Protein 5SUI (pdb70)

Structure (mmCIF, N/CA/C/O backbone):
data_5SUI
#
_entry.id   5SUI
#
_cell.length_a   54.327
_cell.length_b   81.052
_cell.length_c   87.371
_cell.angle_alpha   90.000
_cell.angle_beta   90.000
_cell.angle_gamma   90.000
#
_symmetry.space_group_name_H-M   'P 21 21 21'
#
loop_
_entity.id
_entity.type
_entity.pdbx_description
1 polymer 'Ribosome biogenesis protein NSA1'
2 water water
#
loop_
_atom_site.group_PDB
_atom_site.id
_atom_site.type_symbol
_atom_site.label_atom_id
_atom_site.label_alt_id
_atom_site.label_comp_id
_atom_site.label_asym_id
_atom_site.label_entity_id
_atom_site.label_seq_id
_atom_site.pdbx_PDB_ins_code
_atom_site.Cartn_x
_atom_site.Cartn_y
_atom_site.Cartn_z
_atom_site.occupancy
_atom_site.B_iso_or_equiv
_atom_site.auth_seq_id
_atom_site.auth_comp_id
_atom_site.auth_asym_id
_atom_site.auth_atom_id
_atom_site.pdbx_PDB_model_num
ATOM 1 N N . GLY A 1 4 ? -2.581 58.054 68.758 1.00 56.41 4 GLY A N 1
ATOM 2 C CA . GLY A 1 4 ? -1.790 56.926 69.508 1.00 25.97 4 GLY A CA 1
ATOM 3 C C . GLY A 1 4 ? -3.005 56.226 69.844 1.00 33.04 4 GLY A C 1
ATOM 4 O O . GLY A 1 4 ? -4.350 56.749 69.564 1.00 43.18 4 GLY A O 1
ATOM 5 N N . SER A 1 5 ? -2.685 55.126 70.502 1.00 30.63 5 SER A N 1
ATOM 6 C CA . SER A 1 5 ? -1.276 54.642 70.901 1.00 26.21 5 SER A CA 1
ATOM 7 C C . SER A 1 5 ? -0.434 54.192 69.717 1.00 22.75 5 SER A C 1
ATOM 8 O O . SER A 1 5 ? -0.976 53.768 68.673 1.00 25.10 5 SER A O 1
ATOM 11 N N . MET A 1 6 ? 0.874 54.182 69.884 1.00 20.50 6 MET A N 1
ATOM 12 C CA . MET A 1 6 ? 1.834 53.563 68.987 1.00 20.74 6 MET A CA 1
ATOM 13 C C . MET A 1 6 ? 1.783 52.075 69.156 1.00 20.14 6 MET A C 1
ATOM 14 O O . MET A 1 6 ? 1.550 51.556 70.265 1.00 21.21 6 MET A O 1
ATOM 19 N N . ARG A 1 7 ? 2.108 51.397 68.034 1.00 19.77 7 ARG A N 1
ATOM 20 C CA . ARG A 1 7 ? 2.301 49.958 68.020 1.00 18.89 7 ARG A CA 1
ATOM 21 C C . ARG A 1 7 ? 3.700 49.696 67.525 1.00 17.38 7 ARG A C 1
ATOM 22 O O . ARG A 1 7 ? 4.022 49.994 66.362 1.00 17.46 7 ARG A O 1
ATOM 30 N N . LEU A 1 8 ? 4.517 49.117 68.394 1.00 16.16 8 LEU A N 1
ATOM 31 C CA . LEU A 1 8 ? 5.894 48.787 68.077 1.00 15.70 8 LEU A CA 1
ATOM 32 C C . LEU A 1 8 ? 6.083 47.273 68.114 1.00 14.32 8 LEU A C 1
ATOM 33 O O . LEU A 1 8 ? 5.519 46.597 68.944 1.00 15.64 8 LEU A O 1
ATOM 38 N N . LEU A 1 9 ? 7.017 46.824 67.255 1.00 14.46 9 LEU A N 1
ATOM 39 C CA . LEU A 1 9 ? 7.557 45.466 67.384 1.00 13.72 9 LEU A CA 1
ATOM 40 C C . LEU A 1 9 ? 9.058 45.568 67.683 1.00 13.54 9 LEU A C 1
ATOM 41 O O . LEU A 1 9 ? 9.784 46.353 67.043 1.00 14.68 9 LEU A O 1
ATOM 46 N N . VAL A 1 10 ? 9.498 44.799 68.683 1.00 13.42 10 VAL A N 1
ATOM 47 C CA . VAL A 1 10 ? 10.837 44.952 69.234 1.00 12.83 10 VAL A CA 1
ATOM 48 C C . VAL A 1 10 ? 11.517 43.540 69.177 1.00 12.42 10 VAL A C 1
ATOM 49 O O . VAL A 1 10 ? 11.021 42.573 69.758 1.00 13.64 10 VAL A O 1
ATOM 53 N N . SER A 1 11 ? 12.721 43.523 68.571 1.00 11.04 11 SER A N 1
ATOM 54 C CA . SER A 1 11 ? 13.536 42.305 68.599 1.00 11.55 11 SER A CA 1
ATOM 55 C C . SER A 1 11 ? 14.275 42.172 69.920 1.00 11.36 11 SER A C 1
ATOM 56 O O . SER A 1 11 ? 15.148 42.985 70.218 1.00 11.96 11 SER A O 1
ATOM 59 N N . CYS A 1 12 ? 13.857 41.146 70.657 1.00 11.73 12 CYS A N 1
ATOM 60 C CA . CYS A 1 12 ? 14.398 40.832 72.014 1.00 12.65 12 CYS A CA 1
ATOM 61 C C . CYS A 1 12 ? 15.374 39.674 71.862 1.00 11.85 12 CYS A C 1
ATOM 62 O O . CYS A 1 12 ? 14.996 38.487 71.841 1.00 13.91 12 CYS A O 1
ATOM 65 N N . VAL A 1 13 ? 16.663 40.039 71.712 1.00 12.13 13 VAL A N 1
ATOM 66 C CA . VAL A 1 13 ? 17.711 39.081 71.404 1.00 13.82 13 VAL A CA 1
ATOM 67 C C . VAL A 1 13 ? 17.799 37.986 72.391 1.00 13.63 13 VAL A C 1
ATOM 68 O O . VAL A 1 13 ? 18.043 36.802 72.013 1.00 14.42 13 VAL A O 1
ATOM 72 N N . ASP A 1 14 ? 17.607 38.237 73.674 1.00 13.52 14 ASP A N 1
ATOM 73 C CA . ASP A 1 14 ? 17.933 37.247 74.690 1.00 14.59 14 ASP A CA 1
ATOM 74 C C . ASP A 1 14 ? 17.009 36.039 74.686 1.00 15.68 14 ASP A C 1
ATOM 75 O O . ASP A 1 14 ? 17.418 34.964 75.107 1.00 17.73 14 ASP A O 1
ATOM 80 N N . SER A 1 15 ? 15.797 36.198 74.172 1.00 15.14 15 SER A N 1
ATOM 81 C CA . SER A 1 15 ? 14.842 35.106 73.957 1.00 15.62 15 SER A CA 1
ATOM 82 C C . SER A 1 15 ? 14.639 34.792 72.476 1.00 15.05 15 SER A C 1
ATOM 83 O O . SER A 1 15 ? 13.821 33.947 72.123 1.00 16.15 15 SER A O 1
ATOM 86 N N . GLY A 1 16 ? 15.386 35.453 71.616 1.00 14.54 16 GLY A N 1
ATOM 87 C CA . GLY A 1 16 ? 15.194 35.344 70.185 1.00 13.77 16 GLY A CA 1
ATOM 88 C C . GLY A 1 16 ? 13.763 35.561 69.768 1.00 14.17 16 GLY A C 1
ATOM 89 O O . GLY A 1 16 ? 13.245 34.797 68.961 1.00 15.39 16 GLY A O 1
ATOM 90 N N . SER A 1 17 ? 13.095 36.582 70.345 1.00 13.17 17 SER A N 1
ATOM 91 C CA . SER A 1 17 ? 11.679 36.782 70.167 1.00 14.00 17 SER A CA 1
ATOM 92 C C . SER A 1 17 ? 11.419 38.162 69.620 1.00 13.37 17 SER A C 1
ATOM 93 O O . SER A 1 17 ? 12.335 39.014 69.483 1.00 13.58 17 SER A O 1
ATOM 96 N N . ILE A 1 18 ? 10.136 38.424 69.306 1.00 14.68 18 ILE A N 1
ATOM 97 C CA . ILE A 1 18 ? 9.665 39.755 69.058 1.00 15.25 18 ILE A CA 1
ATOM 98 C C . ILE A 1 18 ? 8.594 40.035 70.097 1.00 15.97 18 ILE A C 1
ATOM 99 O O . ILE A 1 18 ? 7.741 39.249 70.378 1.00 19.76 18 ILE A O 1
ATOM 104 N N . LYS A 1 19 ? 8.658 41.263 70.669 1.00 13.91 19 LYS A N 1
ATOM 105 C CA . LYS A 1 19 ? 7.577 41.746 71.528 1.00 14.59 19 LYS A CA 1
ATOM 106 C C . LYS A 1 19 ? 6.759 42.814 70.813 1.00 13.94 19 LYS A C 1
ATOM 107 O O . LYS A 1 19 ? 7.335 43.700 70.172 1.00 15.05 19 LYS A O 1
ATOM 113 N N . GLU A 1 20 ? 5.457 42.744 70.993 1.00 14.69 20 GLU A N 1
ATOM 114 C CA . GLU A 1 20 ? 4.590 43.814 70.618 1.00 15.71 20 GLU A CA 1
ATOM 115 C C . GLU A 1 20 ? 4.416 44.740 71.843 1.00 15.22 20 GLU A C 1
ATOM 116 O O . GLU A 1 20 ? 4.102 44.265 72.933 1.00 17.59 20 GLU A O 1
ATOM 122 N N . VAL A 1 21 ? 4.627 46.048 71.597 1.00 15.46 21 VAL A N 1
ATOM 123 C CA . VAL A 1 21 ? 4.471 47.062 72.629 1.00 16.14 21 VAL A CA 1
ATOM 124 C C . VAL A 1 21 ? 3.508 48.098 72.148 1.00 16.72 21 VAL A C 1
ATOM 125 O O . VAL A 1 21 ? 3.681 48.674 71.065 1.00 18.14 21 VAL A O 1
ATOM 129 N N . LEU A 1 22 ? 2.477 48.370 72.905 1.00 16.55 22 LEU A N 1
ATOM 130 C CA . LEU A 1 22 ? 1.481 49.376 72.618 1.00 18.08 22 LEU A CA 1
ATOM 131 C C . LEU A 1 22 ? 1.464 50.397 73.691 1.00 17.94 22 LEU A C 1
ATOM 132 O O . LEU A 1 22 ? 1.334 50.074 74.863 1.00 17.53 22 LEU A O 1
ATOM 137 N N . CYS A 1 23 ? 1.661 51.676 73.319 1.00 16.79 23 CYS A N 1
ATOM 138 C CA . CYS A 1 23 ? 1.744 52.709 74.331 1.00 18.16 23 CYS A CA 1
ATOM 139 C C . CYS A 1 23 ? 1.579 54.104 73.749 1.00 18.59 23 CYS A C 1
ATOM 140 O O . CYS A 1 23 ? 1.788 54.328 72.580 1.00 20.45 23 CYS A O 1
ATOM 143 N N . ASN A 1 24 ? 1.152 55.045 74.614 1.00 19.11 24 ASN A N 1
ATOM 144 C CA . ASN A 1 24 ? 1.032 56.468 74.235 1.00 19.35 24 ASN A CA 1
ATOM 145 C C . ASN A 1 24 ? 2.346 57.185 74.391 1.00 18.67 24 ASN A C 1
ATOM 146 O O . ASN A 1 24 ? 3.188 56.806 75.207 1.00 18.90 24 ASN A O 1
ATOM 151 N N . ILE A 1 25 ? 2.444 58.323 73.711 1.00 21.16 25 ILE A N 1
ATOM 152 C CA . ILE A 1 25 ? 3.472 59.281 73.979 1.00 20.60 25 ILE A CA 1
ATOM 153 C C . ILE A 1 25 ? 3.372 59.722 75.440 1.00 20.67 25 ILE A C 1
ATOM 154 O O . ILE A 1 25 ? 2.295 59.904 75.932 1.00 21.17 25 ILE A O 1
ATOM 159 N N . GLY A 1 26 ? 4.535 59.859 76.079 1.00 18.44 26 GLY A N 1
ATOM 160 C CA . GLY A 1 26 ? 4.584 60.140 77.498 1.00 21.29 26 GLY A CA 1
ATOM 161 C C . GLY A 1 26 ? 4.826 58.932 78.363 1.00 20.31 26 GLY A C 1
ATOM 162 O O . GLY A 1 26 ? 4.956 59.027 79.599 1.00 23.47 26 GLY A O 1
ATOM 163 N N . THR A 1 27 ? 4.845 57.744 77.769 1.00 17.57 27 THR A N 1
ATOM 164 C CA . THR A 1 27 ? 5.112 56.544 78.532 1.00 17.54 27 THR A CA 1
ATOM 165 C C . THR A 1 27 ? 6.562 56.465 78.918 1.00 17.18 27 THR A C 1
ATOM 166 O O . THR A 1 27 ? 7.475 56.661 78.114 1.00 17.89 27 THR A O 1
ATOM 170 N N . ASP A 1 28 ? 6.797 56.147 80.200 1.00 17.65 28 ASP A N 1
ATOM 171 C CA . ASP A 1 28 ? 8.135 55.929 80.727 1.00 16.57 28 ASP A CA 1
ATOM 172 C C . ASP A 1 28 ? 8.031 54.908 81.882 1.00 17.43 28 ASP A C 1
ATOM 173 O O . ASP A 1 28 ? 7.631 55.268 83.006 1.00 21.01 28 ASP A O 1
ATOM 178 N N . THR A 1 29 ? 8.350 53.650 81.608 1.00 16.11 29 THR A N 1
ATOM 179 C CA . THR A 1 29 ? 8.171 52.623 82.607 1.00 16.71 29 THR A CA 1
ATOM 180 C C . THR A 1 29 ? 9.062 52.800 83.804 1.00 18.90 29 THR A C 1
ATOM 181 O O . THR A 1 29 ? 8.799 52.176 84.846 1.00 19.75 29 THR A O 1
ATOM 185 N N . SER A 1 30 ? 10.143 53.546 83.667 1.00 17.81 30 SER A N 1
ATOM 186 C CA . SER A 1 30 ? 11.094 53.806 84.745 1.00 20.05 30 SER A CA 1
ATOM 187 C C . SER A 1 30 ? 10.621 54.908 85.709 1.00 24.36 30 SER A C 1
ATOM 188 O O . SER A 1 30 ? 11.208 55.031 86.756 1.00 27.31 30 SER A O 1
ATOM 191 N N . VAL A 1 31 ? 9.507 55.587 85.385 1.00 25.04 31 VAL A N 1
ATOM 192 C CA . VAL A 1 31 ? 9.012 56.730 86.148 1.00 29.37 31 VAL A CA 1
ATOM 193 C C . VAL A 1 31 ? 7.620 56.359 86.597 1.00 28.05 31 VAL A C 1
ATOM 194 O O . VAL A 1 31 ? 6.640 56.076 85.810 1.00 28.92 31 VAL A O 1
ATOM 198 N N . GLN A 1 32 ? 7.477 56.350 87.889 1.00 37.17 32 GLN A N 1
ATOM 199 C CA . GLN A 1 32 ? 6.257 55.721 88.468 1.00 58.31 32 GLN A CA 1
ATOM 200 C C . GLN A 1 32 ? 4.971 56.476 88.056 1.00 50.84 32 GLN A C 1
ATOM 201 O O . GLN A 1 32 ? 3.945 55.830 87.785 1.00 50.51 32 GLN A O 1
ATOM 202 N N . SER A 1 33 ? 5.120 57.806 87.961 1.00 47.43 33 SER A N 1
ATOM 203 C CA . SER A 1 33 ? 4.026 58.799 87.846 1.00 52.38 33 SER A CA 1
ATOM 204 C C . SER A 1 33 ? 3.602 58.822 86.355 1.00 42.39 33 SER A C 1
ATOM 205 O O . SER A 1 33 ? 2.535 59.357 86.008 1.00 39.67 33 SER A O 1
ATOM 206 N N . ALA A 1 34 ? 4.450 58.231 85.471 1.00 33.78 34 ALA A N 1
ATOM 207 C CA . ALA A 1 34 ? 4.283 58.410 83.988 1.00 34.93 34 ALA A CA 1
ATOM 208 C C . ALA A 1 34 ? 3.235 57.431 83.408 1.00 31.44 34 ALA A C 1
ATOM 209 O O . ALA A 1 34 ? 2.826 56.536 84.097 1.00 31.98 34 ALA A O 1
ATOM 211 N N . LEU A 1 35 ? 2.768 57.639 82.193 1.00 31.57 35 LEU A N 1
ATOM 212 C CA . LEU A 1 35 ? 1.931 56.653 81.526 1.00 28.67 35 LEU A CA 1
ATOM 213 C C . LEU A 1 35 ? 2.786 55.371 81.410 1.00 26.99 35 LEU A C 1
ATOM 214 O O . LEU A 1 35 ? 4.060 55.403 81.326 1.00 29.70 35 LEU A O 1
ATOM 219 N N . GLN A 1 36 ? 2.040 54.246 81.419 1.00 26.33 36 GLN A N 1
ATOM 220 C CA . GLN A 1 36 ? 2.544 52.953 81.288 1.00 26.03 36 GLN A CA 1
ATOM 221 C C . GLN A 1 36 ? 1.979 52.310 80.085 1.00 24.37 36 GLN A C 1
ATOM 222 O O . GLN A 1 36 ? 0.890 52.660 79.618 1.00 29.65 36 GLN A O 1
ATOM 228 N N . PRO A 1 37 ? 2.700 51.372 79.475 1.00 25.60 37 PRO A N 1
ATOM 229 C CA . PRO A 1 37 ? 2.211 50.651 78.235 1.00 22.96 37 PRO A CA 1
ATOM 230 C C . PRO A 1 37 ? 0.914 49.904 78.531 1.00 23.88 37 PRO A C 1
ATOM 231 O O . PRO A 1 37 ? 0.740 49.310 79.572 1.00 28.96 37 PRO A O 1
ATOM 235 N N . PHE A 1 38 ? -0.009 50.025 77.598 1.00 26.46 38 PHE A N 1
ATOM 236 C CA . PHE A 1 38 ? -1.195 49.312 77.580 1.00 28.79 38 PHE A CA 1
ATOM 237 C C . PHE A 1 38 ? -0.982 47.870 77.387 1.00 25.81 38 PHE A C 1
ATOM 238 O O . PHE A 1 38 ? -1.794 47.165 77.839 1.00 26.38 38 PHE A O 1
ATOM 246 N N . HIS A 1 39 ? 0.089 47.458 76.678 1.00 22.78 39 HIS A N 1
ATOM 247 C CA . HIS A 1 39 ? 0.236 46.011 76.368 1.00 21.10 39 HIS A CA 1
ATOM 248 C C . HIS A 1 39 ? 1.653 45.728 75.949 1.00 17.69 39 HIS A C 1
ATOM 249 O O . HIS A 1 39 ? 2.230 46.516 75.152 1.00 19.60 39 HIS A O 1
ATOM 256 N N . VAL A 1 40 ? 2.207 44.647 76.497 1.00 16.84 40 VAL A N 1
ATOM 257 C CA . VAL A 1 40 ? 3.443 44.065 76.036 1.00 16.94 40 VAL A CA 1
ATOM 258 C C . VAL A 1 40 ? 3.289 42.554 75.989 1.00 16.81 40 VAL A C 1
ATOM 259 O O . VAL A 1 40 ? 2.846 41.975 77.000 1.00 19.76 40 VAL A O 1
ATOM 263 N N . ALA A 1 41 ? 3.614 41.910 74.893 1.00 16.37 41 ALA A N 1
ATOM 264 C CA . ALA A 1 41 ? 3.473 40.433 74.824 1.00 17.15 41 ALA A CA 1
ATOM 265 C C . ALA A 1 41 ? 4.523 39.888 73.877 1.00 18.05 41 ALA A C 1
ATOM 266 O O . ALA A 1 41 ? 4.940 40.549 72.910 1.00 17.71 41 ALA A O 1
ATOM 268 N N . PRO A 1 42 ? 4.841 38.586 74.090 1.00 18.72 42 PRO A N 1
ATOM 269 C CA . PRO A 1 42 ? 5.926 37.951 73.362 1.00 20.83 42 PRO A CA 1
ATOM 270 C C . PRO A 1 42 ? 5.413 37.173 72.150 1.00 18.50 42 PRO A C 1
ATOM 271 O O . PRO A 1 42 ? 4.323 36.548 72.236 1.00 19.93 42 PRO A O 1
ATOM 275 N N . HIS A 1 43 ? 6.254 37.040 71.109 1.00 18.59 43 HIS A N 1
ATOM 276 C CA . HIS A 1 43 ? 5.870 36.271 69.872 1.00 18.20 43 HIS A CA 1
ATOM 277 C C . HIS A 1 43 ? 7.105 35.648 69.247 1.00 17.03 43 HIS A C 1
ATOM 278 O O . HIS A 1 43 ? 8.197 36.222 69.288 1.00 18.41 43 HIS A O 1
ATOM 285 N N . LEU A 1 44 ? 6.900 34.533 68.584 1.00 17.95 44 LEU A N 1
ATOM 286 C CA . LEU A 1 44 ? 7.844 33.879 67.753 1.00 18.37 44 LEU A CA 1
ATOM 287 C C . LEU A 1 44 ? 9.223 33.719 68.460 1.00 17.73 44 LEU A C 1
ATOM 288 O O . LEU A 1 44 ? 10.268 33.917 67.862 1.00 18.26 44 LEU A O 1
ATOM 293 N N . ALA A 1 45 ? 9.195 33.249 69.708 1.00 17.58 45 ALA A N 1
ATOM 294 C CA . ALA A 1 45 ? 10.465 33.094 70.425 1.00 17.06 45 ALA A CA 1
ATOM 295 C C . ALA A 1 45 ? 11.188 31.857 69.959 1.00 18.06 45 ALA A C 1
ATOM 296 O O . ALA A 1 45 ? 10.649 30.742 69.993 1.00 22.35 45 ALA A O 1
ATOM 298 N N . GLU A 1 46 ? 12.389 32.026 69.452 1.00 17.00 46 GLU A N 1
ATOM 299 C CA . GLU A 1 46 ? 13.177 30.924 68.932 1.00 17.12 46 GLU A CA 1
ATOM 300 C C . GLU A 1 46 ? 14.490 30.724 69.674 1.00 17.34 46 GLU A C 1
ATOM 301 O O . GLU A 1 46 ? 15.261 29.884 69.309 1.00 20.72 46 GLU A O 1
ATOM 307 N N . GLY A 1 47 ? 14.702 31.519 70.676 1.00 17.52 47 GLY A N 1
ATOM 308 C CA . GLY A 1 47 ? 15.852 31.411 71.532 1.00 17.12 47 GLY A CA 1
ATOM 309 C C . GLY A 1 47 ? 17.058 32.218 71.039 1.00 17.25 47 GLY A C 1
ATOM 310 O O . GLY A 1 47 ? 17.082 32.686 69.881 1.00 17.12 47 GLY A O 1
ATOM 311 N N . LEU A 1 48 ? 18.007 32.371 71.924 1.00 18.91 48 LEU A N 1
ATOM 312 C CA . LEU A 1 48 ? 19.261 33.049 71.612 1.00 20.57 48 LEU A CA 1
ATOM 313 C C . LEU A 1 48 ? 19.937 32.611 70.332 1.00 22.37 48 LEU A C 1
ATOM 314 O O . LEU A 1 48 ? 20.537 33.379 69.621 1.00 27.41 48 LEU A O 1
ATOM 319 N N . LYS A 1 49 ? 19.848 31.302 70.000 1.00 18.24 49 LYS A N 1
ATOM 320 C CA . LYS A 1 49 ? 20.429 30.766 68.786 1.00 20.98 49 LYS A CA 1
ATOM 321 C C . LYS A 1 49 ? 19.849 31.303 67.534 1.00 20.37 49 LYS A C 1
ATOM 322 O O . LYS A 1 49 ? 20.485 31.279 66.521 1.00 25.90 49 LYS A O 1
ATOM 328 N N . ALA A 1 50 ? 18.671 31.889 67.584 1.00 16.26 50 ALA A N 1
ATOM 329 C CA . ALA A 1 50 ? 17.909 32.221 66.392 1.00 15.69 50 ALA A CA 1
ATOM 330 C C . ALA A 1 50 ? 17.259 33.609 66.526 1.00 14.52 50 ALA A C 1
ATOM 331 O O . ALA A 1 50 ? 16.165 33.838 65.989 1.00 16.12 50 ALA A O 1
ATOM 333 N N . TYR A 1 51 ? 17.940 34.550 67.189 1.00 14.09 51 TYR A N 1
ATOM 334 C CA . TYR A 1 51 ? 17.382 35.874 67.355 1.00 13.83 51 TYR A CA 1
ATOM 335 C C . TYR A 1 51 ? 17.203 36.582 66.019 1.00 13.25 51 TYR A C 1
ATOM 336 O O . TYR A 1 51 ? 17.914 36.296 65.030 1.00 13.99 51 TYR A O 1
ATOM 345 N N . VAL A 1 52 ? 16.252 37.507 65.952 1.00 13.12 52 VAL A N 1
ATOM 346 C CA . VAL A 1 52 ? 16.037 38.282 64.776 1.00 12.82 52 VAL A CA 1
ATOM 347 C C . VAL A 1 52 ? 17.210 39.262 64.561 1.00 12.61 52 VAL A C 1
ATOM 348 O O . VAL A 1 52 ? 17.519 40.022 65.460 1.00 12.71 52 VAL A O 1
ATOM 352 N N . ASP A 1 53 ? 17.800 39.221 63.346 1.00 11.94 53 A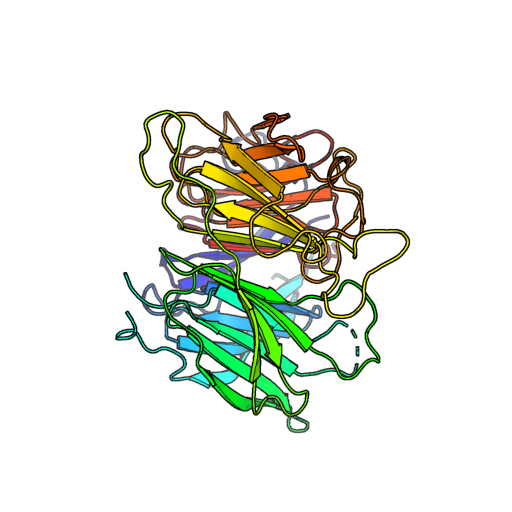SP A N 1
ATOM 353 C CA . ASP A 1 53 ? 18.807 40.199 62.926 1.00 11.46 53 ASP A CA 1
ATOM 354 C C . ASP A 1 53 ? 18.070 41.444 62.364 1.00 11.87 53 ASP A C 1
ATOM 355 O O . ASP A 1 53 ? 18.433 42.552 62.687 1.00 12.68 53 ASP A O 1
ATOM 360 N N . ARG A 1 54 ? 17.123 41.225 61.444 1.00 11.85 54 ARG A N 1
ATOM 361 C CA . ARG A 1 54 ? 16.431 42.327 60.778 1.00 12.54 54 ARG A CA 1
ATOM 362 C C . ARG A 1 54 ? 14.996 42.001 60.539 1.00 12.61 54 ARG A C 1
ATOM 363 O O . ARG A 1 54 ? 14.620 40.824 60.433 1.00 12.98 54 ARG A O 1
ATOM 371 N N . MET A 1 55 ? 14.195 43.018 60.387 1.00 12.71 55 MET A N 1
ATOM 372 C CA . MET A 1 55 ? 12.784 42.936 59.994 1.00 14.45 55 MET A CA 1
ATOM 373 C C . MET A 1 55 ? 12.524 43.853 58.833 1.00 13.89 55 MET A C 1
ATOM 374 O O . MET A 1 55 ? 13.165 44.886 58.719 1.00 14.26 55 MET A O 1
ATOM 379 N N . TRP A 1 56 ? 11.493 43.549 58.026 1.00 13.80 56 TRP A N 1
ATOM 380 C CA . TRP A 1 56 ? 10.995 44.486 57.025 1.00 13.69 56 TRP A CA 1
ATOM 381 C C . TRP A 1 56 ? 9.469 44.330 57.040 1.00 14.82 56 TRP A C 1
ATOM 382 O O . TRP A 1 56 ? 8.949 43.221 56.817 1.00 16.84 56 TRP A O 1
ATOM 393 N N . VAL A 1 57 ? 8.750 45.412 57.261 1.00 16.46 57 VAL A N 1
ATOM 394 C CA . VAL A 1 57 ? 7.292 45.382 57.265 1.00 17.21 57 VAL A CA 1
ATOM 395 C C . VAL A 1 57 ? 6.795 45.552 55.849 1.00 17.57 57 VAL A C 1
ATOM 396 O O . VAL A 1 57 ? 7.055 46.568 55.190 1.00 19.21 57 VAL A O 1
ATOM 400 N N . ILE A 1 58 ? 6.048 44.574 55.359 1.00 19.32 58 ILE A N 1
ATOM 401 C CA . ILE A 1 58 ? 5.486 44.681 53.974 1.00 20.06 58 ILE A CA 1
ATOM 402 C C . ILE A 1 58 ? 4.165 45.418 54.015 1.00 20.05 58 ILE A C 1
ATOM 403 O O . ILE A 1 58 ? 3.904 46.262 53.155 1.00 23.02 58 ILE A O 1
ATOM 408 N N . SER A 1 59 ? 3.327 45.100 55.000 1.00 21.55 59 SER A N 1
ATOM 409 C CA . SER A 1 59 ? 2.068 45.802 55.223 1.00 22.80 59 SER A CA 1
ATOM 410 C C . SER A 1 59 ? 1.640 45.535 56.661 1.00 22.83 59 SER A C 1
ATOM 411 O O . SER A 1 59 ? 2.322 44.872 57.389 1.00 22.36 59 SER A O 1
ATOM 414 N N . GLU A 1 60 ? 0.489 46.052 57.044 1.00 22.89 60 GLU A N 1
ATOM 415 C CA . GLU A 1 60 ? 0.011 45.796 58.383 1.00 24.56 60 GLU A CA 1
ATOM 416 C C . GLU A 1 60 ? -0.308 44.325 58.593 1.00 23.72 60 GLU A C 1
ATOM 417 O O . GLU A 1 60 ? -0.378 43.908 59.744 1.00 27.35 60 GLU A O 1
ATOM 423 N N . ASP A 1 61 ? -0.401 43.527 57.514 1.00 23.98 61 ASP A N 1
ATOM 424 C CA . ASP A 1 61 ? -0.697 42.119 57.564 1.00 26.41 61 ASP A CA 1
ATOM 425 C C . ASP A 1 61 ? 0.466 41.188 57.332 1.00 23.68 61 ASP A C 1
ATOM 426 O O . ASP A 1 61 ? 0.271 39.973 57.363 1.00 23.24 61 ASP A O 1
ATOM 431 N N . GLU A 1 62 ? 1.655 41.727 57.121 1.00 21.62 62 GLU A N 1
ATOM 432 C CA . GLU A 1 62 ? 2.747 40.865 56.661 1.00 20.68 62 GLU A CA 1
ATOM 433 C C . GLU A 1 62 ? 4.108 41.486 56.926 1.00 18.64 62 GLU A C 1
ATOM 434 O O . GLU A 1 62 ? 4.313 42.656 56.677 1.00 19.15 62 GLU A O 1
ATOM 440 N N . ALA A 1 63 ? 5.062 40.698 57.376 1.00 18.42 63 ALA A N 1
ATOM 441 C CA . ALA A 1 63 ? 6.446 41.146 57.531 1.00 17.18 63 ALA A CA 1
ATOM 442 C C . ALA A 1 63 ? 7.380 40.003 57.145 1.00 17.36 63 ALA A C 1
ATOM 443 O O . ALA A 1 63 ? 6.969 38.841 57.066 1.00 19.81 63 ALA A O 1
ATOM 445 N N . ILE A 1 64 ? 8.626 40.347 56.942 1.00 16.09 64 ILE A N 1
ATOM 446 C CA . ILE A 1 64 ? 9.706 39.357 56.692 1.00 16.77 64 ILE A CA 1
ATOM 447 C C . ILE A 1 64 ? 10.694 39.536 57.801 1.00 16.61 64 ILE A C 1
ATOM 448 O O . ILE A 1 64 ? 11.040 40.670 58.176 1.00 15.34 64 ILE A O 1
ATOM 453 N N . LEU A 1 65 ? 11.212 38.437 58.311 1.00 15.91 65 LEU A N 1
ATOM 454 C CA . LEU A 1 65 ? 12.269 38.432 59.314 1.00 15.26 65 LEU A CA 1
ATOM 455 C C . LEU A 1 65 ? 13.486 37.734 58.790 1.00 15.48 65 LEU A C 1
ATOM 456 O O . LEU A 1 65 ? 13.370 36.720 58.055 1.00 18.37 65 LEU A O 1
ATOM 461 N N . ALA A 1 66 ? 14.629 38.232 59.206 1.00 12.79 66 ALA A N 1
ATOM 462 C CA . ALA A 1 66 ? 15.911 37.537 58.905 1.00 13.07 66 ALA A CA 1
ATOM 463 C C . ALA A 1 66 ? 16.569 37.229 60.245 1.00 12.34 66 ALA A C 1
ATOM 464 O O . ALA A 1 66 ? 16.834 38.147 61.005 1.00 13.98 66 ALA A O 1
ATOM 466 N N . ARG A 1 67 ? 16.791 35.936 60.550 1.00 13.17 67 ARG A N 1
ATOM 467 C CA . ARG A 1 67 ? 17.223 35.507 61.840 1.00 13.10 67 ARG A CA 1
ATOM 468 C C . ARG A 1 67 ? 18.695 35.072 61.854 1.00 13.27 67 ARG A C 1
ATOM 469 O O . ARG A 1 67 ? 19.217 34.569 60.827 1.00 13.96 67 ARG A O 1
ATOM 477 N N . ASN A 1 68 ? 19.298 35.139 63.029 1.00 13.41 68 ASN A N 1
ATOM 478 C CA . ASN A 1 68 ? 20.718 34.779 63.194 1.00 14.17 68 ASN A CA 1
ATOM 479 C C . ASN A 1 68 ? 20.986 33.260 63.141 1.00 14.46 68 ASN A C 1
ATOM 480 O O . ASN A 1 68 ? 22.136 32.878 63.258 1.00 16.20 68 ASN A O 1
ATOM 485 N N . SER A 1 69 ? 19.957 32.468 62.920 1.00 14.57 69 SER A N 1
ATOM 486 C CA . SER A 1 69 ? 20.066 31.072 62.583 1.00 15.62 69 SER A CA 1
ATOM 487 C C . SER A 1 69 ? 20.302 30.891 61.067 1.00 15.01 69 SER A C 1
ATOM 488 O O . SER A 1 69 ? 20.423 29.724 60.629 1.00 17.94 69 SER A O 1
ATOM 491 N N . GLY A 1 70 ? 20.398 31.948 60.278 1.00 14.99 70 GLY A N 1
ATOM 492 C CA . GLY A 1 70 ? 20.516 31.819 58.871 1.00 15.47 70 GLY A CA 1
ATOM 493 C C . GLY A 1 70 ? 19.221 31.530 58.131 1.00 15.01 70 GLY A C 1
ATOM 494 O O . GLY A 1 70 ? 19.251 30.872 57.085 1.00 17.44 70 GLY A O 1
ATOM 495 N N . VAL A 1 71 ? 18.121 32.012 58.663 1.00 14.97 71 VAL A N 1
ATOM 496 C CA . VAL A 1 71 ? 16.809 31.747 58.160 1.00 15.25 71 VAL A CA 1
ATOM 497 C C . VAL A 1 71 ? 16.004 33.010 57.909 1.00 15.21 71 VAL A C 1
ATOM 498 O O . VAL A 1 71 ? 16.087 33.948 58.711 1.00 14.69 71 VAL A O 1
ATOM 502 N N . VAL A 1 72 ? 15.350 33.098 56.755 1.00 14.81 72 VAL A N 1
ATOM 503 C CA . VAL A 1 72 ? 14.419 34.163 56.436 1.00 14.43 72 VAL A CA 1
ATOM 504 C C . VAL A 1 72 ? 13.004 33.631 56.514 1.00 15.61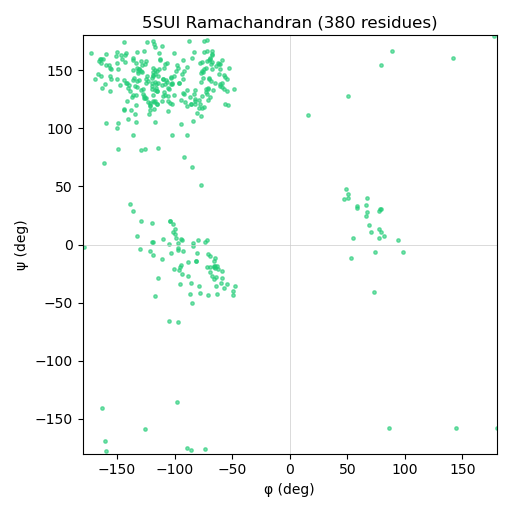 72 VAL A C 1
ATOM 505 O O . VAL A 1 72 ? 12.708 32.544 55.979 1.00 17.67 72 VAL A O 1
ATOM 509 N N . GLU A 1 73 ? 12.149 34.308 57.266 1.00 15.90 73 GLU A N 1
ATOM 510 C CA . GLU A 1 73 ? 10.780 33.882 57.514 1.00 18.31 73 GLU A CA 1
ATOM 511 C C . GLU A 1 73 ? 9.767 34.924 57.005 1.00 18.11 73 GLU A C 1
ATOM 512 O O . GLU A 1 73 ? 9.962 36.101 57.258 1.00 17.09 73 GLU A O 1
ATOM 518 N N . LEU A 1 74 ? 8.746 34.457 56.307 1.00 16.92 74 LEU A N 1
ATOM 519 C CA . LEU A 1 74 ? 7.594 35.278 55.949 1.00 18.27 74 LEU A CA 1
ATOM 520 C C . LEU A 1 74 ? 6.558 35.084 57.032 1.00 20.22 74 LEU A C 1
ATOM 521 O O . LEU A 1 74 ? 6.221 33.969 57.370 1.00 19.94 74 LEU A O 1
ATOM 526 N N . VAL A 1 75 ? 6.031 36.235 57.542 1.00 19.31 75 VAL A N 1
ATOM 527 C CA . VAL A 1 75 ? 5.143 36.222 58.685 1.00 21.00 75 VAL A CA 1
ATOM 528 C C . VAL A 1 75 ? 3.829 36.948 58.411 1.00 20.97 75 VAL A C 1
ATOM 529 O O . VAL A 1 75 ? 3.803 38.127 57.974 1.00 21.80 75 VAL A O 1
ATOM 533 N N . LYS A 1 76 ? 2.743 36.223 58.656 1.00 22.82 76 LYS A N 1
ATOM 534 C CA . LYS A 1 76 ? 1.391 36.778 58.614 1.00 23.46 76 LYS A CA 1
ATOM 535 C C . LYS A 1 76 ? 1.087 37.457 59.966 1.00 22.16 76 LYS A C 1
ATOM 536 O O . LYS A 1 76 ? 1.214 36.785 61.027 1.00 24.51 76 LYS A O 1
ATOM 542 N N . ILE A 1 77 ? 0.609 38.717 59.905 1.00 23.07 77 ILE A N 1
ATOM 543 C CA . ILE A 1 77 ? 0.273 39.417 61.091 1.00 23.77 77 ILE A CA 1
ATOM 544 C C . ILE A 1 77 ? -1.252 39.509 61.140 1.00 24.93 77 ILE A C 1
ATOM 545 O O . ILE A 1 77 ? -1.835 39.884 60.135 1.00 27.15 77 ILE A O 1
ATOM 550 N N . SER A 1 78 ? -1.889 39.135 62.237 1.00 25.16 78 SER A N 1
ATOM 551 C CA . SER A 1 78 ? -3.321 39.247 62.347 1.00 27.37 78 SER A CA 1
ATOM 552 C C . SER A 1 78 ? -3.670 40.031 63.614 1.00 26.06 78 SER A C 1
ATOM 553 O O . SER A 1 78 ? -2.807 40.254 64.494 1.00 25.50 78 S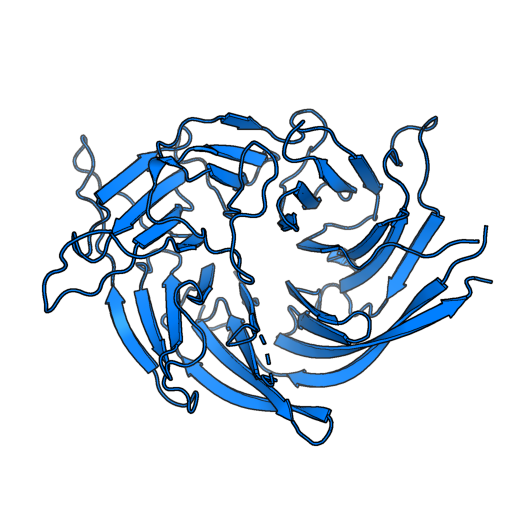ER A O 1
ATOM 556 N N . LYS A 1 79 ? -4.945 40.431 63.660 1.00 27.50 79 LYS A N 1
ATOM 557 C CA . LYS A 1 79 ? -5.439 41.272 64.769 1.00 28.48 79 LYS A CA 1
ATOM 558 C C . LYS A 1 79 ? -6.591 40.644 65.489 1.00 30.82 79 LYS A C 1
ATOM 559 O O . LYS A 1 79 ? -7.442 40.062 64.868 1.00 33.22 79 LYS A O 1
ATOM 565 N N . HIS A 1 80 ? -6.609 40.774 66.824 1.00 32.37 80 HIS A N 1
ATOM 566 C CA . HIS A 1 80 ? -7.612 40.113 67.694 1.00 31.68 80 HIS A CA 1
ATOM 567 C C . HIS A 1 80 ? -7.860 41.060 68.880 1.00 27.32 80 HIS A C 1
ATOM 568 O O . HIS A 1 80 ? -6.934 41.721 69.402 1.00 27.34 80 HIS A O 1
ATOM 575 N N . LEU A 1 81 ? -9.123 41.195 69.219 1.00 33.67 81 LEU A N 1
ATOM 576 C CA . LEU A 1 81 ? -9.482 42.026 70.373 1.00 34.19 81 LEU A CA 1
ATOM 577 C C . LEU A 1 81 ? -8.694 41.527 71.614 1.00 30.42 81 LEU A C 1
ATOM 578 O O . LEU A 1 81 ? -8.688 40.316 71.953 1.00 37.47 81 LEU A O 1
ATOM 583 N N . LYS A 1 82 ? -8.063 42.459 72.348 1.00 30.66 82 LYS A N 1
ATOM 584 C CA . LYS A 1 82 ? -7.519 42.031 73.679 1.00 31.10 82 LYS A CA 1
ATOM 585 C C . LYS A 1 82 ? -8.639 41.757 74.731 1.00 34.32 82 LYS A C 1
ATOM 586 O O . LYS A 1 82 ? -9.462 42.603 74.887 1.00 34.76 82 LYS A O 1
ATOM 592 N N . GLU A 1 83 ? -8.678 40.546 75.347 1.00 39.91 83 GLU A N 1
ATOM 593 C CA . GLU A 1 83 ? -9.709 40.065 76.306 1.00 46.53 83 GLU A CA 1
ATOM 594 C C . GLU A 1 83 ? -9.027 39.884 77.677 1.00 53.41 83 GLU A C 1
ATOM 595 O O . GLU A 1 83 ? -8.049 40.626 77.976 1.00 59.56 83 GLU A O 1
ATOM 597 N N . PRO A 1 106 ? -11.132 50.594 78.093 1.00 53.33 106 PRO A N 1
ATOM 598 C CA . PRO A 1 106 ? -10.361 50.829 76.794 1.00 55.11 106 PRO A CA 1
ATOM 599 C C . PRO A 1 106 ? -10.087 49.545 75.993 1.00 46.72 106 PRO A C 1
ATOM 600 O O . PRO A 1 106 ? -9.286 48.742 76.412 1.00 47.70 106 PRO A O 1
ATOM 604 N N . LYS A 1 107 ? -10.723 49.370 74.819 1.00 37.64 107 LYS A N 1
ATOM 605 C CA . LYS A 1 107 ? -10.610 48.181 74.031 1.00 35.98 107 LYS A CA 1
ATOM 606 C C . LYS A 1 107 ? -9.813 48.419 72.738 1.00 35.58 107 LYS A C 1
ATOM 607 O O . LYS A 1 107 ? -9.877 49.451 72.088 1.00 35.03 107 LYS A O 1
ATOM 613 N N . PHE A 1 108 ? -9.027 47.424 72.377 1.00 29.05 108 PHE A N 1
ATOM 614 C CA . PHE A 1 108 ? -8.038 47.527 71.293 1.00 28.00 108 PHE A CA 1
ATOM 615 C C . PHE A 1 108 ? -7.631 46.187 70.834 1.00 25.28 108 PHE A C 1
ATOM 616 O O . PHE A 1 108 ? -7.816 45.245 71.560 1.00 27.42 108 PHE A O 1
ATOM 624 N N . ASP A 1 109 ? -7.086 46.148 69.595 1.00 27.16 109 ASP A N 1
ATOM 625 C CA . ASP A 1 109 ? -6.603 44.915 69.049 1.00 25.91 109 ASP A CA 1
ATOM 626 C C . ASP A 1 109 ? -5.102 44.718 69.346 1.00 22.41 109 ASP A C 1
ATOM 627 O O . ASP A 1 109 ? -4.301 45.646 69.302 1.00 25.23 109 ASP A O 1
ATOM 632 N N . ILE A 1 110 ? -4.755 43.449 69.614 1.00 22.74 110 ILE A N 1
ATOM 633 C CA . ILE A 1 110 ? -3.364 43.014 69.673 1.00 21.24 110 ILE A CA 1
ATOM 634 C C . ILE A 1 110 ? -3.089 42.066 68.534 1.00 21.41 110 ILE A C 1
ATOM 635 O O . ILE A 1 110 ? -4.010 41.563 67.863 1.00 24.69 110 ILE A O 1
ATOM 640 N N . SER A 1 111 ? -1.813 41.844 68.282 1.00 21.38 111 SER A N 1
ATOM 641 C CA . SER A 1 111 ? -1.376 41.065 67.094 1.00 21.89 111 SER A CA 1
ATOM 642 C C . SER A 1 111 ? -1.081 39.637 67.462 1.00 23.27 111 SER A C 1
ATOM 643 O O . SER A 1 111 ? -0.647 39.347 68.597 1.00 25.03 111 SER A O 1
ATOM 646 N N . GLU A 1 112 ? -1.193 38.753 66.475 1.00 24.11 112 GLU A N 1
ATOM 647 C CA . GLU A 1 112 ? -0.628 37.469 66.513 1.00 25.56 112 GLU A CA 1
ATOM 648 C C . GLU A 1 112 ? 0.171 37.255 65.233 1.00 23.53 112 GLU A C 1
ATOM 649 O O . GLU A 1 112 ? -0.070 37.928 64.251 1.00 25.75 112 GLU A O 1
ATOM 655 N N . PHE A 1 113 ? 1.130 36.334 65.261 1.00 22.88 113 PHE A N 1
ATOM 656 C CA . PHE A 1 113 ? 2.041 36.148 64.178 1.00 21.24 113 PHE A CA 1
ATOM 657 C C . PHE A 1 113 ? 2.095 34.679 63.827 1.00 23.23 113 PHE A C 1
ATOM 658 O O . PHE A 1 113 ? 2.066 33.802 64.664 1.00 27.51 113 PHE A O 1
ATOM 666 N N . GLU A 1 114 ? 2.186 34.387 62.532 1.00 23.97 114 GLU A N 1
ATOM 667 C CA . GLU A 1 114 ? 2.307 33.056 62.013 1.00 25.26 114 GLU A CA 1
ATOM 668 C C . GLU A 1 114 ? 3.348 33.050 60.922 1.00 24.38 114 GLU A C 1
ATOM 669 O O . GLU A 1 114 ? 3.206 33.783 59.932 1.00 24.69 114 GLU A O 1
ATOM 675 N N . ILE A 1 115 ? 4.338 32.159 61.042 1.00 23.15 115 ILE A N 1
ATOM 676 C CA . ILE A 1 115 ? 5.313 32.014 59.981 1.00 22.72 115 ILE A CA 1
ATOM 677 C C . ILE A 1 115 ? 4.616 31.157 58.901 1.00 25.27 115 ILE A C 1
ATOM 678 O O . ILE A 1 115 ? 4.140 30.051 59.182 1.00 29.06 115 ILE A O 1
ATOM 683 N N . THR A 1 116 ? 4.560 31.697 57.684 1.00 23.15 116 THR A N 1
ATOM 684 C CA . THR A 1 116 ? 3.893 30.982 56.588 1.00 24.32 116 THR A CA 1
ATOM 685 C C . THR A 1 116 ? 4.860 30.277 55.644 1.00 25.57 116 THR A C 1
ATOM 686 O O . THR A 1 116 ? 4.469 29.316 54.917 1.00 27.77 116 THR A O 1
ATOM 690 N N . SER A 1 117 ? 6.133 30.714 55.636 1.00 24.56 117 SER A N 1
ATOM 691 C CA . SER A 1 117 ? 7.172 30.061 54.766 1.00 24.29 117 SER A CA 1
ATOM 692 C C . SER A 1 117 ? 8.499 30.528 55.288 1.00 22.63 117 SER A C 1
ATOM 693 O O . SER A 1 117 ? 8.606 31.603 55.857 1.00 23.78 117 SER A O 1
ATOM 696 N N . SER A 1 118 ? 9.549 29.784 54.975 1.00 23.02 118 SER A N 1
ATOM 697 C CA . SER A 1 118 ? 10.855 30.124 55.319 1.00 22.08 118 SER A CA 1
ATOM 698 C C . SER A 1 118 ? 11.879 29.665 54.264 1.00 22.59 118 SER A C 1
ATOM 699 O O . SER A 1 118 ? 11.564 28.763 53.478 1.00 25.64 118 SER A O 1
ATOM 702 N N . VAL A 1 119 ? 13.062 30.223 54.323 1.00 20.26 119 VAL A N 1
ATOM 703 C CA . VAL A 1 119 ? 14.192 29.819 53.545 1.00 19.32 119 VAL A CA 1
ATOM 704 C C . VAL A 1 119 ? 15.330 29.736 54.511 1.00 19.04 119 VAL A C 1
ATOM 705 O O . VAL A 1 119 ? 15.640 30.701 55.222 1.00 18.99 119 VAL A O 1
ATOM 709 N N . SER A 1 120 ? 16.020 28.585 54.481 1.00 20.67 120 SER A N 1
ATOM 710 C CA . SER A 1 120 ? 17.058 28.296 55.479 1.00 20.27 120 SER A CA 1
ATOM 711 C C . SER A 1 120 ? 18.448 28.108 54.877 1.00 21.42 120 SER A C 1
ATOM 712 O O . SER A 1 120 ? 18.615 28.224 53.660 1.00 22.61 120 SER A O 1
ATOM 715 N N . ASP A 1 121 ? 19.449 27.940 55.728 1.00 21.34 121 ASP A N 1
ATOM 716 C CA . ASP A 1 121 ? 20.858 27.598 55.315 1.00 22.81 121 ASP A CA 1
ATOM 717 C C . ASP A 1 121 ? 21.504 28.727 54.562 1.00 21.50 121 ASP A C 1
ATOM 718 O O . ASP A 1 121 ? 22.134 28.535 53.540 1.00 22.87 121 ASP A O 1
ATOM 723 N N . LEU A 1 122 ? 21.239 29.961 55.030 1.00 16.94 122 LEU A N 1
ATOM 724 C CA . LEU A 1 122 ? 21.673 31.190 54.313 1.00 16.43 122 LEU A CA 1
ATOM 725 C C . LEU A 1 122 ? 23.038 31.741 54.753 1.00 16.80 122 LEU A C 1
ATOM 726 O O . LEU A 1 122 ? 23.486 32.739 54.205 1.00 16.42 122 LEU A O 1
ATOM 731 N N . PHE A 1 123 ? 23.648 31.148 55.792 1.00 16.45 123 PHE A N 1
ATOM 732 C CA . PHE A 1 123 ? 24.944 31.609 56.261 1.00 16.50 123 PHE A CA 1
ATOM 733 C C . PHE A 1 123 ? 26.124 30.762 55.785 1.00 19.82 123 PHE A C 1
ATOM 734 O O . PHE A 1 123 ? 25.975 29.701 55.308 1.00 22.71 123 PHE A O 1
ATOM 742 N N . ASP A 1 124 ? 27.312 31.389 55.954 1.00 22.38 124 ASP A N 1
ATOM 743 C CA . ASP A 1 124 ? 28.584 30.714 55.647 1.00 26.45 124 ASP A CA 1
ATOM 744 C C . ASP A 1 124 ? 29.657 31.273 56.587 1.00 29.73 124 ASP A C 1
ATOM 745 O O . ASP A 1 124 ? 30.492 32.096 56.245 1.00 29.95 124 ASP A O 1
ATOM 750 N N . ASP A 1 125 ? 29.657 30.719 57.774 1.00 34.07 125 ASP A N 1
ATOM 751 C CA . ASP A 1 125 ? 30.505 31.335 58.898 1.00 35.23 125 ASP A CA 1
ATOM 752 C C . ASP A 1 125 ? 31.996 31.199 58.642 1.00 39.89 125 ASP A C 1
ATOM 753 O O . ASP A 1 125 ? 32.770 32.058 59.137 1.00 47.08 125 ASP A O 1
ATOM 758 N N . ALA A 1 126 ? 32.405 30.176 57.879 1.00 45.15 126 ALA A N 1
ATOM 759 C CA . ALA A 1 126 ? 33.775 30.144 57.373 1.00 45.69 126 ALA A CA 1
ATOM 760 C C . ALA A 1 126 ? 33.950 31.095 56.190 1.00 52.33 126 ALA A C 1
ATOM 761 O O . ALA A 1 126 ? 34.412 30.669 55.159 1.00 58.96 126 ALA A O 1
ATOM 763 N N . LYS A 1 127 ? 33.576 32.371 56.226 1.00 64.89 127 LYS A N 1
ATOM 764 C CA . LYS A 1 127 ? 34.109 33.309 55.175 1.00 56.18 127 LYS A CA 1
ATOM 765 C C . LYS A 1 127 ? 34.965 34.539 55.565 1.00 61.46 127 LYS A C 1
ATOM 766 O O . LYS A 1 127 ? 35.483 35.103 54.633 1.00 73.24 127 LYS A O 1
ATOM 772 N N . LEU A 1 128 ? 35.184 35.000 56.816 1.00 50.57 128 LEU A N 1
ATOM 773 C CA . LEU A 1 128 ? 34.922 34.357 58.057 1.00 48.79 128 LEU A CA 1
ATOM 774 C C . LEU A 1 128 ? 33.541 34.797 58.733 1.00 56.96 128 LEU A C 1
ATOM 775 O O . LEU A 1 128 ? 33.228 35.949 59.153 1.00 51.55 128 LEU A O 1
ATOM 777 N N . LEU A 1 141 ? 34.049 36.105 65.728 1.00 40.58 141 LEU A N 1
ATOM 778 C CA . LEU A 1 141 ? 32.995 36.809 64.888 1.00 38.75 141 LEU A CA 1
ATOM 779 C C . LEU A 1 141 ? 32.167 35.779 64.011 1.00 47.18 141 LEU A C 1
ATOM 780 O O . LEU A 1 141 ? 32.741 34.807 63.352 1.00 35.64 141 LEU A O 1
ATOM 782 N N . VAL A 1 142 ? 30.842 35.867 64.124 1.00 32.39 142 VAL A N 1
ATOM 783 C CA . VAL A 1 142 ? 30.052 34.978 63.432 1.00 24.91 142 VAL A CA 1
ATOM 784 C C . VAL A 1 142 ? 29.172 35.748 62.417 1.00 20.31 142 VAL A C 1
ATOM 785 O O . VAL A 1 142 ? 29.032 36.961 62.393 1.00 21.42 142 VAL A O 1
ATOM 789 N N . ASP A 1 143 ? 28.549 34.958 61.589 1.00 17.94 143 ASP A N 1
ATOM 790 C CA . ASP A 1 143 ? 27.767 35.538 60.473 1.00 15.99 143 ASP A CA 1
ATOM 791 C C . ASP A 1 143 ? 26.489 36.196 61.015 1.00 14.14 143 ASP A C 1
ATOM 792 O O . ASP A 1 143 ? 26.075 36.016 62.164 1.00 15.32 143 ASP A O 1
ATOM 797 N N . GLY A 1 144 ? 25.884 36.973 60.150 1.00 13.68 144 GLY A N 1
ATOM 798 C CA . GLY A 1 144 ? 24.605 37.634 60.419 1.00 12.82 144 GLY A CA 1
ATOM 799 C C . GLY A 1 144 ? 24.080 38.311 59.196 1.00 11.76 144 GLY A C 1
ATOM 800 O O . GLY A 1 144 ? 24.820 38.506 58.255 1.00 12.66 144 GLY A O 1
ATOM 801 N N . PHE A 1 145 ? 22.782 38.678 59.236 1.00 11.78 145 PHE A N 1
ATOM 802 C CA . PHE A 1 145 ? 22.239 39.446 58.148 1.00 11.78 145 PHE A CA 1
ATOM 803 C C . PHE A 1 145 ? 22.469 40.943 58.353 1.00 11.45 145 PHE A C 1
ATOM 804 O O . PHE A 1 145 ? 22.138 41.440 59.413 1.00 13.06 145 PHE A O 1
ATOM 812 N N . VAL A 1 146 ? 23.047 41.599 57.356 1.00 10.50 146 VAL A N 1
ATOM 813 C CA . VAL A 1 146 ? 23.242 43.034 57.392 1.00 10.60 146 VAL A CA 1
ATOM 814 C C . VAL A 1 146 ? 22.145 43.855 56.672 1.00 10.55 146 VAL A C 1
ATOM 815 O O . VAL A 1 146 ? 22.037 45.037 56.974 1.00 10.93 146 VAL A O 1
ATOM 819 N N . THR A 1 147 ? 21.423 43.196 55.727 1.00 10.67 147 THR A N 1
ATOM 820 C CA . THR A 1 147 ? 20.443 43.860 54.906 1.00 10.88 147 THR A CA 1
ATOM 821 C C . THR A 1 147 ? 19.264 42.936 54.716 1.00 11.03 147 THR A C 1
ATOM 822 O O . THR A 1 147 ? 19.456 41.750 54.450 1.00 12.37 147 THR A O 1
ATOM 826 N N . LEU A 1 148 ? 18.070 43.488 54.780 1.00 11.16 148 LEU A N 1
ATOM 827 C CA . LEU A 1 148 ? 16.825 42.798 54.434 1.00 11.48 148 LEU A CA 1
ATOM 828 C C . LEU A 1 148 ? 15.856 43.853 53.891 1.00 12.31 148 LEU A C 1
ATOM 829 O O . LEU A 1 148 ? 15.347 44.648 54.685 1.00 13.16 148 LEU A O 1
ATOM 834 N N . CYS A 1 149 ? 15.656 43.895 52.562 1.00 11.87 149 CYS A N 1
ATOM 835 C CA . CYS A 1 149 ? 14.861 44.973 52.017 1.00 12.81 149 CYS A CA 1
ATOM 836 C C . CYS A 1 149 ? 14.340 44.563 50.627 1.00 12.45 149 CYS A C 1
ATOM 837 O O . CYS A 1 149 ? 14.911 43.691 49.999 1.00 14.49 149 CYS A O 1
ATOM 840 N N . PRO A 1 150 ? 13.331 45.285 50.141 1.00 14.16 150 PRO A N 1
ATOM 841 C CA . PRO A 1 150 ? 12.852 45.043 48.764 1.00 15.39 150 PRO A CA 1
ATOM 842 C C . PRO A 1 150 ? 13.904 45.445 47.766 1.00 16.96 150 PRO A C 1
ATOM 843 O O . PRO A 1 150 ? 14.651 46.462 48.002 1.00 17.52 150 PRO A O 1
ATOM 847 N N . ILE A 1 151 ? 13.904 44.788 46.613 1.00 18.99 151 ILE A N 1
ATOM 848 C CA . ILE A 1 151 ? 14.741 45.196 45.468 1.00 21.52 151 ILE A CA 1
ATOM 849 C C . ILE A 1 151 ? 13.748 45.339 44.327 1.00 31.60 151 ILE A C 1
ATOM 850 O O . ILE A 1 151 ? 13.407 44.268 43.764 1.00 25.34 151 ILE A O 1
ATOM 855 N N . LYS A 1 152 ? 13.020 46.528 44.231 1.00 48.02 152 LYS A N 1
ATOM 856 C CA . LYS A 1 152 ? 12.845 48.085 44.702 1.00 37.57 152 LYS A CA 1
ATOM 857 C C . LYS A 1 152 ? 11.373 48.618 45.337 1.00 45.98 152 LYS A C 1
ATOM 858 O O . LYS A 1 152 ? 10.573 47.789 45.688 1.00 39.08 152 LYS A O 1
ATOM 864 N N . LYS A 1 153 ? 10.983 49.957 45.363 1.00 31.16 153 LYS A N 1
ATOM 865 C CA . LYS A 1 153 ? 9.670 50.505 45.884 1.00 32.55 153 LYS A CA 1
ATOM 866 C C . LYS A 1 153 ? 8.563 50.547 44.752 1.00 35.22 153 LYS A C 1
ATOM 867 O O . LYS A 1 153 ? 8.732 51.385 43.730 1.00 35.41 153 LYS A O 1
ATOM 873 N N . SER A 1 156 ? 3.837 46.384 43.021 1.00 45.43 156 SER A N 1
ATOM 874 C CA . SER A 1 156 ? 4.010 45.296 41.939 1.00 50.92 156 SER A CA 1
ATOM 875 C C . SER A 1 156 ? 5.238 44.331 42.126 1.00 44.71 156 SER A C 1
ATOM 876 O O . SER A 1 156 ? 5.361 43.257 41.465 1.00 52.81 156 SER A O 1
ATOM 878 N N . ASN A 1 157 ? 6.087 44.670 42.995 1.00 38.78 157 ASN A N 1
ATOM 879 C CA . ASN A 1 157 ? 7.328 43.912 43.169 1.00 36.00 157 ASN A CA 1
ATOM 880 C C . ASN A 1 157 ? 7.094 42.997 44.424 1.00 45.02 157 ASN A C 1
ATOM 881 O O . ASN A 1 157 ? 6.529 43.514 45.447 1.00 36.34 157 ASN A O 1
ATOM 886 N N . ASN A 1 158 ? 7.660 41.748 44.417 1.00 28.03 158 ASN A N 1
ATOM 887 C CA . ASN A 1 158 ? 7.652 40.792 45.488 1.00 25.33 158 ASN A CA 1
ATOM 888 C C . ASN A 1 158 ? 9.045 40.221 45.850 1.00 25.79 158 ASN A C 1
ATOM 889 O O . ASN A 1 158 ? 9.097 39.202 46.472 1.00 23.39 158 ASN A O 1
ATOM 894 N N . THR A 1 159 ? 10.113 40.906 45.489 1.00 21.97 159 THR A N 1
ATOM 895 C CA . THR A 1 159 ? 11.408 40.372 45.540 1.00 20.86 159 THR A CA 1
ATOM 896 C C . THR A 1 159 ? 12.265 41.169 46.553 1.00 18.08 159 THR A C 1
ATOM 897 O O . THR A 1 159 ? 12.172 42.422 46.627 1.00 19.25 159 THR A O 1
ATOM 901 N N . PHE A 1 160 ? 13.078 40.455 47.353 1.00 17.76 160 PHE A N 1
ATOM 902 C CA . PHE A 1 160 ? 13.818 41.026 48.500 1.00 17.31 160 PHE A CA 1
ATOM 903 C C . PHE A 1 160 ? 15.253 40.573 48.448 1.00 15.72 160 PHE A C 1
ATOM 904 O O . PHE A 1 160 ? 15.562 39.511 47.882 1.00 17.20 160 PHE A O 1
ATOM 912 N N . VAL A 1 161 ? 16.152 41.384 48.990 1.00 13.35 161 VAL A N 1
ATOM 913 C CA . VAL A 1 161 ? 17.533 40.970 49.196 1.00 13.98 161 VAL A CA 1
ATOM 914 C C . VAL A 1 161 ? 17.736 40.652 50.674 1.00 14.51 161 VAL A C 1
ATOM 915 O O . VAL A 1 161 ? 17.144 41.368 51.553 1.00 13.73 161 VAL A O 1
ATOM 919 N N . ALA A 1 162 ? 18.529 39.656 50.966 1.00 12.41 162 ALA A N 1
ATOM 920 C CA . ALA A 1 162 ? 18.972 39.331 52.303 1.00 12.79 162 ALA A CA 1
ATOM 921 C C . ALA A 1 162 ? 20.467 39.086 52.180 1.00 12.91 162 ALA A C 1
ATOM 922 O O . ALA A 1 162 ? 20.896 38.140 51.518 1.00 14.53 162 ALA A O 1
ATOM 924 N N . ALA A 1 163 ? 21.275 39.983 52.774 1.00 12.37 163 ALA A N 1
ATOM 925 C CA . ALA A 1 163 ? 22.737 39.960 52.607 1.00 11.56 163 ALA A CA 1
ATOM 926 C C . ALA A 1 163 ? 23.412 39.647 53.921 1.00 11.71 163 ALA A C 1
ATOM 927 O O . ALA A 1 163 ? 22.948 40.093 54.975 1.00 11.88 163 ALA A O 1
ATOM 929 N N . THR A 1 164 ? 24.521 38.909 53.853 1.00 11.62 164 THR A N 1
ATOM 930 C CA . THR A 1 164 ? 25.205 38.431 55.039 1.00 12.26 164 THR A CA 1
ATOM 931 C C . THR A 1 164 ? 26.577 39.061 55.232 1.00 11.64 164 THR A C 1
ATOM 932 O O . THR A 1 164 ? 27.237 39.515 54.281 1.00 12.17 164 THR A O 1
ATOM 936 N N . LYS A 1 165 ? 27.054 39.012 56.465 1.00 11.75 165 LYS A N 1
ATOM 937 C CA . LYS A 1 165 ? 28.451 39.424 56.811 1.00 11.57 165 LYS A CA 1
ATOM 938 C C . LYS A 1 165 ? 29.454 38.595 56.051 1.00 12.39 165 LYS A C 1
ATOM 939 O O . LYS A 1 165 ? 30.532 39.078 55.682 1.00 12.74 165 LYS A O 1
ATOM 945 N N . SER A 1 166 ? 29.122 37.316 55.793 1.00 12.83 166 SER A N 1
ATOM 946 C CA . SER A 1 166 ? 29.989 36.435 55.001 1.00 12.90 166 SER A CA 1
ATOM 947 C C . SER A 1 166 ? 30.036 36.726 53.552 1.00 13.48 166 SER A C 1
ATOM 948 O O . SER A 1 166 ? 30.760 36.054 52.815 1.00 15.81 166 SER A O 1
ATOM 951 N N . GLY A 1 167 ? 29.371 37.783 53.073 1.00 13.40 167 GLY A N 1
ATOM 952 C CA . GLY A 1 167 ? 29.424 38.066 51.631 1.00 13.64 167 GLY A CA 1
ATOM 953 C C . GLY A 1 167 ? 28.562 37.269 50.755 1.00 13.90 167 GLY A C 1
ATOM 954 O O . GLY A 1 167 ? 28.929 37.031 49.598 1.00 19.04 167 GLY A O 1
ATOM 955 N N . LEU A 1 168 ? 27.400 36.819 51.232 1.00 14.78 168 LEU A N 1
ATOM 956 C CA . LEU A 1 168 ? 26.378 36.249 50.392 1.00 14.56 168 LEU A CA 1
ATOM 957 C C . LEU A 1 168 ? 25.271 37.270 50.181 1.00 14.03 168 LEU A C 1
ATOM 958 O O . LEU A 1 168 ? 24.866 37.962 51.129 1.00 15.12 168 LEU A O 1
ATOM 963 N N . LEU A 1 169 ? 24.818 37.330 48.950 1.00 13.34 169 LEU A N 1
ATOM 964 C CA . LEU A 1 169 ? 23.678 38.183 48.576 1.00 13.60 169 LEU A CA 1
ATOM 965 C C . LEU A 1 169 ? 22.609 37.238 48.089 1.00 14.43 169 LEU A C 1
ATOM 966 O O . LEU A 1 169 ? 22.684 36.697 46.974 1.00 16.47 169 LEU A O 1
ATOM 971 N N . HIS A 1 170 ? 21.593 37.032 48.916 1.00 13.51 170 HIS A N 1
ATOM 972 C CA . HIS A 1 170 ? 20.450 36.168 48.549 1.00 13.85 170 HIS A CA 1
ATOM 973 C C . HIS A 1 170 ? 19.333 37.027 48.010 1.00 14.67 170 HIS A C 1
ATOM 974 O O . HIS A 1 170 ? 18.993 38.100 48.590 1.00 15.51 170 HIS A O 1
ATOM 981 N N . ILE A 1 171 ? 18.678 36.539 46.950 1.00 13.71 171 ILE A N 1
ATOM 982 C CA . ILE A 1 171 ? 17.549 37.183 46.394 1.00 14.42 171 ILE A CA 1
ATOM 983 C C . ILE A 1 171 ? 16.398 36.212 46.555 1.00 17.04 171 ILE A C 1
ATOM 984 O O . ILE A 1 171 ? 16.470 35.089 46.053 1.00 17.38 171 ILE A O 1
ATOM 989 N N . ILE A 1 172 ? 15.343 36.664 47.241 1.00 16.41 172 ILE A N 1
ATOM 990 C CA . ILE A 1 172 ? 14.224 35.865 47.650 1.00 17.41 172 ILE A CA 1
ATOM 991 C C . ILE A 1 172 ? 12.939 36.519 47.253 1.00 18.90 172 ILE A C 1
ATOM 992 O O . ILE A 1 172 ? 12.777 37.720 47.409 1.00 21.48 172 ILE A O 1
ATOM 997 N N . LYS A 1 173 ? 12.031 35.770 46.670 1.00 19.99 173 LYS A N 1
ATOM 998 C CA . LYS A 1 173 ? 10.731 36.308 46.298 1.00 20.67 173 LYS A CA 1
ATOM 999 C C . LYS A 1 173 ? 9.577 35.612 46.997 1.00 21.34 173 LYS A C 1
ATOM 1000 O O . LYS A 1 173 ? 9.643 34.408 47.222 1.00 20.52 173 LYS A O 1
ATOM 1006 N N . LYS A 1 174 ? 8.473 36.371 47.260 1.00 20.17 174 LYS A N 1
ATOM 1007 C CA . LYS A 1 174 ? 7.236 35.778 47.540 1.00 22.79 174 LYS A CA 1
ATOM 1008 C C . LYS A 1 174 ? 6.539 35.436 46.231 1.00 24.58 174 LYS A C 1
ATOM 1009 O O . LYS A 1 174 ? 6.154 36.389 45.476 1.00 26.18 174 LYS A O 1
ATOM 1015 N N . GLY A 1 175 ? 6.494 34.145 45.883 1.00 27.91 175 GLY A N 1
ATOM 1016 C CA . GLY A 1 175 ? 5.951 33.687 44.608 1.00 33.51 175 GLY A CA 1
ATOM 1017 C C . GLY A 1 175 ? 4.435 33.807 44.525 1.00 38.85 175 GLY A C 1
ATOM 1018 O O . GLY A 1 175 ? 3.738 34.127 45.509 1.00 31.90 175 GLY A O 1
ATOM 1019 N N . GLU A 1 176 ? 3.924 33.472 43.317 1.00 33.11 176 GLU A N 1
ATOM 1020 C CA . GLU A 1 176 ? 2.470 33.454 43.067 1.00 39.60 176 GLU A CA 1
ATOM 1021 C C . GLU A 1 176 ? 1.660 32.499 43.985 1.00 38.77 176 GLU A C 1
ATOM 1022 O O . GLU A 1 176 ? 0.477 32.776 44.359 1.00 46.07 176 GLU A O 1
ATOM 1028 N N . ASP A 1 177 ? 2.338 31.434 44.416 1.00 40.59 177 ASP A N 1
ATOM 1029 C CA . ASP A 1 177 ? 1.821 30.478 45.371 1.00 40.25 177 ASP A CA 1
ATOM 1030 C C . ASP A 1 177 ? 1.896 30.914 46.851 1.00 36.89 177 ASP A C 1
ATOM 1031 O O . ASP A 1 177 ? 1.496 30.210 47.752 1.00 39.79 177 ASP A O 1
ATOM 1036 N N . LYS A 1 178 ? 2.346 32.157 47.069 1.00 35.40 178 LYS A N 1
ATOM 1037 C CA . LYS A 1 178 ? 2.441 32.770 48.383 1.00 32.16 178 LYS A CA 1
ATOM 1038 C C . LYS A 1 178 ? 3.612 32.336 49.243 1.00 35.34 178 LYS A C 1
ATOM 1039 O O . LYS A 1 178 ? 3.690 32.764 50.396 1.00 35.37 178 LYS A O 1
ATOM 1045 N N . LYS A 1 179 ? 4.514 31.531 48.691 1.00 33.01 179 LYS A N 1
ATOM 1046 C CA . LYS A 1 179 ? 5.597 30.916 49.520 1.00 34.51 179 LYS A CA 1
ATOM 1047 C C . LYS A 1 179 ? 6.885 31.612 49.104 1.00 29.81 179 LYS A C 1
ATOM 1048 O O . LYS A 1 179 ? 7.031 32.026 47.949 1.00 29.75 179 LYS A O 1
ATOM 1054 N N . LEU A 1 180 ? 7.856 31.695 50.022 1.00 24.43 180 LEU A N 1
ATOM 1055 C CA . LEU A 1 180 ? 9.111 32.257 49.599 1.00 22.25 180 LEU A CA 1
ATOM 1056 C C . LEU A 1 180 ? 9.938 31.257 48.733 1.00 22.53 180 LEU A C 1
ATOM 1057 O O . LEU A 1 180 ? 9.926 30.066 49.013 1.00 24.81 180 LEU A O 1
ATOM 1062 N N . ILE A 1 181 ? 10.632 31.737 47.726 1.00 22.40 181 ILE A N 1
ATOM 1063 C CA . ILE A 1 181 ? 11.535 30.965 46.917 1.00 23.79 181 ILE A CA 1
ATOM 1064 C C . ILE A 1 181 ? 12.792 31.742 46.784 1.00 19.85 181 ILE A C 1
ATOM 1065 O O . ILE A 1 181 ? 12.762 32.956 46.496 1.00 21.72 181 ILE A O 1
ATOM 1070 N N . LYS A 1 182 ? 13.934 31.089 46.936 1.00 18.46 182 LYS A N 1
ATOM 1071 C CA . LYS A 1 182 ? 15.179 31.725 46.713 1.00 17.56 182 LYS A CA 1
ATOM 1072 C C . LYS A 1 182 ? 15.512 31.722 45.195 1.00 18.06 182 LYS A C 1
ATOM 1073 O O . LYS A 1 182 ? 15.561 30.639 44.613 1.00 22.81 182 LYS A O 1
ATOM 1079 N N . LEU A 1 183 ? 15.735 32.894 44.620 1.00 15.27 183 LEU A N 1
ATOM 1080 C CA . LEU A 1 183 ? 16.036 33.037 43.214 1.00 16.36 183 LEU A CA 1
ATOM 1081 C C . LEU A 1 183 ? 17.522 32.879 42.879 1.00 16.61 183 LEU A C 1
ATOM 1082 O O . LEU A 1 183 ? 17.892 32.494 41.808 1.00 17.20 183 LEU A O 1
ATOM 1087 N N . ALA A 1 184 ? 18.405 33.321 43.818 1.00 16.70 184 ALA A N 1
ATOM 1088 C CA . ALA A 1 184 ? 19.850 33.291 43.628 1.00 15.83 184 ALA A CA 1
ATOM 1089 C C . ALA A 1 184 ? 20.513 33.504 44.943 1.00 15.40 184 ALA A C 1
ATOM 1090 O O . ALA A 1 184 ? 19.969 34.147 45.881 1.00 15.28 184 ALA A O 1
ATOM 1092 N N . SER A 1 185 ? 21.805 33.047 45.004 1.00 16.49 185 SER A N 1
ATOM 1093 C CA . SER A 1 185 ? 22.772 33.340 46.043 1.00 17.07 185 SER A CA 1
ATOM 1094 C C . SER A 1 185 ? 24.060 33.717 45.391 1.00 17.37 185 SER A C 1
ATOM 1095 O O . SER A 1 185 ? 24.730 32.863 44.811 1.00 21.03 185 SER A O 1
ATOM 1098 N N . LEU A 1 186 ? 24.377 34.992 45.402 1.00 16.90 186 LEU A N 1
ATOM 1099 C CA . LEU A 1 186 ? 25.539 35.555 44.737 1.00 17.39 186 LEU A CA 1
ATOM 1100 C C . LEU A 1 186 ? 26.627 35.857 45.744 1.00 16.81 186 LEU A C 1
ATOM 1101 O O . LEU A 1 186 ? 26.415 36.234 46.878 1.00 19.29 186 LEU A O 1
ATOM 1106 N N . GLY A 1 187 ? 27.882 35.645 45.306 1.00 17.75 187 GLY A N 1
ATOM 1107 C CA . GLY A 1 187 ? 28.966 35.888 46.196 1.00 16.70 187 GLY A CA 1
ATOM 1108 C C . GLY A 1 187 ? 29.603 37.245 46.057 1.00 16.12 187 GLY A C 1
ATOM 1109 O O . GLY A 1 187 ? 29.808 37.733 44.923 1.00 19.76 187 GLY A O 1
ATOM 1110 N N . LEU A 1 188 ? 29.925 37.860 47.170 1.00 15.02 188 LEU A N 1
ATOM 1111 C CA . LEU A 1 188 ? 30.683 39.089 47.316 1.00 15.02 188 LEU A CA 1
ATOM 1112 C C . LEU A 1 188 ? 31.941 38.882 48.077 1.00 15.20 188 LEU A C 1
ATOM 1113 O O . LEU A 1 188 ? 32.157 37.815 48.652 1.00 17.93 188 LEU A O 1
ATOM 1118 N N . LYS A 1 189 ? 32.789 39.879 48.160 1.00 14.15 189 LYS A N 1
ATOM 1119 C CA . LYS A 1 189 ? 34.009 39.797 48.915 1.00 14.12 189 LYS A CA 1
ATOM 1120 C C . LYS A 1 189 ? 33.737 39.990 50.380 1.00 13.79 189 LYS A C 1
ATOM 1121 O O . LYS A 1 189 ? 33.295 41.075 50.802 1.00 14.38 189 LYS A O 1
ATOM 1127 N N . ALA A 1 190 ? 34.013 39.005 51.210 1.00 14.78 190 ALA A N 1
ATOM 1128 C CA . ALA A 1 190 ? 33.919 39.122 52.661 1.00 14.21 190 ALA A CA 1
ATOM 1129 C C . ALA A 1 190 ? 35.068 39.877 53.234 1.00 14.92 190 ALA A C 1
ATOM 1130 O O . ALA A 1 190 ? 36.147 39.881 52.641 1.00 16.26 190 ALA A O 1
ATOM 1132 N N . PRO A 1 191 ? 34.926 40.488 54.447 1.00 13.96 191 PRO A N 1
ATOM 1133 C CA . PRO A 1 191 ? 33.705 40.584 55.275 1.00 12.39 191 PRO A CA 1
ATOM 1134 C C . PRO A 1 191 ? 32.886 41.802 54.930 1.00 11.89 191 PRO A C 1
ATOM 1135 O O . PRO A 1 191 ? 33.433 42.854 54.509 1.00 13.50 191 PRO A O 1
ATOM 1139 N N . VAL A 1 192 ? 31.596 41.676 55.171 1.00 11.97 192 VAL A N 1
ATOM 1140 C CA . VAL A 1 192 ? 30.646 42.731 54.810 1.00 12.49 192 VAL A CA 1
ATOM 1141 C C . VAL A 1 192 ? 29.998 43.263 56.066 1.00 11.97 192 VAL A C 1
ATOM 1142 O O . VAL A 1 192 ? 29.402 42.520 56.863 1.00 14.02 192 VAL A O 1
ATOM 1146 N N . GLU A 1 193 ? 30.103 44.593 56.286 1.00 10.94 193 GLU A N 1
ATOM 1147 C CA . GLU A 1 193 ? 29.401 45.260 57.370 1.00 11.06 193 GLU A CA 1
ATOM 1148 C C . GLU A 1 193 ? 28.055 45.839 56.952 1.00 10.92 193 GLU A C 1
ATOM 1149 O O . GLU A 1 193 ? 27.170 46.020 57.795 1.00 11.29 193 GLU A O 1
ATOM 1155 N N . PHE A 1 194 ? 27.914 46.144 55.678 1.00 10.72 194 PHE A N 1
ATOM 1156 C CA . PHE A 1 194 ? 26.713 46.790 55.157 1.00 10.75 194 PHE A CA 1
ATOM 1157 C C . PHE A 1 194 ? 26.593 46.496 53.674 1.00 10.73 194 PHE A C 1
ATOM 1158 O O . PHE A 1 194 ? 27.604 46.257 52.988 1.00 11.53 194 PHE A O 1
ATOM 1166 N N . LEU A 1 195 ? 25.343 46.537 53.196 1.00 10.54 195 LEU A N 1
ATOM 1167 C CA . LEU A 1 195 ? 25.021 46.428 51.777 1.00 10.65 195 LEU A CA 1
ATOM 1168 C C . LEU A 1 195 ? 23.829 47.372 51.583 1.00 11.11 195 LEU A C 1
ATOM 1169 O O . LEU A 1 195 ? 22.762 47.131 52.163 1.00 11.95 195 LEU A O 1
ATOM 1174 N N . GLN A 1 196 ? 24.011 48.435 50.797 1.00 10.39 196 GLN A N 1
ATOM 1175 C CA . GLN A 1 196 ? 23.002 49.459 50.677 1.00 10.35 196 GLN A CA 1
ATOM 1176 C C . GLN A 1 196 ? 22.601 49.566 49.198 1.00 10.91 196 GLN A C 1
ATOM 1177 O O . GLN A 1 196 ? 23.434 49.856 48.325 1.00 11.49 196 GLN A O 1
ATOM 1183 N N . LEU A 1 197 ? 21.317 49.373 48.916 1.00 11.34 197 LEU A N 1
ATOM 1184 C CA . LEU A 1 197 ? 20.786 49.563 47.564 1.00 11.84 197 LEU A CA 1
ATOM 1185 C C . LEU A 1 197 ? 20.607 51.029 47.241 1.00 13.63 197 LEU A C 1
ATOM 1186 O O . LEU A 1 197 ? 20.272 51.822 48.125 1.00 14.59 197 LEU A O 1
ATOM 1191 N N . TYR A 1 198 ? 20.807 51.340 45.948 1.00 13.22 198 TYR A N 1
ATOM 1192 C CA . TYR A 1 198 ? 20.551 52.694 45.467 1.00 13.64 198 TYR A CA 1
ATOM 1193 C C . TYR A 1 198 ? 19.154 52.811 44.900 1.00 15.26 198 TYR A C 1
ATOM 1194 O O . TYR A 1 198 ? 18.814 52.081 43.977 1.00 18.62 198 TYR A O 1
ATOM 1203 N N . ASP A 1 199 ? 18.361 53.741 45.391 1.00 15.52 199 ASP A N 1
ATOM 1204 C CA . ASP A 1 199 ? 17.002 53.916 44.931 1.00 16.92 199 ASP A CA 1
ATOM 1205 C C . ASP A 1 199 ? 16.611 55.390 44.703 1.00 17.57 199 ASP A C 1
ATOM 1206 O O . ASP A 1 199 ? 15.437 55.751 44.836 1.00 21.24 199 ASP A O 1
ATOM 1211 N N . LEU A 1 200 ? 17.601 56.179 44.367 1.00 19.54 200 LEU A N 1
ATOM 1212 C CA . LEU A 1 200 ? 17.369 57.692 44.298 1.00 19.40 200 LEU A CA 1
ATOM 1213 C C . LEU A 1 200 ? 17.077 58.188 42.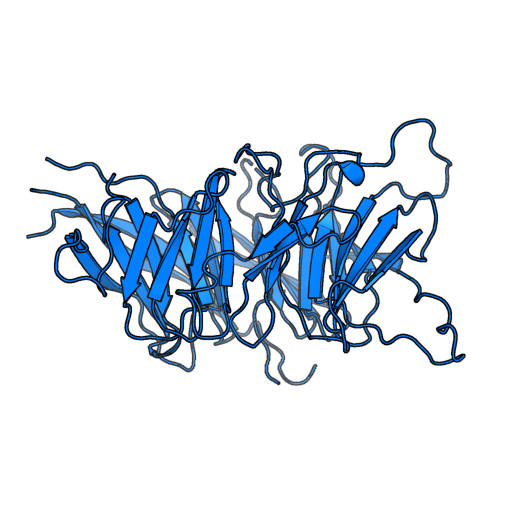884 1.00 24.67 200 LEU A C 1
ATOM 1214 O O . LEU A 1 200 ? 16.813 59.408 42.695 1.00 28.52 200 LEU A O 1
ATOM 1219 N N . GLU A 1 201 ? 17.134 57.354 41.877 1.00 26.79 201 GLU A N 1
ATOM 1220 C CA . GLU A 1 201 ? 16.681 57.989 40.609 1.00 30.14 201 GLU A CA 1
ATOM 1221 C C . GLU A 1 201 ? 15.156 57.690 40.224 1.00 35.52 201 GLU A C 1
ATOM 1222 O O . GLU A 1 201 ? 14.141 58.621 40.254 1.00 42.40 201 GLU A O 1
ATOM 1228 N N . ASP A 1 202 ? 14.894 56.403 39.921 1.00 30.52 202 ASP A N 1
ATOM 1229 C CA . ASP A 1 202 ? 13.528 56.171 39.398 1.00 29.10 202 ASP A CA 1
ATOM 1230 C C . ASP A 1 202 ? 13.335 54.705 39.612 1.00 35.08 202 ASP A C 1
ATOM 1231 O O . ASP A 1 202 ? 14.198 54.109 40.150 1.00 37.91 202 ASP A O 1
ATOM 1236 N N . THR A 1 203 ? 12.289 54.137 39.046 1.00 35.09 203 THR A N 1
ATOM 1237 C CA . THR A 1 203 ? 11.986 52.711 39.319 1.00 33.52 203 THR A CA 1
ATOM 1238 C C . THR A 1 203 ? 11.748 51.882 38.053 1.00 40.58 203 THR A C 1
ATOM 1239 O O . THR A 1 203 ? 11.600 50.668 38.188 1.00 56.85 203 THR A O 1
ATOM 1243 N N . ASP A 1 204 ? 11.758 52.522 36.860 1.00 36.82 204 ASP A N 1
ATOM 1244 C CA . ASP A 1 204 ? 11.431 51.844 35.642 1.00 42.72 204 ASP A CA 1
ATOM 1245 C C . ASP A 1 204 ? 12.686 51.482 34.837 1.00 47.10 204 ASP A C 1
ATOM 1246 O O . ASP A 1 204 ? 12.520 51.155 33.715 1.00 54.31 204 ASP A O 1
ATOM 1247 N N . THR A 1 205 ? 13.926 51.578 35.324 1.00 38.56 205 THR A N 1
ATOM 1248 C CA . THR A 1 205 ? 15.123 51.528 34.411 1.00 42.31 205 THR A CA 1
ATOM 1249 C C . THR A 1 205 ? 15.957 50.204 34.286 1.00 50.94 205 THR A C 1
ATOM 1250 O O . THR A 1 205 ? 17.079 50.304 33.798 1.00 75.16 205 THR A O 1
ATOM 1254 N N . ASP A 1 206 ? 15.469 49.045 34.679 1.00 45.27 206 ASP A N 1
ATOM 1255 C CA . ASP A 1 206 ? 16.295 47.766 34.486 1.00 38.12 206 ASP A CA 1
ATOM 1256 C C . ASP A 1 206 ? 17.783 47.773 35.107 1.00 49.74 206 ASP A C 1
ATOM 1257 O O . ASP A 1 206 ? 18.691 46.847 34.928 1.00 55.56 206 ASP A O 1
ATOM 1262 N N . LYS A 1 207 ? 18.097 48.838 35.815 1.00 29.94 207 LYS A N 1
ATOM 1263 C CA . LYS A 1 207 ? 19.460 48.848 36.406 1.00 34.93 207 LYS A CA 1
ATOM 1264 C C . LYS A 1 207 ? 19.269 48.572 37.966 1.00 29.13 207 LYS A C 1
ATOM 1265 O O . LYS A 1 207 ? 18.625 49.475 38.549 1.00 33.64 207 LYS A O 1
ATOM 1271 N N . TYR A 1 208 ? 20.037 47.697 38.670 1.00 25.68 208 TYR A N 1
ATOM 1272 C CA . TYR A 1 208 ? 20.104 47.686 40.166 1.00 16.92 208 TYR A CA 1
ATOM 1273 C C . TYR A 1 208 ? 21.525 47.857 40.629 1.00 15.92 208 TYR A C 1
ATOM 1274 O O . TYR A 1 208 ? 22.394 47.110 40.218 1.00 18.34 208 TYR A O 1
ATOM 1283 N N . ILE A 1 209 ? 21.742 48.890 41.431 1.00 13.70 209 ILE A N 1
ATOM 1284 C CA . ILE A 1 209 ? 23.054 49.255 41.957 1.00 13.23 209 ILE A CA 1
ATOM 1285 C C . ILE A 1 209 ? 23.084 49.157 43.440 1.00 13.30 209 ILE A C 1
ATOM 1286 O O . ILE A 1 209 ? 22.118 49.573 44.085 1.00 13.57 209 ILE A O 1
ATOM 1291 N N . PHE A 1 210 ? 24.163 48.665 44.024 1.00 12.11 210 PHE A N 1
ATOM 1292 C CA . PHE A 1 210 ? 24.328 48.707 45.477 1.00 11.16 210 PHE A CA 1
ATOM 1293 C C . PHE A 1 210 ? 25.760 48.960 45.805 1.00 11.34 210 PHE A C 1
ATOM 1294 O O . PHE A 1 210 ? 26.687 48.774 44.984 1.00 12.51 210 PHE A O 1
ATOM 1302 N N . ALA A 1 211 ? 25.965 49.372 47.067 1.00 11.21 211 ALA A N 1
ATOM 1303 C CA . ALA A 1 211 ? 27.313 49.544 47.629 1.00 10.93 211 ALA A CA 1
ATOM 1304 C C . ALA A 1 211 ? 27.502 48.561 48.790 1.00 10.80 211 ALA A C 1
ATOM 1305 O O . ALA A 1 211 ? 26.532 48.280 49.497 1.00 11.43 211 ALA A O 1
ATOM 1307 N N . TYR A 1 212 ? 28.710 48.077 48.977 1.00 10.43 212 TYR A N 1
ATOM 1308 C CA . TYR A 1 212 ? 29.007 47.257 50.156 1.00 10.64 212 TYR A CA 1
ATOM 1309 C C . TYR A 1 212 ? 30.442 47.434 50.556 1.00 10.60 212 TYR A C 1
ATOM 1310 O O . TYR A 1 212 ? 31.275 47.941 49.798 1.00 11.64 212 TYR A O 1
ATOM 1319 N N . GLY A 1 213 ? 30.795 46.986 51.769 1.00 10.99 213 GLY A N 1
ATOM 1320 C CA . GLY A 1 213 ? 32.167 47.067 52.245 1.00 11.15 213 GLY A CA 1
ATOM 1321 C C . GLY A 1 213 ? 32.245 46.549 53.670 1.00 10.30 213 GLY A C 1
ATOM 1322 O O . GLY A 1 213 ? 31.241 46.118 54.224 1.00 11.12 213 GLY A O 1
ATOM 1323 N N . GLY A 1 214 ? 33.456 46.550 54.227 1.00 11.32 214 GLY A N 1
ATOM 1324 C CA . GLY A 1 214 ? 33.621 46.078 55.617 1.00 11.80 214 GLY A CA 1
ATOM 1325 C C . GLY A 1 214 ? 35.102 46.172 56.019 1.00 11.86 214 GLY A C 1
ATOM 1326 O O . GLY A 1 214 ? 35.824 46.998 55.502 1.00 12.11 214 GLY A O 1
ATOM 1327 N N . GLU A 1 215 ? 35.487 45.380 57.045 1.00 12.16 215 GLU A N 1
ATOM 1328 C CA . GLU A 1 215 ? 36.829 45.499 57.593 1.00 12.84 215 GLU A CA 1
ATOM 1329 C C . GLU A 1 215 ? 37.900 45.304 56.506 1.00 13.10 215 GLU A C 1
ATOM 1330 O O . GLU A 1 215 ? 37.945 44.226 55.893 1.00 13.94 215 GLU A O 1
ATOM 1336 N N . GLU A 1 216 ? 38.724 46.334 56.326 1.00 14.02 216 GLU A N 1
ATOM 1337 C CA . GLU A 1 216 ? 39.788 46.346 55.295 1.00 14.63 216 GLU A CA 1
ATOM 1338 C C . GLU A 1 216 ? 39.207 45.867 53.943 1.00 15.06 216 GLU A C 1
ATOM 1339 O O . GLU A 1 216 ? 39.900 45.149 53.209 1.00 16.04 216 GLU A O 1
ATOM 1345 N N . ASN A 1 217 ? 37.979 46.280 53.644 1.00 13.40 217 ASN A N 1
ATOM 1346 C CA . ASN A 1 217 ? 37.284 45.837 52.471 1.00 12.96 217 ASN A CA 1
ATOM 1347 C C . ASN A 1 217 ? 36.635 47.108 51.885 1.00 12.58 217 ASN A C 1
ATOM 1348 O O . ASN A 1 217 ? 35.566 47.530 52.309 1.00 12.28 217 ASN A O 1
ATOM 1353 N N . LEU A 1 218 ? 37.363 47.730 50.940 1.00 12.58 218 LEU A N 1
ATOM 1354 C CA . LEU A 1 218 ? 37.048 49.055 50.405 1.00 12.92 218 LEU A CA 1
ATOM 1355 C C . LEU A 1 218 ? 35.645 49.058 49.838 1.00 11.80 218 LEU A C 1
ATOM 1356 O O . LEU A 1 218 ? 35.161 48.089 49.271 1.00 13.08 218 LEU A O 1
ATOM 1361 N N . ILE A 1 219 ? 34.953 50.198 49.968 1.00 11.20 219 ILE A N 1
ATOM 1362 C CA . ILE A 1 219 ? 33.614 50.279 49.463 1.00 11.14 219 ILE A CA 1
ATOM 1363 C C . ILE A 1 219 ? 33.630 49.973 47.936 1.00 11.59 219 ILE A C 1
ATOM 1364 O O . ILE A 1 219 ? 34.430 50.523 47.186 1.00 11.77 219 ILE A O 1
ATOM 1369 N N . LYS A 1 220 ? 32.684 49.169 47.560 1.00 11.48 220 LYS A N 1
ATOM 1370 C CA . LYS A 1 220 ? 32.479 48.776 46.153 1.00 12.12 220 LYS A CA 1
ATOM 1371 C C . LYS A 1 220 ? 31.072 49.080 45.704 1.00 11.59 220 LYS A C 1
ATOM 1372 O O . LYS A 1 220 ? 30.127 48.892 46.481 1.00 12.87 220 LYS A O 1
ATOM 1378 N N . LEU A 1 221 ? 30.950 49.510 44.460 1.00 11.29 221 LEU A N 1
ATOM 1379 C CA . LEU A 1 221 ? 29.638 49.582 43.794 1.00 11.85 221 LEU A CA 1
ATOM 1380 C C . LEU A 1 221 ? 29.494 48.419 42.868 1.00 11.16 221 LEU A C 1
ATOM 1381 O O . LEU A 1 221 ? 30.445 48.088 42.137 1.00 12.42 221 LEU A O 1
ATOM 1386 N N . VAL A 1 222 ? 28.314 47.831 42.856 1.00 12.15 222 VAL A N 1
ATOM 1387 C CA . VAL A 1 222 ? 28.010 46.609 42.033 1.00 12.63 222 VAL A CA 1
ATOM 1388 C C . VAL A 1 222 ? 26.720 46.842 41.322 1.00 12.84 222 VAL A C 1
ATOM 1389 O O . VAL A 1 222 ? 25.763 47.402 41.859 1.00 13.45 222 VAL A O 1
ATOM 1393 N N . GLU A 1 223 ? 26.664 46.387 40.053 1.00 14.18 223 GLU A N 1
ATOM 1394 C CA . GLU A 1 223 ? 25.410 46.317 39.281 1.00 14.91 223 GLU A CA 1
ATOM 1395 C C . GLU A 1 223 ? 25.006 44.873 39.214 1.00 14.77 223 GLU A C 1
ATOM 1396 O O . GLU A 1 223 ? 25.750 44.000 38.795 1.00 15.73 223 GLU A O 1
ATOM 1402 N N . ILE A 1 224 ? 23.771 44.618 39.687 1.00 15.16 224 ILE A N 1
ATOM 1403 C CA . ILE A 1 224 ? 23.213 43.290 39.600 1.00 15.60 224 ILE A CA 1
ATOM 1404 C C . ILE A 1 224 ? 22.289 43.265 38.471 1.00 15.93 224 ILE A C 1
ATOM 1405 O O . ILE A 1 224 ? 21.337 44.140 38.367 1.00 16.91 224 ILE A O 1
ATOM 1410 N N . ASP A 1 225 ? 22.417 42.286 37.550 1.00 16.14 225 ASP A N 1
ATOM 1411 C CA . ASP A 1 225 ? 21.496 42.111 36.453 1.00 15.87 225 ASP A CA 1
ATOM 1412 C C . ASP A 1 225 ? 20.066 41.811 37.025 1.00 16.49 225 ASP A C 1
ATOM 1413 O O . ASP A 1 225 ? 19.912 41.202 38.074 1.00 16.64 225 ASP A O 1
ATOM 1418 N N . SER A 1 226 ? 19.016 42.279 36.325 1.00 16.95 226 SER A N 1
ATOM 1419 C CA . SER A 1 226 ? 17.663 42.154 36.824 1.00 16.03 226 SER A CA 1
ATOM 1420 C C . SER A 1 226 ? 17.125 40.630 36.841 1.00 18.02 226 SER A C 1
ATOM 1421 O O . SER A 1 226 ? 16.078 40.367 37.361 1.00 18.32 226 SER A O 1
ATOM 1424 N N . SER A 1 227 ? 17.866 39.750 36.237 1.00 15.15 227 SER A N 1
ATOM 1425 C CA . SER A 1 227 ? 17.636 38.283 36.490 1.00 15.26 227 SER A CA 1
ATOM 1426 C C . SER A 1 227 ? 18.037 37.873 37.888 1.00 14.69 227 SER A C 1
ATOM 1427 O O . SER A 1 227 ? 17.649 36.796 38.361 1.00 16.79 227 SER A O 1
ATOM 1430 N N . PHE A 1 228 ? 18.867 38.699 38.527 1.00 14.19 228 PHE A N 1
ATOM 1431 C CA . PHE A 1 228 ? 19.444 38.401 39.819 1.00 15.00 228 PHE A CA 1
ATOM 1432 C C . PHE A 1 228 ? 20.449 37.266 39.773 1.00 14.22 228 PHE A C 1
ATOM 1433 O O . PHE A 1 228 ? 20.805 36.751 40.854 1.00 17.58 228 PHE A O 1
ATOM 1441 N N . GLN A 1 229 ? 20.943 36.919 38.573 1.00 14.86 229 GLN A N 1
ATOM 1442 C CA . GLN A 1 229 ? 21.841 35.756 38.433 1.00 16.29 229 GLN A CA 1
ATOM 1443 C C . GLN A 1 229 ? 23.278 36.048 38.275 1.00 16.55 229 GLN A C 1
ATOM 1444 O O . GLN A 1 229 ? 24.087 35.136 38.274 1.00 18.71 229 GLN A O 1
ATOM 1450 N N . SER A 1 230 ? 23.621 37.312 38.118 1.00 15.34 230 SER A N 1
ATOM 1451 C CA . SER A 1 230 ? 24.951 37.742 37.771 1.00 15.13 230 SER A CA 1
ATOM 1452 C C . SER A 1 230 ? 25.130 39.193 38.259 1.00 15.06 230 SER A C 1
ATOM 1453 O O . SER A 1 230 ? 24.224 39.988 38.243 1.00 17.33 230 SER A O 1
ATOM 1456 N N . LEU A 1 231 ? 26.366 39.457 38.684 1.00 15.31 231 LEU A N 1
ATOM 1457 C CA . LEU A 1 231 ? 26.709 40.804 39.099 1.00 16.15 231 LEU A CA 1
ATOM 1458 C C . LEU A 1 231 ? 28.046 41.231 38.552 1.00 15.26 231 LEU A C 1
ATOM 1459 O O . LEU A 1 231 ? 28.794 40.407 38.009 1.00 19.25 231 LEU A O 1
ATOM 1464 N N . LYS A 1 232 ? 28.228 42.536 38.544 1.00 15.08 232 LYS A N 1
ATOM 1465 C CA . LYS A 1 232 ? 29.507 43.079 38.151 1.00 19.07 232 LYS A CA 1
ATOM 1466 C C . LYS A 1 232 ? 29.889 44.228 38.997 1.00 16.19 232 LYS A C 1
ATOM 1467 O O . LYS A 1 232 ? 29.115 45.156 39.213 1.00 16.98 232 LYS A O 1
ATOM 1473 N N . GLN A 1 233 ? 31.131 44.231 39.438 1.00 15.59 233 GLN A N 1
ATOM 1474 C CA . GLN A 1 233 ? 31.670 45.331 40.174 1.00 14.40 233 GLN A CA 1
ATOM 1475 C C . GLN A 1 233 ? 31.974 46.455 39.215 1.00 15.51 233 GLN A C 1
ATOM 1476 O O . GLN A 1 233 ? 32.668 46.264 38.223 1.00 17.74 233 GLN A O 1
ATOM 1482 N N . ILE A 1 234 ? 31.474 47.646 39.518 1.00 13.55 234 ILE A N 1
ATOM 1483 C CA . ILE A 1 234 ? 31.651 48.816 38.644 1.00 14.91 234 ILE A CA 1
ATOM 1484 C C . ILE A 1 234 ? 32.539 49.870 39.198 1.00 14.05 234 ILE A C 1
ATOM 1485 O O . ILE A 1 234 ? 32.903 50.789 38.448 1.00 15.34 234 ILE A O 1
ATOM 1490 N N . TRP A 1 235 ? 32.895 49.830 40.475 1.00 12.66 235 TRP A N 1
ATOM 1491 C CA . TRP A 1 235 ? 33.690 50.893 41.098 1.00 12.44 235 TRP A CA 1
ATOM 1492 C C . TRP A 1 235 ? 34.234 50.328 42.426 1.00 11.92 235 TRP A C 1
ATOM 1493 O O . TRP A 1 235 ? 33.503 49.609 43.091 1.00 12.41 235 TRP A O 1
ATOM 1504 N N . GLU A 1 236 ? 35.450 50.733 42.788 1.00 12.28 236 GLU A N 1
ATOM 1505 C CA . GLU A 1 236 ? 35.971 50.411 44.101 1.00 12.08 236 GLU A CA 1
ATOM 1506 C C . GLU A 1 236 ? 36.682 51.644 44.625 1.00 12.13 236 GLU A C 1
ATOM 1507 O O . GLU A 1 236 ? 37.519 52.242 43.945 1.00 13.61 236 GLU A O 1
ATOM 1513 N N . ALA A 1 237 ? 36.393 52.012 45.884 1.00 11.33 237 ALA A N 1
ATOM 1514 C CA . ALA A 1 237 ? 37.046 53.122 46.502 1.00 11.56 237 ALA A CA 1
ATOM 1515 C C . ALA A 1 237 ? 38.549 52.869 46.616 1.00 12.22 237 ALA A C 1
ATOM 1516 O O . ALA A 1 237 ? 39.003 51.726 46.715 1.00 13.42 237 ALA A O 1
ATOM 1518 N N . LYS A 1 238 ? 39.302 53.970 46.698 1.00 11.96 238 LYS A N 1
ATOM 1519 C CA . LYS A 1 238 ? 40.675 53.923 47.148 1.00 13.04 238 LYS A CA 1
ATOM 1520 C C . LYS A 1 238 ? 40.793 54.542 48.527 1.00 12.72 238 LYS A C 1
ATOM 1521 O O . LYS A 1 238 ? 39.996 55.386 48.892 1.00 13.94 238 LYS A O 1
ATOM 1527 N N . ASN A 1 239 ? 41.816 54.147 49.262 1.00 13.54 239 ASN A N 1
ATOM 1528 C CA . ASN A 1 239 ? 42.113 54.777 50.562 1.00 14.60 239 ASN A CA 1
ATOM 1529 C C . ASN A 1 239 ? 42.666 56.179 50.348 1.00 14.84 239 ASN A C 1
ATOM 1530 O O . ASN A 1 239 ? 43.232 56.495 49.313 1.00 15.18 239 ASN A O 1
ATOM 1535 N N . VAL A 1 240 ? 42.526 56.977 51.418 1.00 14.43 240 VAL A N 1
ATOM 1536 C CA . VAL A 1 240 ? 43.196 58.282 51.535 1.00 14.75 240 VAL A CA 1
ATOM 1537 C C . VAL A 1 240 ? 44.677 58.071 51.650 1.00 14.46 240 VAL A C 1
ATOM 1538 O O . VAL A 1 240 ? 45.179 57.021 52.012 1.00 15.34 240 VAL A O 1
ATOM 1542 N N . LYS A 1 241 ? 45.438 59.148 51.419 1.00 16.32 241 LYS A N 1
ATOM 1543 C CA . LYS A 1 241 ? 46.858 59.194 51.639 1.00 16.51 241 LYS A CA 1
ATOM 1544 C C . LYS A 1 241 ? 47.194 58.941 53.096 1.00 16.12 241 LYS A C 1
ATOM 1545 O O . LYS A 1 241 ? 46.372 59.171 53.981 1.00 16.19 241 LYS A O 1
ATOM 1551 N N . ASN A 1 242 ? 48.417 58.457 53.332 1.00 16.53 242 ASN A N 1
ATOM 1552 C CA . ASN A 1 242 ? 48.931 58.370 54.704 1.00 17.47 242 ASN A CA 1
ATOM 1553 C C . ASN A 1 242 ? 48.801 59.712 55.395 1.00 18.18 242 ASN A C 1
ATOM 1554 O O . ASN A 1 242 ? 48.772 60.779 54.753 1.00 19.87 242 ASN A O 1
ATOM 1559 N N . ASP A 1 243 ? 48.676 59.658 56.688 1.00 17.76 243 ASP A N 1
ATOM 1560 C CA . ASP A 1 243 ? 48.423 60.832 57.533 1.00 21.10 243 ASP A CA 1
ATOM 1561 C C . ASP A 1 243 ? 49.646 61.716 57.673 1.00 22.99 243 ASP A C 1
ATOM 1562 O O . ASP A 1 243 ? 50.698 61.494 57.102 1.00 20.49 243 ASP A O 1
ATOM 1567 N N . ARG A 1 244 ? 49.536 62.776 58.494 1.00 26.56 244 ARG A N 1
ATOM 1568 C CA . ARG A 1 244 ? 50.588 63.818 58.635 1.00 31.49 244 ARG A CA 1
ATOM 1569 C C . ARG A 1 244 ? 51.862 63.205 59.273 1.00 35.55 244 ARG A C 1
ATOM 1570 O O . ARG A 1 244 ? 52.943 63.769 59.139 1.00 33.76 244 ARG A O 1
ATOM 1578 N N . LEU A 1 245 ? 51.706 62.047 59.935 1.00 32.60 245 LEU A N 1
ATOM 1579 C CA . LEU A 1 245 ? 52.848 61.328 60.500 1.00 31.74 245 LEU A CA 1
ATOM 1580 C C . LEU A 1 245 ? 53.272 60.181 59.582 1.00 29.50 245 LEU A C 1
ATOM 1581 O O . LEU A 1 245 ? 54.131 59.368 59.959 1.00 31.48 245 LEU A O 1
ATOM 1586 N N . ASP A 1 246 ? 52.795 60.136 58.348 1.00 26.51 246 ASP A N 1
ATOM 1587 C CA . ASP A 1 246 ? 53.213 59.199 57.305 1.00 24.79 246 ASP A CA 1
ATOM 1588 C C . ASP A 1 246 ? 52.764 57.770 57.760 1.00 23.77 246 ASP A C 1
ATOM 1589 O O . ASP A 1 246 ? 53.399 56.800 57.304 1.00 29.57 246 ASP A O 1
ATOM 1594 N N . MET A 1 247 ? 51.665 57.686 58.426 1.00 22.75 247 MET A N 1
ATOM 1595 C CA . MET A 1 247 ? 51.089 56.401 58.863 1.00 22.43 247 MET A CA 1
ATOM 1596 C C . MET A 1 247 ? 49.866 56.103 58.037 1.00 19.30 247 MET A C 1
ATOM 1597 O O . MET A 1 247 ? 48.985 56.991 57.810 1.00 18.67 247 MET A O 1
ATOM 1602 N N . ARG A 1 248 ? 49.660 54.859 57.590 1.00 18.94 248 ARG A N 1
ATOM 1603 C CA . ARG A 1 248 ? 48.455 54.491 56.859 1.00 18.34 248 ARG A CA 1
ATOM 1604 C C . ARG A 1 248 ? 47.198 54.703 57.671 1.00 17.58 248 ARG A C 1
ATOM 1605 O O . ARG A 1 248 ? 47.191 54.431 58.892 1.00 20.64 248 ARG A O 1
ATOM 1613 N N . VAL A 1 249 ? 46.163 55.227 57.040 1.00 16.27 249 VAL A N 1
ATOM 1614 C CA . VAL A 1 249 ? 44.884 55.393 57.676 1.00 16.46 249 VAL A CA 1
ATOM 1615 C C . VAL A 1 249 ? 44.064 54.079 57.447 1.00 16.20 249 VAL A C 1
ATOM 1616 O O . VAL A 1 249 ? 43.803 53.710 56.313 1.00 16.05 249 VAL A O 1
ATOM 1620 N N . PRO A 1 250 ? 43.671 53.374 58.526 1.00 15.47 250 PRO A N 1
ATOM 1621 C CA . PRO A 1 250 ? 42.987 52.111 58.320 1.00 16.08 250 PRO A CA 1
ATOM 1622 C C . PRO A 1 250 ? 41.609 52.254 57.700 1.00 14.96 250 PRO A C 1
ATOM 1623 O O . PRO A 1 250 ? 40.997 53.326 57.768 1.00 14.84 250 PRO A O 1
ATOM 1627 N N . VAL A 1 251 ? 41.140 51.157 57.057 1.00 14.54 251 VAL A N 1
ATOM 1628 C CA . VAL A 1 251 ? 39.916 51.140 56.254 1.00 14.40 251 VAL A CA 1
ATOM 1629 C C . VAL A 1 251 ? 38.890 50.194 56.928 1.00 13.49 251 VAL A C 1
ATOM 1630 O O . VAL A 1 251 ? 39.150 48.999 57.028 1.00 14.47 251 VAL A O 1
ATOM 1634 N N . TRP A 1 252 ? 37.715 50.712 57.302 1.00 13.18 252 TRP A N 1
ATOM 1635 C CA . TRP A 1 252 ? 36.692 49.857 57.892 1.00 12.12 252 TRP A CA 1
ATOM 1636 C C . TRP A 1 252 ? 35.339 50.570 57.791 1.00 11.55 252 TRP A C 1
ATOM 1637 O O . TRP A 1 252 ? 34.738 50.981 58.775 1.00 12.04 252 TRP A O 1
ATOM 1648 N N . PRO A 1 253 ? 34.795 50.692 56.580 1.00 11.55 253 PRO A N 1
ATOM 1649 C CA . PRO A 1 253 ? 33.444 51.281 56.455 1.00 11.44 253 PRO A CA 1
ATOM 1650 C C . PRO A 1 253 ? 32.433 50.386 57.128 1.00 10.62 253 PRO A C 1
ATOM 1651 O O . PRO A 1 253 ? 32.439 49.164 56.987 1.00 12.09 253 PRO A O 1
ATOM 1655 N N . MET A 1 254 ? 31.490 51.043 57.830 1.00 10.76 254 MET A N 1
ATOM 1656 C CA . MET A 1 254 ? 30.456 50.375 58.603 1.00 10.50 254 MET A CA 1
ATOM 1657 C C . MET A 1 254 ? 29.037 50.574 58.121 1.00 10.44 254 MET A C 1
ATOM 1658 O O . MET A 1 254 ? 28.172 49.734 58.369 1.00 11.20 254 MET A O 1
ATOM 1663 N N . ALA A 1 255 ? 28.788 51.713 57.483 1.00 10.42 255 ALA A N 1
ATOM 1664 C CA . ALA A 1 255 ? 27.457 52.073 57.026 1.00 10.53 255 ALA A CA 1
ATOM 1665 C C . ALA A 1 255 ? 27.575 53.107 55.940 1.00 10.91 255 ALA A C 1
ATOM 1666 O O . ALA A 1 255 ? 28.571 53.839 55.921 1.00 11.61 255 ALA A O 1
ATOM 1668 N N . LEU A 1 256 ? 26.598 53.187 55.067 1.00 10.50 256 LEU A N 1
ATOM 1669 C CA . LEU A 1 256 ? 26.652 54.062 53.907 1.00 10.39 256 LEU A CA 1
ATOM 1670 C C . LEU A 1 256 ? 25.261 54.496 53.531 1.00 10.62 256 LEU A C 1
ATOM 1671 O O . LEU A 1 256 ? 24.337 53.668 53.540 1.00 10.90 256 LEU A O 1
ATOM 1676 N N . ARG A 1 257 ? 25.154 55.752 53.108 1.00 10.73 257 ARG A N 1
ATOM 1677 C CA . ARG A 1 257 ? 23.904 56.254 52.524 1.00 11.10 257 ARG A CA 1
ATOM 1678 C C . ARG A 1 257 ? 24.263 57.039 51.260 1.00 11.20 257 ARG A C 1
ATOM 1679 O O . ARG A 1 257 ? 25.221 57.803 51.229 1.00 12.50 257 ARG A O 1
ATOM 1687 N N . PHE A 1 258 ? 23.468 56.799 50.192 1.00 11.57 258 PHE A N 1
ATOM 1688 C CA . PHE A 1 258 ? 23.641 57.567 48.951 1.00 11.72 258 PHE A CA 1
ATOM 1689 C C . PHE A 1 258 ? 23.027 58.919 49.095 1.00 11.93 258 PHE A C 1
ATOM 1690 O O . PHE A 1 258 ? 22.047 59.142 49.831 1.00 12.87 258 PHE A O 1
ATOM 1698 N N . LEU A 1 259 ? 23.552 59.835 48.272 1.00 12.84 259 LEU A N 1
ATOM 1699 C CA . LEU A 1 259 ? 22.933 61.114 47.866 1.00 12.65 259 LEU A CA 1
ATOM 1700 C C . LEU A 1 259 ? 22.577 60.983 46.397 1.00 14.04 259 LEU A C 1
ATOM 1701 O O . LEU A 1 259 ? 22.919 60.032 45.721 1.00 14.68 259 LEU A O 1
ATOM 1706 N N . GLU A 1 260 ? 21.825 61.972 45.906 1.00 13.67 260 GLU A N 1
ATOM 1707 C CA . GLU A 1 260 ? 21.534 62.074 44.473 1.00 14.03 260 GLU A CA 1
ATOM 1708 C C . GLU A 1 260 ? 22.825 62.408 43.712 1.00 14.25 260 GLU A C 1
ATOM 1709 O O . GLU A 1 260 ? 23.854 62.821 44.321 1.00 15.47 260 GLU A O 1
ATOM 1715 N N . PRO A 1 261 ? 22.834 62.284 42.393 1.00 14.36 261 PRO A N 1
ATOM 1716 C CA . PRO A 1 261 ? 24.045 62.533 41.609 1.00 15.45 261 PRO A CA 1
ATOM 1717 C C . PRO A 1 261 ? 24.595 63.985 41.720 1.00 16.74 261 PRO A C 1
ATOM 1718 O O . PRO A 1 261 ? 23.865 64.924 42.035 1.00 17.25 261 PRO A O 1
ATOM 1722 N N . SER A 1 262 ? 25.901 64.110 41.480 1.00 17.44 262 SER A N 1
ATOM 1723 C CA . SER A 1 262 ? 26.496 65.461 41.384 1.00 18.96 262 SER A CA 1
ATOM 1724 C C . SER A 1 262 ? 25.825 66.263 40.327 1.00 21.05 262 SER A C 1
ATOM 1725 O O . SER A 1 262 ? 25.538 65.723 39.236 1.00 19.76 262 SER A O 1
ATOM 1728 N N . PRO A 1 263 ? 25.480 67.535 40.631 1.00 20.55 263 PRO A N 1
ATOM 1729 C CA . PRO A 1 263 ? 24.727 68.378 39.669 1.00 21.92 263 PRO A CA 1
ATOM 1730 C C . PRO A 1 263 ? 25.552 68.858 38.538 1.00 23.17 263 PRO A C 1
ATOM 1731 O O . PRO A 1 263 ? 26.787 68.853 38.675 1.00 26.67 263 PRO A O 1
ATOM 1735 N N . GLY A 1 264 ? 24.930 69.359 37.480 1.00 26.91 264 GLY A N 1
ATOM 1736 C CA . GLY A 1 264 ? 25.590 69.977 36.405 1.00 27.55 264 GLY A CA 1
ATOM 1737 C C . GLY A 1 264 ? 26.091 69.076 35.303 1.00 31.07 264 GLY A C 1
ATOM 1738 O O . GLY A 1 264 ? 25.689 67.838 35.153 1.00 26.39 264 GLY A O 1
ATOM 1739 N N . LYS A 1 265 ? 27.058 69.574 34.566 1.00 31.57 265 LYS A N 1
ATOM 1740 C CA . LYS A 1 265 ? 27.654 68.747 33.462 1.00 30.80 265 LYS A CA 1
ATOM 1741 C C . LYS A 1 265 ? 28.431 67.575 34.034 1.00 33.03 265 LYS A C 1
ATOM 1742 O O . LYS A 1 265 ? 28.910 67.633 35.168 1.00 33.79 265 LYS A O 1
ATOM 1748 N N . THR A 1 266 ? 28.340 66.393 33.386 1.00 24.24 266 THR A N 1
ATOM 1749 C CA . THR A 1 266 ? 29.063 65.224 33.763 1.00 22.71 266 THR A CA 1
ATOM 1750 C C . THR A 1 266 ? 29.964 64.784 32.771 1.00 26.22 266 THR A C 1
ATOM 1751 O O . THR A 1 266 ? 29.707 64.953 31.572 1.00 30.70 266 THR A O 1
ATOM 1755 N N . GLU A 1 267 ? 31.052 64.150 33.139 1.00 24.58 267 GLU A N 1
ATOM 1756 C CA . GLU A 1 267 ? 32.030 63.594 32.069 1.00 22.81 267 GLU A CA 1
ATOM 1757 C C . GLU A 1 267 ? 31.624 62.225 31.787 1.00 27.31 267 GLU A C 1
ATOM 1758 O O . GLU A 1 267 ? 31.451 61.378 32.706 1.00 30.91 267 GLU A O 1
ATOM 1764 N N . LYS A 1 268 ? 31.872 61.851 30.585 1.00 28.60 268 LYS A N 1
ATOM 1765 C CA . LYS A 1 268 ? 31.708 60.497 30.097 1.00 27.63 268 LYS A CA 1
ATOM 1766 C C . LYS A 1 268 ? 32.767 59.761 30.784 1.00 24.31 268 LYS A C 1
ATOM 1767 O O . LYS A 1 268 ? 33.948 60.179 30.861 1.00 26.98 268 LYS A O 1
ATOM 1773 N N . GLY A 1 269 ? 32.540 58.514 30.807 1.00 21.10 269 GLY A N 1
ATOM 1774 C CA . GLY A 1 269 ? 33.458 57.481 31.278 1.00 24.17 269 GLY A CA 1
ATOM 1775 C C . GLY A 1 269 ? 33.548 57.495 32.688 1.00 21.26 269 GLY A C 1
ATOM 1776 O O . GLY A 1 269 ? 34.349 56.625 33.177 1.00 25.85 269 GLY A O 1
ATOM 1777 N N . LYS A 1 270 ? 32.926 58.501 33.452 1.00 20.93 270 LYS A N 1
ATOM 1778 C CA . LYS A 1 270 ? 32.845 58.363 34.871 1.00 15.87 270 LYS A CA 1
ATOM 1779 C C . LYS A 1 270 ? 31.428 58.126 35.282 1.00 13.72 270 LYS A C 1
ATOM 1780 O O . LYS A 1 270 ? 30.550 58.810 34.794 1.00 15.39 270 LYS A O 1
ATOM 1786 N N . LEU A 1 271 ? 31.207 57.294 36.251 1.00 13.00 271 LEU A N 1
ATOM 1787 C CA . LEU A 1 271 ? 29.890 57.143 36.858 1.00 13.75 271 LEU A CA 1
ATOM 1788 C C . LEU A 1 271 ? 29.573 58.439 37.605 1.00 14.44 271 LEU A C 1
ATOM 1789 O O . LEU A 1 271 ? 30.463 59.237 37.887 1.00 15.08 271 LEU A O 1
ATOM 1794 N N . ASN A 1 272 ? 28.322 58.618 37.937 1.00 14.20 272 ASN A N 1
ATOM 1795 C CA . ASN A 1 272 ? 27.889 59.765 38.752 1.00 15.21 272 ASN A CA 1
ATOM 1796 C C . ASN A 1 272 ? 27.040 59.335 39.931 1.00 14.57 272 ASN A C 1
ATOM 1797 O O . ASN A 1 272 ? 25.802 59.408 39.878 1.00 17.64 272 ASN A O 1
ATOM 1802 N N . TYR A 1 273 ? 27.688 58.893 40.990 1.00 14.64 273 TYR A N 1
ATOM 1803 C CA . TYR A 1 273 ? 27.081 58.550 42.272 1.00 13.95 273 TYR A CA 1
ATOM 1804 C C . TYR A 1 273 ? 27.762 59.327 43.384 1.00 14.55 273 TYR A C 1
ATOM 1805 O O . TYR A 1 273 ? 28.990 59.433 43.398 1.00 15.39 273 TYR A O 1
ATOM 1814 N N . GLN A 1 274 ? 26.980 59.803 44.313 1.00 13.88 274 GLN A N 1
ATOM 1815 C CA . GLN A 1 274 ? 27.480 60.450 45.538 1.00 13.27 274 GLN A CA 1
ATOM 1816 C C . GLN A 1 274 ? 26.982 59.621 46.733 1.00 13.08 274 GLN A C 1
ATOM 1817 O O . GLN A 1 274 ? 25.867 59.087 46.715 1.00 13.37 274 GLN A O 1
ATOM 1823 N N . PHE A 1 275 ? 27.834 59.552 47.767 1.00 12.17 275 PHE A N 1
ATOM 1824 C CA . PHE A 1 275 ? 27.494 58.802 48.942 1.00 11.57 275 PHE A CA 1
ATOM 1825 C C . PHE A 1 275 ? 28.403 59.192 50.070 1.00 11.80 275 PHE A C 1
ATOM 1826 O O . PHE A 1 275 ? 29.532 59.677 49.836 1.00 12.80 275 PHE A O 1
ATOM 1834 N N . ALA A 1 276 ? 27.962 58.917 51.278 1.00 11.95 276 ALA A N 1
ATOM 1835 C CA . ALA A 1 276 ? 28.760 59.126 52.456 1.00 11.85 276 ALA A CA 1
ATOM 1836 C C . ALA A 1 276 ? 28.733 57.856 53.321 1.00 11.03 276 ALA A C 1
ATOM 1837 O O . ALA A 1 276 ? 27.750 57.103 53.304 1.00 11.66 276 ALA A O 1
ATOM 1839 N N . ALA A 1 277 ? 29.829 57.644 54.068 1.00 11.43 277 ALA A N 1
ATOM 1840 C CA . ALA A 1 277 ? 29.948 56.470 54.901 1.00 11.14 277 ALA A CA 1
ATOM 1841 C C . ALA A 1 277 ? 30.501 56.825 56.272 1.00 11.51 277 ALA A C 1
ATOM 1842 O O . ALA A 1 277 ? 31.220 57.826 56.417 1.00 12.10 277 ALA A O 1
ATOM 1844 N N . ILE A 1 278 ? 30.108 56.051 57.286 1.00 10.45 278 ILE A N 1
ATOM 1845 C CA . ILE A 1 278 ? 30.703 56.099 58.613 1.00 10.63 278 ILE A CA 1
ATOM 1846 C C . ILE A 1 278 ? 31.631 54.902 58.732 1.00 10.73 278 ILE A C 1
ATOM 1847 O O . ILE A 1 278 ? 31.263 53.789 58.333 1.00 11.33 278 ILE A O 1
ATOM 1852 N N . THR A 1 279 ? 32.798 55.112 59.344 1.00 10.85 279 THR A N 1
ATOM 1853 C CA . THR A 1 279 ? 33.754 54.059 59.543 1.00 11.21 279 THR A CA 1
ATOM 1854 C C . THR A 1 279 ? 33.970 53.657 61.024 1.00 11.06 279 THR A C 1
ATOM 1855 O O . THR A 1 279 ? 33.719 54.474 61.909 1.00 12.23 279 THR A O 1
ATOM 1859 N N . ARG A 1 280 ? 34.489 52.465 61.187 1.00 11.41 280 ARG A N 1
ATOM 1860 C CA . ARG A 1 280 ? 34.778 51.956 62.526 1.00 12.47 280 ARG A CA 1
ATOM 1861 C C . ARG A 1 280 ? 35.952 52.677 63.159 1.00 12.74 280 ARG A C 1
ATOM 1862 O O . ARG A 1 280 ? 36.189 52.474 64.368 1.00 16.46 280 ARG A O 1
ATOM 1870 N N . TRP A 1 281 ? 36.641 53.494 62.428 1.00 12.36 281 TRP A N 1
ATOM 1871 C CA . TRP A 1 281 ? 37.736 54.345 62.934 1.00 12.82 281 TRP A CA 1
ATOM 1872 C C . TRP A 1 281 ? 37.338 55.752 63.089 1.00 13.48 281 TRP A C 1
ATOM 1873 O O . TRP A 1 281 ? 38.192 56.615 63.251 1.00 14.45 281 TRP A O 1
ATOM 1884 N N . SER A 1 282 ? 36.014 56.029 63.170 1.00 12.34 282 SER A N 1
ATOM 1885 C CA . SER A 1 282 ? 35.494 57.323 63.512 1.00 12.93 282 SER A CA 1
ATOM 1886 C C . SER A 1 282 ? 35.538 58.321 62.419 1.00 13.50 282 SER A C 1
ATOM 1887 O O . SER A 1 282 ? 35.571 59.521 62.682 1.00 16.73 282 SER A O 1
ATOM 1890 N N . HIS A 1 283 ? 35.473 57.872 61.156 1.00 12.10 283 HIS A N 1
ATOM 1891 C CA . HIS A 1 283 ? 35.397 58.782 60.033 1.00 13.27 283 HIS A CA 1
ATOM 1892 C C . HIS A 1 283 ? 33.998 58.982 59.501 1.00 11.55 283 HIS A C 1
ATOM 1893 O O . HIS A 1 283 ? 33.220 58.036 59.469 1.00 12.98 283 HIS A O 1
ATOM 1900 N N . LEU A 1 284 ? 33.769 60.177 58.985 1.00 12.74 284 LEU A N 1
ATOM 1901 C CA . LEU A 1 284 ? 32.765 60.455 57.956 1.00 12.18 284 LEU A CA 1
ATOM 1902 C C . LEU A 1 284 ? 33.514 60.587 56.637 1.00 12.24 284 LEU A C 1
ATOM 1903 O O . LEU A 1 284 ? 34.371 61.480 56.515 1.00 13.04 284 LEU A O 1
ATOM 1908 N N . THR A 1 285 ? 33.163 59.749 55.676 1.00 12.41 285 THR A N 1
ATOM 1909 C CA . THR A 1 285 ? 33.837 59.734 54.394 1.00 12.77 285 THR A CA 1
ATOM 1910 C C . THR A 1 285 ? 32.836 60.144 53.321 1.00 13.06 285 THR A C 1
ATOM 1911 O O . THR A 1 285 ? 31.719 59.629 53.283 1.00 14.84 285 THR A O 1
ATOM 1915 N N . LYS A 1 286 ? 33.217 61.066 52.457 1.00 13.14 286 LYS A N 1
ATOM 1916 C CA . LYS A 1 286 ? 32.331 61.591 51.408 1.00 12.67 286 LYS A CA 1
ATOM 1917 C C . LYS A 1 286 ? 32.928 61.301 50.026 1.00 12.08 286 LYS A C 1
ATOM 1918 O O . LYS A 1 286 ? 34.115 61.571 49.806 1.00 13.32 286 LYS A O 1
ATOM 1924 N N . TYR A 1 287 ? 32.112 60.719 49.158 1.00 12.24 287 TYR A N 1
ATOM 1925 C CA . TYR A 1 287 ? 32.490 60.299 47.811 1.00 11.83 287 TYR A CA 1
ATOM 1926 C C . TYR A 1 287 ? 31.617 60.905 46.746 1.00 12.76 287 TYR A C 1
ATOM 1927 O O . TYR A 1 287 ? 30.405 61.051 46.911 1.00 13.79 287 TYR A O 1
ATOM 1936 N N . SER A 1 288 ? 32.254 61.198 45.611 1.00 12.74 288 SER A N 1
ATOM 1937 C CA . SER A 1 288 ? 31.602 61.552 44.392 1.00 13.32 288 SER A CA 1
ATOM 1938 C C . SER A 1 288 ? 32.372 60.880 43.172 1.00 14.80 288 SER A C 1
ATOM 1939 O O . SER A 1 288 ? 33.540 61.159 43.015 1.00 14.81 288 SER A O 1
ATOM 1942 N N . THR A 1 289 ? 31.742 59.874 42.601 1.00 13.62 289 THR A N 1
ATOM 1943 C CA . THR A 1 289 ? 32.478 59.110 41.605 1.00 13.45 289 THR A CA 1
ATOM 1944 C C . THR A 1 289 ? 32.973 60.005 40.410 1.00 13.65 289 THR A C 1
ATOM 1945 O O . THR A 1 289 ? 33.947 59.689 39.770 1.00 14.63 289 THR A O 1
ATOM 1949 N N . GLN A 1 290 ? 32.337 61.135 40.167 1.00 14.19 290 GLN A N 1
ATOM 1950 C CA . GLN A 1 290 ? 32.777 62.114 39.166 1.00 15.09 290 GLN A CA 1
ATOM 1951 C C . GLN A 1 290 ? 34.139 62.689 39.549 1.00 17.07 290 GLN A C 1
ATOM 1952 O O . GLN A 1 290 ? 34.883 63.077 38.668 1.00 18.77 290 GLN A O 1
ATOM 1958 N N . HIS A 1 291 ? 34.432 62.719 40.854 1.00 15.56 291 HIS A N 1
ATOM 1959 C CA . HIS A 1 291 ? 35.737 63.154 41.363 1.00 17.87 291 HIS A CA 1
ATOM 1960 C C . HIS A 1 291 ? 36.736 62.020 41.186 1.00 18.44 291 HIS A C 1
ATOM 1961 O O . HIS A 1 291 ? 37.788 62.219 40.622 1.00 25.95 291 HIS A O 1
ATOM 1968 N N . GLY A 1 292 ? 36.394 60.817 41.448 1.00 16.63 292 GLY A N 1
ATOM 1969 C CA . GLY A 1 292 ? 37.225 59.631 41.324 1.00 15.23 292 GLY A CA 1
ATOM 1970 C C . GLY A 1 292 ? 36.930 58.607 42.414 1.00 15.03 292 GLY A C 1
ATOM 1971 O O . GLY A 1 292 ? 35.845 58.628 43.031 1.00 15.91 292 GLY A O 1
ATOM 1972 N N . ARG A 1 293 ? 37.901 57.725 42.672 1.00 13.31 293 ARG A N 1
ATOM 1973 C CA . ARG A 1 293 ? 37.792 56.616 43.625 1.00 13.26 293 ARG A CA 1
ATOM 1974 C C . ARG A 1 293 ? 38.168 56.951 45.033 1.00 13.49 293 ARG A C 1
ATOM 1975 O O . ARG A 1 293 ? 37.733 56.335 46.003 1.00 14.48 293 ARG A O 1
ATOM 1983 N N . LYS A 1 294 ? 39.043 57.949 45.194 1.00 14.69 294 LYS A N 1
ATOM 1984 C CA . LYS A 1 294 ? 39.345 58.414 46.531 1.00 15.36 294 LYS A CA 1
ATOM 1985 C C . LYS A 1 294 ? 38.205 59.257 47.057 1.00 14.04 294 LYS A C 1
ATOM 1986 O O . LYS A 1 294 ? 37.559 59.973 46.320 1.00 15.74 294 LYS A O 1
ATOM 1992 N N . PRO A 1 295 ? 37.966 59.231 48.384 1.00 15.48 295 PRO A N 1
ATOM 1993 C CA . PRO A 1 295 ? 37.041 60.184 48.972 1.00 14.90 295 PRO A CA 1
ATOM 1994 C C . PRO A 1 295 ? 37.487 61.635 48.632 1.00 14.29 295 PRO A C 1
ATOM 1995 O O . PRO A 1 295 ? 38.672 61.907 48.567 1.00 16.71 295 PRO A O 1
ATOM 1999 N N . PHE A 1 296 ? 36.527 62.514 48.419 1.00 13.82 296 PHE A N 1
ATOM 2000 C CA . PHE A 1 296 ? 36.888 63.917 48.323 1.00 14.24 296 PHE A CA 1
ATOM 2001 C C . PHE A 1 296 ? 37.049 64.551 49.693 1.00 14.81 296 PHE A C 1
ATOM 2002 O O . PHE A 1 296 ? 37.670 65.625 49.816 1.00 16.94 296 PHE A O 1
ATOM 2010 N N . ALA A 1 297 ? 36.597 63.904 50.721 1.00 14.70 297 ALA A N 1
ATOM 2011 C CA . ALA A 1 297 ? 36.823 64.299 52.101 1.00 14.88 297 ALA A CA 1
ATOM 2012 C C . ALA A 1 297 ? 36.733 63.114 53.042 1.00 14.23 297 ALA A C 1
ATOM 2013 O O . ALA A 1 297 ? 35.835 62.268 52.813 1.00 15.36 297 ALA A O 1
ATOM 2015 N N . GLN A 1 298 ? 37.550 63.061 54.046 1.00 14.47 298 GLN A N 1
ATOM 2016 C CA . GLN A 1 298 ? 37.470 62.087 55.100 1.00 14.04 298 GLN A CA 1
ATOM 2017 C C . GLN A 1 298 ? 37.729 62.803 56.423 1.00 14.36 298 GLN A C 1
ATOM 2018 O O . GLN A 1 298 ? 38.806 63.387 56.591 1.00 17.93 298 GLN A O 1
ATOM 2024 N N . ILE A 1 299 ? 36.740 62.842 57.284 1.00 13.94 299 ILE A N 1
ATOM 2025 C CA . ILE A 1 299 ? 36.708 63.705 58.433 1.00 13.67 299 ILE A CA 1
ATOM 2026 C C . ILE A 1 299 ? 36.722 62.859 59.691 1.00 14.51 299 ILE A C 1
ATOM 2027 O O . ILE A 1 299 ? 35.973 61.909 59.805 1.00 14.83 299 ILE A O 1
ATOM 2032 N N . ASP A 1 300 ? 37.593 63.210 60.650 1.00 15.21 300 ASP A N 1
ATOM 2033 C CA . ASP A 1 300 ? 37.615 62.570 61.972 1.00 15.37 300 ASP A CA 1
ATOM 2034 C C . ASP A 1 300 ? 36.496 63.076 62.861 1.00 16.50 300 ASP A C 1
ATOM 2035 O O . ASP A 1 300 ? 36.484 64.293 63.228 1.00 20.38 300 ASP A O 1
ATOM 2040 N N . LEU A 1 301 ? 35.493 62.255 63.167 1.00 16.74 301 LEU A N 1
ATOM 2041 C CA . LEU A 1 301 ? 34.340 62.710 63.869 1.00 16.46 301 LEU A CA 1
ATOM 2042 C C . LEU A 1 301 ? 34.548 62.851 65.375 1.00 17.65 301 LEU A C 1
ATOM 2043 O O . LEU A 1 301 ? 34.083 63.812 65.963 1.00 20.51 301 LEU A O 1
ATOM 2048 N N . LEU A 1 302 ? 35.332 61.955 65.957 1.00 16.45 302 LEU A N 1
ATOM 2049 C CA . LEU A 1 302 ? 35.615 61.928 67.390 1.00 18.26 302 LEU A CA 1
ATOM 2050 C C . LEU A 1 302 ? 37.066 61.695 67.593 1.00 19.99 302 LEU A C 1
ATOM 2051 O O . LEU A 1 302 ? 37.661 61.066 66.715 1.00 21.23 302 LEU A O 1
ATOM 2056 N N . PRO A 1 303 ? 37.596 62.065 68.771 1.00 21.24 303 PRO A N 1
ATOM 2057 C CA . PRO A 1 303 ? 38.998 61.812 69.045 1.00 21.45 303 PRO A CA 1
ATOM 2058 C C . PRO A 1 303 ? 39.306 60.315 69.225 1.00 20.49 303 PRO A C 1
ATOM 2059 O O . PRO A 1 303 ? 38.440 59.525 69.533 1.00 20.06 303 PRO A O 1
ATOM 2063 N N . ASN A 1 304 ? 40.556 60.027 69.076 1.00 22.21 304 ASN A N 1
ATOM 2064 C CA . ASN A 1 304 ? 41.097 58.694 69.459 1.00 26.57 304 ASN A CA 1
ATOM 2065 C C . ASN A 1 304 ? 40.431 57.539 68.741 1.00 23.58 304 ASN A C 1
ATOM 2066 O O . ASN A 1 304 ? 40.256 56.496 69.357 1.00 25.36 304 ASN A O 1
ATOM 2071 N N . ARG A 1 305 ? 40.032 57.774 67.511 1.00 20.19 305 ARG A N 1
ATOM 2072 C CA . ARG A 1 305 ? 39.505 56.709 66.677 1.00 21.53 305 ARG A CA 1
ATOM 2073 C C . ARG A 1 305 ? 38.306 56.026 67.280 1.00 18.32 305 ARG A C 1
ATOM 2074 O O . ARG A 1 305 ? 38.073 54.847 67.085 1.00 20.33 305 ARG A O 1
ATOM 2082 N N . GLU A 1 306 ? 37.505 56.741 68.028 1.00 18.00 306 GLU A N 1
ATOM 2083 C CA . GLU A 1 306 ? 36.382 56.139 68.751 1.00 16.95 306 GLU A CA 1
ATOM 2084 C C . GLU A 1 306 ? 35.515 55.367 67.809 1.00 17.33 306 GLU A C 1
ATOM 2085 O O . GLU A 1 306 ? 34.932 55.888 66.873 1.00 17.03 306 GLU A O 1
ATOM 2091 N N . PRO A 1 307 ? 35.337 54.016 68.036 1.00 15.51 307 PRO A N 1
ATOM 2092 C CA . PRO A 1 307 ? 34.630 53.293 67.011 1.00 15.24 307 PRO A CA 1
ATOM 2093 C C . PRO A 1 307 ? 33.153 53.637 66.917 1.00 13.44 307 PRO A C 1
ATOM 2094 O O . PRO A 1 307 ? 32.508 53.812 67.951 1.00 14.56 307 PRO A O 1
ATOM 2098 N N . LEU A 1 308 ? 32.644 53.671 65.702 1.00 13.26 308 LEU A N 1
ATOM 2099 C CA . LEU A 1 308 ? 31.290 53.999 65.388 1.00 12.77 308 LEU A CA 1
ATOM 2100 C C . LEU A 1 308 ? 30.621 52.929 64.553 1.00 12.49 308 LEU A C 1
ATOM 2101 O O . LEU A 1 308 ? 31.279 52.192 63.844 1.00 13.57 308 LEU A O 1
ATOM 2106 N N . SER A 1 309 ? 29.292 52.885 64.646 1.00 12.52 309 SER A N 1
ATOM 2107 C CA . SER A 1 309 ? 28.484 52.068 63.711 1.00 12.38 309 SER A CA 1
ATOM 2108 C C . SER A 1 309 ? 27.187 52.795 63.455 1.00 11.50 309 SER A C 1
ATOM 2109 O O . SER A 1 309 ? 26.781 53.652 64.246 1.00 11.93 309 SER A O 1
ATOM 2112 N N . GLN A 1 310 ? 26.536 52.451 62.361 1.00 10.34 310 GLN A N 1
ATOM 2113 C CA . GLN A 1 310 ? 25.217 52.946 61.988 1.00 10.15 310 GLN A CA 1
ATOM 2114 C C . GLN A 1 310 ? 25.289 54.338 61.381 1.00 10.67 310 GLN A C 1
ATOM 2115 O O . GLN A 1 310 ? 26.222 55.091 61.638 1.00 11.44 310 GLN A O 1
ATOM 2121 N N . MET A 1 311 ? 24.301 54.660 60.561 1.00 10.96 311 MET A N 1
ATOM 2122 C CA . MET A 1 311 ? 24.265 55.969 59.877 1.00 10.69 311 MET A CA 1
ATOM 2123 C C . MET A 1 311 ? 22.874 56.227 59.453 1.00 10.59 311 MET A C 1
ATOM 2124 O O . MET A 1 311 ? 22.424 55.660 58.445 1.00 13.20 311 MET A O 1
ATOM 2129 N N . GLU A 1 312 ? 22.151 57.094 60.142 1.00 10.63 312 GLU A N 1
ATOM 2130 C CA . GLU A 1 312 ? 20.797 57.400 59.797 1.00 10.85 312 GLU A CA 1
ATOM 2131 C C . GLU A 1 312 ? 20.699 58.844 59.371 1.00 11.62 312 GLU A C 1
ATOM 2132 O O . GLU A 1 312 ? 21.033 59.765 60.131 1.00 13.11 312 GLU A O 1
ATOM 2138 N N . VAL A 1 313 ? 20.241 59.084 58.132 1.00 11.81 313 VAL A N 1
ATOM 2139 C CA . VAL A 1 313 ? 20.033 60.446 57.659 1.00 12.93 313 VAL A CA 1
ATOM 2140 C C . VAL A 1 313 ? 18.873 61.087 58.356 1.00 13.19 313 VAL A C 1
ATOM 2141 O O . VAL A 1 313 ? 17.828 60.436 58.596 1.00 14.51 313 VAL A O 1
ATOM 2145 N N . PHE A 1 314 ? 18.969 62.378 58.660 1.00 13.46 314 PHE A N 1
ATOM 2146 C CA . PHE A 1 314 ? 17.838 63.074 59.201 1.00 14.63 314 PHE A CA 1
ATOM 2147 C C . PHE A 1 314 ? 17.867 64.554 58.837 1.00 14.44 314 PHE A C 1
ATOM 2148 O O . PHE A 1 314 ? 18.918 65.081 58.428 1.00 15.84 314 PHE A O 1
ATOM 2156 N N . ASP A 1 315 ? 16.749 65.175 58.957 1.00 15.65 315 ASP A N 1
ATOM 2157 C CA . ASP A 1 315 ? 16.582 66.581 58.775 1.00 15.58 315 ASP A CA 1
ATOM 2158 C C . ASP A 1 315 ? 16.269 67.185 60.143 1.00 16.64 315 ASP A C 1
ATOM 2159 O O . ASP A 1 315 ? 15.470 66.672 60.921 1.00 17.16 315 ASP A O 1
ATOM 2164 N N . ALA A 1 316 ? 16.899 68.347 60.433 1.00 18.34 316 ALA A N 1
ATOM 2165 C CA . ALA A 1 316 ? 16.831 68.907 61.798 1.00 20.06 316 ALA A CA 1
ATOM 2166 C C . ALA A 1 316 ? 15.404 69.351 62.200 1.00 19.81 316 ALA A C 1
ATOM 2167 O O . ALA A 1 316 ? 15.181 69.531 63.372 1.00 21.48 316 ALA A O 1
ATOM 2169 N N . LYS A 1 317 ? 14.496 69.558 61.239 1.00 21.81 317 LYS A N 1
ATOM 2170 C CA . LYS A 1 317 ? 13.114 69.892 61.472 1.00 23.56 317 LYS A CA 1
ATOM 2171 C C . LYS A 1 317 ? 12.221 68.677 61.498 1.00 21.52 317 LYS A C 1
ATOM 2172 O O . LYS A 1 317 ? 11.000 68.794 61.677 1.00 23.85 317 LYS A O 1
ATOM 2178 N N . GLY A 1 318 ? 12.834 67.496 61.388 1.00 18.08 318 GLY A N 1
ATOM 2179 C CA . GLY A 1 318 ? 12.027 66.296 61.375 1.00 18.48 318 GLY A CA 1
ATOM 2180 C C . GLY A 1 318 ? 11.331 66.014 60.044 1.00 20.05 318 GLY A C 1
ATOM 2181 O O . GLY A 1 318 ? 10.456 65.140 59.967 1.00 20.40 318 GLY A O 1
ATOM 2182 N N . GLU A 1 319 ? 11.750 66.725 59.002 1.00 18.82 319 GLU A N 1
ATOM 2183 C CA . GLU A 1 319 ? 11.184 66.484 57.698 1.00 19.07 319 GLU A CA 1
ATOM 2184 C C . GLU A 1 319 ? 11.664 65.172 57.089 1.00 19.33 319 GLU A C 1
ATOM 2185 O O . GLU A 1 319 ? 12.724 64.665 57.428 1.00 17.88 319 GLU A O 1
ATOM 2191 N N . ASN A 1 320 ? 10.852 64.574 56.251 1.00 20.88 320 ASN A N 1
ATOM 2192 C CA . ASN A 1 320 ? 11.153 63.269 55.640 1.00 18.47 320 ASN A CA 1
ATOM 2193 C C . ASN A 1 320 ? 11.790 63.528 54.329 1.00 19.52 320 ASN A C 1
ATOM 2194 O O . ASN A 1 320 ? 11.139 63.848 53.319 1.00 20.04 320 ASN A O 1
ATOM 2199 N N . VAL A 1 321 ? 13.100 63.354 54.312 1.00 17.59 321 VAL A N 1
ATOM 2200 C CA . VAL A 1 321 ? 13.997 63.685 53.221 1.00 17.36 321 VAL A CA 1
ATOM 2201 C C . VAL A 1 321 ? 14.747 62.492 52.668 1.00 15.44 321 VAL A C 1
ATOM 2202 O O . VAL A 1 321 ? 15.760 62.654 52.008 1.00 15.72 321 VAL A O 1
ATOM 2206 N N . VAL A 1 322 ? 14.224 61.290 52.958 1.00 14.28 322 VAL A N 1
ATOM 2207 C CA . VAL A 1 322 ? 14.901 60.101 52.551 1.00 14.75 322 VAL A CA 1
ATOM 2208 C C . VAL A 1 322 ? 13.988 59.190 51.711 1.00 15.32 322 VAL A C 1
ATOM 2209 O O . VAL A 1 322 ? 12.744 59.260 51.741 1.00 16.93 322 VAL A O 1
ATOM 2213 N N . SER A 1 323 ? 14.620 58.352 50.939 1.00 14.17 323 SER A N 1
ATOM 2214 C CA . SER A 1 323 ? 13.961 57.320 50.195 1.00 14.80 323 SER A CA 1
ATOM 2215 C C . SER A 1 323 ? 13.508 56.158 51.066 1.00 16.88 323 SER A C 1
ATOM 2216 O O . SER A 1 323 ? 13.843 56.109 52.262 1.00 15.20 323 SER A O 1
ATOM 2219 N N . SER A 1 324 ? 12.820 55.212 50.495 1.00 16.54 324 SER A N 1
ATOM 2220 C CA . SER A 1 324 ? 12.351 54.022 51.219 1.00 18.02 324 SER A CA 1
ATOM 2221 C C . SER A 1 324 ? 13.458 53.272 51.926 1.00 16.25 324 SER A C 1
ATOM 2222 O O . SER A 1 324 ? 13.266 52.681 52.933 1.00 17.94 324 SER A O 1
ATOM 2225 N N . LEU A 1 325 ? 14.632 53.284 51.307 1.00 14.63 325 LEU A N 1
ATOM 2226 C CA . LEU A 1 325 ? 15.801 52.593 51.821 1.00 14.17 325 LEU A CA 1
ATOM 2227 C C . LEU A 1 325 ? 16.729 53.431 52.656 1.00 13.61 325 LEU A C 1
ATOM 2228 O O . LEU A 1 325 ? 17.779 53.003 53.057 1.00 15.27 325 LEU A O 1
ATOM 2233 N N . GLY A 1 326 ? 16.305 54.695 52.910 1.00 13.00 326 GLY A N 1
ATOM 2234 C CA . GLY A 1 326 ? 17.095 55.545 53.782 1.00 13.39 326 GLY A CA 1
ATOM 2235 C C . GLY A 1 326 ? 18.098 56.450 53.113 1.00 11.56 326 GLY A C 1
ATOM 2236 O O . GLY A 1 326 ? 18.866 57.132 53.797 1.00 13.31 326 GLY A O 1
ATOM 2237 N N . ASN A 1 327 ? 18.144 56.467 51.767 1.00 11.35 327 ASN A N 1
ATOM 2238 C CA . ASN A 1 327 ? 19.079 57.320 51.072 1.00 11.46 327 ASN A CA 1
ATOM 2239 C C . ASN A 1 327 ? 18.609 58.798 51.086 1.00 11.42 327 ASN A C 1
ATOM 2240 O O . ASN A 1 327 ? 17.425 59.035 51.161 1.00 13.03 327 ASN A O 1
ATOM 2245 N N . PHE A 1 328 ? 19.563 59.705 51.074 1.00 11.38 328 PHE A N 1
ATOM 2246 C CA . PHE A 1 328 ? 19.237 61.142 51.212 1.00 12.03 328 PHE A CA 1
ATOM 2247 C C . PHE A 1 328 ? 18.819 61.729 49.855 1.00 12.76 328 PHE A C 1
ATOM 2248 O O . PHE A 1 328 ? 19.629 61.697 48.902 1.00 13.38 328 PHE A O 1
ATOM 2256 N N . GLN A 1 329 ? 17.609 62.262 49.790 1.00 13.19 329 GLN A N 1
ATOM 2257 C CA . GLN A 1 329 ? 17.077 62.798 48.559 1.00 14.33 329 GLN A CA 1
ATOM 2258 C C . GLN A 1 329 ? 17.536 64.259 48.377 1.00 14.36 329 GLN A C 1
ATOM 2259 O O . GLN A 1 329 ? 16.741 65.205 48.390 1.00 16.25 329 GLN A O 1
ATOM 2265 N N . SER A 1 330 ? 18.840 64.395 48.188 1.00 13.67 330 SER A N 1
ATOM 2266 C CA . SER A 1 330 ? 19.468 65.691 47.966 1.00 14.72 330 SER A CA 1
ATOM 2267 C C . SER A 1 330 ? 20.762 65.433 47.236 1.00 14.78 330 SER A C 1
ATOM 2268 O O . SER A 1 330 ? 21.413 64.384 47.427 1.00 14.78 330 SER A O 1
ATOM 2271 N N . GLU A 1 331 ? 21.204 66.429 46.425 1.00 16.04 331 GLU A N 1
ATOM 2272 C CA . GLU A 1 331 ? 22.451 66.380 45.723 1.00 17.63 331 GLU A CA 1
ATOM 2273 C C . GLU A 1 331 ? 23.549 67.119 46.455 1.00 17.62 331 GLU A C 1
ATOM 2274 O O . GLU A 1 331 ? 24.633 67.151 45.921 1.00 19.29 331 GLU A O 1
ATOM 2280 N N . THR A 1 332 ? 23.245 67.688 47.635 1.00 15.73 332 THR A N 1
ATOM 2281 C CA . THR A 1 332 ? 24.172 68.592 48.303 1.00 19.08 332 THR A CA 1
ATOM 2282 C C . THR A 1 332 ? 24.609 68.010 49.687 1.00 17.80 332 THR A C 1
ATOM 2283 O O . THR A 1 332 ? 23.785 67.871 50.598 1.00 17.83 332 THR A O 1
ATOM 2287 N N . PHE A 1 333 ? 25.896 67.716 49.836 1.00 16.97 333 PHE A N 1
ATOM 2288 C CA . PHE A 1 333 ? 26.390 67.295 51.137 1.00 17.56 333 PHE A CA 1
ATOM 2289 C C . PHE A 1 333 ? 26.271 68.291 52.245 1.00 17.10 333 PHE A C 1
ATOM 2290 O O . PHE A 1 333 ? 26.170 67.926 53.422 1.00 18.59 333 PHE A O 1
ATOM 2298 N N . ASN A 1 334 ? 26.154 69.568 51.887 1.00 18.40 334 ASN A N 1
ATOM 2299 C CA . ASN A 1 334 ? 25.979 70.576 52.938 1.00 22.25 334 ASN A CA 1
ATOM 2300 C C . ASN A 1 334 ? 24.734 70.477 53.693 1.00 22.39 334 ASN A C 1
ATOM 2301 O O . ASN A 1 334 ? 24.664 70.977 54.831 1.00 27.34 334 ASN A O 1
ATOM 2306 N N . GLU A 1 335 ? 23.744 69.775 53.143 1.00 17.79 335 GLU A N 1
ATOM 2307 C CA . GLU A 1 335 ? 22.484 69.577 53.830 1.00 17.27 335 GLU A CA 1
ATOM 2308 C C . GLU A 1 335 ? 22.414 68.243 54.550 1.00 16.19 335 GLU A C 1
ATOM 2309 O O . GLU A 1 335 ? 21.441 67.966 55.238 1.00 17.34 335 GLU A O 1
ATOM 2315 N N . LEU A 1 336 ? 23.421 67.391 54.445 1.00 14.63 336 LEU A N 1
ATOM 2316 C CA . LEU A 1 336 ? 23.412 66.091 55.097 1.00 15.10 336 LEU A CA 1
ATOM 2317 C C . LEU A 1 336 ? 23.574 66.280 56.591 1.00 14.78 336 LEU A C 1
ATOM 2318 O O . LEU A 1 336 ? 24.464 66.978 57.043 1.00 16.25 336 LEU A O 1
ATOM 2323 N N . ASN A 1 337 ? 22.742 65.548 57.325 1.00 13.73 337 ASN A N 1
ATOM 2324 C CA . ASN A 1 337 ? 22.946 65.358 58.784 1.00 13.43 337 ASN A CA 1
ATOM 2325 C C . ASN A 1 337 ? 22.698 63.850 59.062 1.00 13.62 337 ASN A C 1
ATOM 2326 O O . ASN A 1 337 ? 21.817 63.243 58.402 1.00 14.38 337 ASN A O 1
ATOM 2331 N N . VAL A 1 338 ? 23.481 63.269 59.942 1.00 13.06 338 VAL A N 1
ATOM 2332 C CA . VAL A 1 338 ? 23.403 61.865 60.230 1.00 12.47 338 VAL A CA 1
ATOM 2333 C C . VAL A 1 338 ? 23.410 61.631 61.733 1.00 12.12 338 VAL A C 1
ATOM 2334 O O . VAL A 1 338 ? 23.961 62.387 62.500 1.00 13.38 338 VAL A O 1
ATOM 2338 N N . ILE A 1 339 ? 22.859 60.471 62.113 1.00 11.61 339 ILE A N 1
ATOM 2339 C CA . ILE A 1 339 ? 22.903 59.970 63.473 1.00 11.87 339 ILE A CA 1
ATOM 2340 C C . ILE A 1 339 ? 23.703 58.661 63.462 1.00 11.29 339 ILE A C 1
ATOM 2341 O O . ILE A 1 339 ? 23.497 57.830 62.575 1.00 11.70 339 ILE A O 1
ATOM 2346 N N . THR A 1 340 ? 24.609 58.525 64.422 1.00 10.92 340 THR A N 1
ATOM 2347 C CA . THR A 1 340 ? 25.464 57.347 64.506 1.00 11.09 340 THR A CA 1
ATOM 2348 C C . THR A 1 340 ? 25.660 57.034 65.997 1.00 11.71 340 THR A C 1
ATOM 2349 O O . THR A 1 340 ? 25.195 57.766 66.874 1.00 13.37 340 THR A O 1
ATOM 2353 N N . THR A 1 341 ? 26.324 55.895 66.258 1.00 11.32 341 THR A N 1
ATOM 2354 C CA . THR A 1 341 ? 26.464 55.398 67.602 1.00 11.55 341 THR A CA 1
ATOM 2355 C C . THR A 1 341 ? 27.904 54.932 67.883 1.00 11.92 341 THR A C 1
ATOM 2356 O O . THR A 1 341 ? 28.528 54.359 67.002 1.00 13.01 341 THR A O 1
ATOM 2360 N N . ASP A 1 342 ? 28.372 55.162 69.113 1.00 12.32 342 ASP A N 1
ATOM 2361 C CA . ASP A 1 342 ? 29.578 54.490 69.574 1.00 13.00 342 ASP A CA 1
ATOM 2362 C C . ASP A 1 342 ? 29.215 53.164 70.215 1.00 12.66 342 ASP A C 1
ATOM 2363 O O . ASP A 1 342 ? 28.071 52.739 70.157 1.00 13.85 342 ASP A O 1
ATOM 2368 N N . TYR A 1 343 ? 30.215 52.494 70.779 1.00 13.61 343 TYR A N 1
ATOM 2369 C CA . TYR A 1 343 ? 29.977 51.187 71.409 1.00 15.18 343 TYR A CA 1
ATOM 2370 C C . TYR A 1 343 ? 29.967 51.304 72.936 1.00 17.37 343 TYR A C 1
ATOM 2371 O O . TYR A 1 343 ? 30.091 50.281 73.624 1.00 20.94 343 TYR A O 1
ATOM 2380 N N . LYS A 1 344 ? 29.751 52.529 73.426 1.00 16.69 344 LYS A N 1
ATOM 2381 C CA . LYS A 1 344 ? 29.713 52.866 74.845 1.00 18.47 344 LYS A CA 1
ATOM 2382 C C . LYS A 1 344 ? 28.307 53.090 75.297 1.00 19.36 344 LYS A C 1
ATOM 2383 O O . LYS A 1 344 ? 27.829 52.331 76.107 1.00 26.34 344 LYS A O 1
ATOM 2389 N N . LYS A 1 345 ? 27.624 54.056 74.854 1.00 20.15 345 LYS A N 1
ATOM 2390 C CA . LYS A 1 345 ? 26.241 54.428 75.207 1.00 17.90 345 LYS A CA 1
ATOM 2391 C C . LYS A 1 345 ? 25.782 55.622 74.427 1.00 18.71 345 LYS A C 1
ATOM 2392 O O . LYS A 1 345 ? 24.649 56.045 74.632 1.00 21.73 345 LYS A O 1
ATOM 2398 N N . ASN A 1 346 ? 26.608 56.221 73.598 1.00 15.12 346 ASN A N 1
ATOM 2399 C CA . ASN A 1 346 ? 26.244 57.486 72.985 1.00 14.98 346 ASN A CA 1
ATOM 2400 C C . ASN A 1 346 ? 25.595 57.372 71.622 1.00 13.44 346 ASN A C 1
ATOM 2401 O O . ASN A 1 346 ? 25.961 56.502 70.824 1.00 13.93 346 ASN A O 1
ATOM 2406 N N . VAL A 1 347 ? 24.698 58.290 71.372 1.00 13.88 347 VAL A N 1
ATOM 2407 C CA . VAL A 1 347 ? 24.004 58.448 70.098 1.00 12.85 347 VAL A CA 1
ATOM 2408 C C . VAL A 1 347 ? 24.316 59.868 69.671 1.00 13.94 347 VAL A C 1
ATOM 2409 O O . VAL A 1 347 ? 23.918 60.812 70.318 1.00 15.36 347 VAL A O 1
ATOM 2413 N N . PHE A 1 348 ? 25.101 60.003 68.589 1.00 13.67 348 PHE A N 1
ATOM 2414 C CA . PHE A 1 348 ? 25.608 61.293 68.152 1.00 13.57 348 PHE A CA 1
ATOM 2415 C C . PHE A 1 348 ? 24.897 61.771 66.860 1.00 14.07 348 PHE A C 1
ATOM 2416 O O . PHE A 1 348 ? 24.673 60.986 65.955 1.00 14.86 348 PHE A O 1
ATOM 2424 N N . LYS A 1 349 ? 24.632 63.073 66.772 1.00 14.56 349 LYS A N 1
ATOM 2425 C CA . LYS A 1 349 ? 24.230 63.724 65.556 1.00 14.01 349 LYS A CA 1
ATOM 2426 C C . LYS A 1 349 ? 25.384 64.523 64.984 1.00 13.92 349 LYS A C 1
ATOM 2427 O O . LYS A 1 349 ? 26.081 65.251 65.736 1.00 16.18 349 LYS A O 1
ATOM 2433 N N . PHE A 1 350 ? 25.611 64.380 63.672 1.00 13.91 350 PHE A N 1
ATOM 2434 C CA . PHE A 1 350 ? 26.691 65.121 62.981 1.00 14.14 350 PHE A CA 1
ATOM 2435 C C . PHE A 1 350 ? 26.125 65.765 61.691 1.00 14.30 350 PHE A C 1
ATOM 2436 O O . PHE A 1 350 ? 25.222 65.242 61.047 1.00 14.32 350 PHE A O 1
ATOM 2444 N N . ASP A 1 351 ? 26.682 66.948 61.331 1.00 14.81 351 ASP A N 1
ATOM 2445 C CA . ASP A 1 351 ? 26.434 67.497 60.032 1.00 16.56 351 ASP A CA 1
ATOM 2446 C C . ASP A 1 351 ? 27.447 66.959 59.003 1.00 16.99 351 ASP A C 1
ATOM 2447 O O . ASP A 1 351 ? 28.321 66.153 59.308 1.00 15.76 351 ASP A O 1
ATOM 2452 N N . GLY A 1 352 ? 27.248 67.326 57.696 1.00 18.76 352 GLY A N 1
ATOM 2453 C CA . GLY A 1 352 ? 28.077 66.838 56.600 1.00 20.36 352 GLY A CA 1
ATOM 2454 C C . GLY A 1 352 ? 29.494 67.275 56.648 1.00 18.65 352 GLY A C 1
ATOM 2455 O O . GLY A 1 352 ? 30.292 66.771 55.878 1.00 20.73 352 GLY A O 1
ATOM 2456 N N . ASN A 1 353 ? 29.843 68.246 57.519 1.00 18.47 353 ASN A N 1
ATOM 2457 C CA . ASN A 1 353 ? 31.248 68.645 57.769 1.00 18.68 353 ASN A CA 1
ATOM 2458 C C . ASN A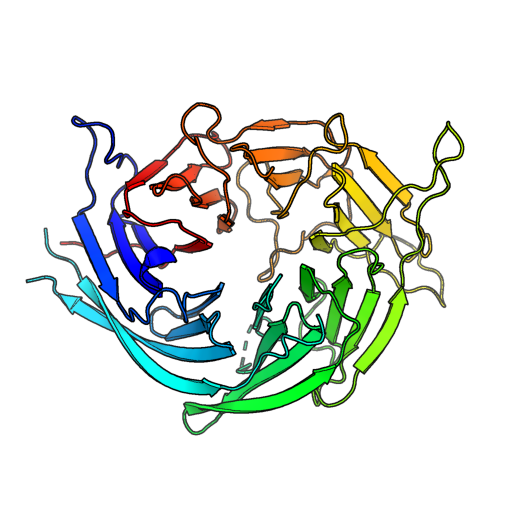 1 353 ? 31.777 68.010 59.044 1.00 16.85 353 ASN A C 1
ATOM 2459 O O . ASN A 1 353 ? 32.918 68.267 59.419 1.00 18.78 353 ASN A O 1
ATOM 2464 N N . GLY A 1 354 ? 31.003 67.090 59.601 1.00 16.69 354 GLY A N 1
ATOM 2465 C CA . GLY A 1 354 ? 31.532 66.441 60.821 1.00 17.52 354 GLY A CA 1
ATOM 2466 C C . GLY A 1 354 ? 31.339 67.210 62.101 1.00 18.78 354 GLY A C 1
ATOM 2467 O O . GLY A 1 354 ? 31.846 66.792 63.136 1.00 19.62 354 GLY A O 1
ATOM 2468 N N . ARG A 1 355 ? 30.591 68.334 62.097 1.00 18.67 355 ARG A N 1
ATOM 2469 C CA . ARG A 1 355 ? 30.337 69.066 63.357 1.00 20.06 355 ARG A CA 1
ATOM 2470 C C . ARG A 1 355 ? 29.357 68.247 64.178 1.00 18.41 355 ARG A C 1
ATOM 2471 O O . ARG A 1 355 ? 28.359 67.816 63.651 1.00 17.03 355 ARG A O 1
ATOM 2479 N N . MET A 1 356 ? 29.690 68.044 65.488 1.00 19.21 356 MET A N 1
ATOM 2480 C CA . MET A 1 356 ? 28.820 67.305 66.377 1.00 19.94 356 MET A CA 1
ATOM 2481 C C . MET A 1 356 ? 27.656 68.243 66.739 1.00 20.01 356 MET A C 1
ATOM 2482 O O . MET A 1 356 ? 27.926 69.215 67.394 1.00 23.52 356 MET A O 1
ATOM 2487 N N . LEU A 1 357 ? 26.426 67.887 66.368 1.00 19.39 357 LEU A N 1
ATOM 2488 C CA . LEU A 1 357 ? 25.276 68.699 66.560 1.00 19.11 357 LEU A CA 1
ATOM 2489 C C . LEU A 1 357 ? 24.623 68.464 67.936 1.00 21.51 357 LEU A C 1
ATOM 2490 O O . LEU A 1 357 ? 23.814 69.283 68.355 1.00 27.24 357 LEU A O 1
ATOM 2495 N N . GLY A 1 358 ? 24.976 67.422 68.578 1.00 19.88 358 GLY A N 1
ATOM 2496 C CA . GLY A 1 358 ? 24.411 67.082 69.872 1.00 20.92 358 GLY A CA 1
ATOM 2497 C C . GLY A 1 358 ? 24.183 65.579 70.021 1.00 19.41 358 GLY A C 1
ATOM 2498 O O . GLY A 1 358 ? 24.118 64.863 69.067 1.00 20.07 358 GLY A O 1
ATOM 2499 N N . LYS A 1 359 ? 24.053 65.092 71.212 1.00 20.11 359 LYS A N 1
ATOM 2500 C CA . LYS A 1 359 ? 23.713 63.714 71.494 1.00 18.80 359 LYS A CA 1
ATOM 2501 C C . LYS A 1 359 ? 22.204 63.560 71.644 1.00 18.23 359 LYS A C 1
ATOM 2502 O O . LYS A 1 359 ? 21.485 64.523 71.955 1.00 20.82 359 LYS A O 1
ATOM 2508 N N . VAL A 1 360 ? 21.713 62.359 71.475 1.00 16.70 360 VAL A N 1
ATOM 2509 C CA . VAL A 1 360 ? 20.325 61.996 71.725 1.00 16.50 360 VAL A CA 1
ATOM 2510 C C . VAL A 1 360 ? 20.264 61.102 72.938 1.00 16.32 360 VAL A C 1
ATOM 2511 O O . VAL A 1 360 ? 21.057 60.141 73.002 1.00 16.86 360 VAL A O 1
ATOM 2515 N N . GLY A 1 361 ? 19.442 61.411 73.913 1.00 17.05 361 GLY A N 1
ATOM 2516 C CA . GLY A 1 361 ? 19.350 60.547 75.118 1.00 17.88 361 GLY A CA 1
ATOM 2517 C C . GLY A 1 361 ? 20.566 60.540 75.959 1.00 18.12 361 GLY A C 1
ATOM 2518 O O . GLY A 1 361 ? 20.818 59.556 76.632 1.00 18.72 361 GLY A O 1
ATOM 2519 N N . ARG A 1 362 ? 21.337 61.612 75.951 1.00 18.33 362 ARG A N 1
ATOM 2520 C CA . ARG A 1 362 ? 22.625 61.630 76.707 1.00 19.37 362 ARG A CA 1
ATOM 2521 C C . ARG A 1 362 ? 22.507 61.170 78.133 1.00 20.82 362 ARG A C 1
ATOM 2522 O O . ARG A 1 362 ? 23.365 60.427 78.604 1.00 23.91 362 ARG A O 1
ATOM 2530 N N . ASP A 1 363 ? 21.494 61.612 78.829 1.00 22.61 363 ASP A N 1
ATOM 2531 C CA . ASP A 1 363 ? 21.378 61.313 80.246 1.00 24.69 363 ASP A CA 1
ATOM 2532 C C . ASP A 1 363 ? 20.452 60.180 80.562 1.00 27.36 363 ASP A C 1
ATOM 2533 O O . ASP A 1 363 ? 20.171 59.952 81.742 1.00 31.54 363 ASP A O 1
ATOM 2538 N N . ASP A 1 364 ? 19.962 59.529 79.595 1.00 19.63 364 ASP A N 1
ATOM 2539 C CA . ASP A 1 364 ? 19.072 58.373 79.826 1.00 18.71 364 ASP A CA 1
ATOM 2540 C C . ASP A 1 364 ? 19.646 57.072 79.312 1.00 17.95 364 ASP A C 1
ATOM 2541 O O . ASP A 1 364 ? 19.464 56.081 79.984 1.00 18.17 364 ASP A O 1
ATOM 2546 N N . ILE A 1 365 ? 20.216 57.057 78.115 1.00 17.13 365 ILE A N 1
ATOM 2547 C CA . ILE A 1 365 ? 20.765 55.852 77.551 1.00 15.59 365 ILE A CA 1
ATOM 2548 C C . ILE A 1 365 ? 22.005 55.535 78.289 1.00 16.14 365 ILE A C 1
ATOM 2549 O O . ILE A 1 365 ? 22.890 56.390 78.362 1.00 18.08 365 ILE A O 1
ATOM 2554 N N . THR A 1 366 ? 22.157 54.302 78.773 1.00 16.47 366 THR A N 1
ATOM 2555 C CA . THR A 1 366 ? 23.322 53.925 79.581 1.00 16.53 366 THR A CA 1
ATOM 2556 C C . THR A 1 366 ? 24.129 52.796 79.032 1.00 16.67 366 THR A C 1
ATOM 2557 O O . THR A 1 366 ? 25.180 52.426 79.578 1.00 21.36 366 THR A O 1
ATOM 2561 N N . GLY A 1 367 ? 23.681 52.159 77.955 1.00 16.77 367 GLY A N 1
ATOM 2562 C CA . GLY A 1 367 ? 24.435 51.093 77.311 1.00 18.51 367 GLY A CA 1
ATOM 2563 C C . GLY A 1 367 ? 24.489 51.289 75.818 1.00 15.59 367 GLY A C 1
ATOM 2564 O O . GLY A 1 367 ? 23.684 52.018 75.263 1.00 15.60 367 GLY A O 1
ATOM 2565 N N . SER A 1 368 ? 25.369 50.576 75.138 1.00 15.20 368 SER A N 1
ATOM 2566 C CA . SER A 1 368 ? 25.557 50.718 73.669 1.00 14.45 368 SER A CA 1
ATOM 2567 C C . SER A 1 368 ? 24.218 50.675 72.976 1.00 13.11 368 SER A C 1
ATOM 2568 O O . SER A 1 368 ? 23.425 49.752 73.181 1.00 13.51 368 SER A O 1
ATOM 2571 N N . SER A 1 369 ? 24.038 51.628 72.041 1.00 12.90 369 SER A N 1
ATOM 2572 C CA . SER A 1 369 ? 22.763 51.775 71.349 1.00 12.81 369 SER A CA 1
ATOM 2573 C C . SER A 1 369 ? 22.801 50.928 70.048 1.00 12.34 369 SER A C 1
ATOM 2574 O O . SER A 1 369 ? 22.920 51.457 68.946 1.00 13.46 369 SER A O 1
ATOM 2577 N N . THR A 1 370 ? 22.673 49.623 70.205 1.00 11.47 370 THR A N 1
ATOM 2578 C CA . THR A 1 370 ? 22.814 48.629 69.133 1.00 11.78 370 THR A CA 1
ATOM 2579 C C . THR A 1 370 ? 22.003 48.974 67.913 1.00 11.63 370 THR A C 1
ATOM 2580 O O . THR A 1 370 ? 22.467 48.765 66.783 1.00 12.90 370 THR A O 1
ATOM 2584 N N . TYR A 1 371 ? 20.776 49.488 68.107 1.00 10.81 371 TYR A N 1
ATOM 2585 C CA . TYR A 1 371 ? 19.903 49.825 66.994 1.00 10.45 371 TYR A CA 1
ATOM 2586 C C . TYR A 1 371 ? 19.398 51.252 67.085 1.00 11.07 371 TYR A C 1
ATOM 2587 O O . TYR A 1 371 ? 18.819 51.650 68.109 1.00 11.71 371 TYR A O 1
ATOM 2596 N N . ILE A 1 372 ? 19.552 52.001 65.983 1.00 10.57 372 ILE A N 1
ATOM 2597 C CA . ILE A 1 372 ? 18.827 53.248 65.783 1.00 10.52 372 ILE A CA 1
ATOM 2598 C C . ILE A 1 372 ? 18.177 53.249 64.380 1.00 10.88 372 ILE A C 1
ATOM 2599 O O . ILE A 1 372 ? 18.724 52.677 63.450 1.00 11.95 372 ILE A O 1
ATOM 2604 N N . HIS A 1 373 ? 17.063 53.963 64.281 1.00 10.52 373 HIS A N 1
ATOM 2605 C CA . HIS A 1 373 ? 16.444 54.136 62.975 1.00 11.19 373 HIS A CA 1
ATOM 2606 C C . HIS A 1 373 ? 15.601 55.378 62.999 1.00 11.56 373 HIS A C 1
ATOM 2607 O O . HIS A 1 373 ? 14.755 55.542 63.884 1.00 12.57 373 HIS A O 1
ATOM 2614 N N . VAL A 1 374 ? 15.763 56.220 61.978 1.00 11.07 374 VAL A N 1
ATOM 2615 C CA . VAL A 1 374 ? 14.901 57.386 61.807 1.00 11.93 374 VAL A CA 1
ATOM 2616 C C . VAL A 1 374 ? 13.658 56.938 61.037 1.00 12.74 374 VAL A C 1
ATOM 2617 O O . VAL A 1 374 ? 13.758 56.393 59.934 1.00 15.12 374 VAL A O 1
ATOM 2621 N N . HIS A 1 375 ? 12.495 57.105 61.628 1.00 13.89 375 HIS A N 1
ATOM 2622 C CA . HIS A 1 375 ? 11.265 56.656 61.067 1.00 14.00 375 HIS A CA 1
ATOM 2623 C C . HIS A 1 375 ? 10.382 57.862 60.627 1.00 15.38 375 HIS A C 1
ATOM 2624 O O . HIS A 1 375 ? 10.042 58.650 61.476 1.00 15.93 375 HIS A O 1
ATOM 2631 N N . ASP A 1 376 ? 10.033 57.840 59.353 1.00 17.42 376 ASP A N 1
ATOM 2632 C CA . ASP A 1 376 ? 9.153 58.834 58.791 1.00 24.34 376 ASP A CA 1
ATOM 2633 C C . ASP A 1 376 ? 9.606 60.224 59.111 1.00 21.12 376 ASP A C 1
ATOM 2634 O O . ASP A 1 376 ? 8.742 61.121 59.367 1.00 23.81 376 ASP A O 1
ATOM 2639 N N . GLY A 1 377 ? 10.928 60.449 59.065 1.00 18.98 377 GLY A N 1
ATOM 2640 C CA . GLY A 1 377 ? 11.540 61.738 59.301 1.00 19.03 377 GLY A CA 1
ATOM 2641 C C . GLY A 1 377 ? 11.561 62.208 60.731 1.00 17.18 377 GLY A C 1
ATOM 2642 O O . GLY A 1 377 ? 12.505 62.880 61.154 1.00 17.65 377 GLY A O 1
ATOM 2643 N N . LYS A 1 378 ? 10.456 61.985 61.443 1.00 17.63 378 LYS A N 1
ATOM 2644 C CA . LYS A 1 378 ? 10.182 62.682 62.688 1.00 19.05 378 LYS A CA 1
ATOM 2645 C C . LYS A 1 378 ? 10.581 61.959 63.938 1.00 16.26 378 LYS A C 1
ATOM 2646 O O . LYS A 1 378 ? 10.659 62.581 65.000 1.00 17.26 378 LYS A O 1
ATOM 2652 N N . TYR A 1 379 ? 10.782 60.640 63.909 1.00 14.52 379 TYR A N 1
ATOM 2653 C CA . TYR A 1 379 ? 11.082 59.838 65.088 1.00 15.07 379 TYR A CA 1
ATOM 2654 C C . TYR A 1 379 ? 12.402 59.150 64.996 1.00 12.92 379 TYR A C 1
ATOM 2655 O O . TYR A 1 379 ? 12.809 58.711 63.904 1.00 14.53 379 TYR A O 1
ATOM 2664 N N . LEU A 1 380 ? 13.091 59.053 66.124 1.00 12.31 380 LEU A N 1
ATOM 2665 C CA . LEU A 1 380 ? 14.199 58.108 66.270 1.00 12.78 380 LEU A CA 1
ATOM 2666 C C . LEU A 1 380 ? 13.753 56.948 67.088 1.00 12.19 380 LEU A C 1
ATOM 2667 O O . LEU A 1 380 ? 13.368 57.133 68.244 1.00 14.23 380 LEU A O 1
ATOM 2672 N N . LEU A 1 381 ? 13.837 55.755 66.525 1.00 12.05 381 LEU A N 1
ATOM 2673 C CA . LEU A 1 381 ? 13.665 54.512 67.248 1.00 12.17 381 LEU A CA 1
ATOM 2674 C C . LEU A 1 381 ? 15.035 54.110 67.778 1.00 11.10 381 LEU A C 1
ATOM 2675 O O . LEU A 1 381 ? 16.009 54.134 67.052 1.00 11.91 381 LEU A O 1
ATOM 2680 N N . GLN A 1 382 ? 15.085 53.740 69.059 1.00 11.28 382 GLN A N 1
ATOM 2681 C CA . GLN A 1 382 ? 16.352 53.415 69.714 1.00 11.18 382 GLN A CA 1
ATOM 2682 C C . GLN A 1 382 ? 16.174 52.220 70.611 1.00 11.34 382 GLN A C 1
ATOM 2683 O O . GLN A 1 382 ? 15.231 52.121 71.387 1.00 11.81 382 GLN A O 1
ATOM 2689 N N . GLY A 1 383 ? 17.178 51.295 70.570 1.00 10.88 383 GLY A N 1
ATOM 2690 C CA . GLY A 1 383 ? 17.210 50.272 71.539 1.00 11.72 383 GLY A CA 1
ATOM 2691 C C . GLY A 1 383 ? 18.571 49.548 71.523 1.00 11.55 383 GLY A C 1
ATOM 2692 O O . GLY A 1 383 ? 19.175 49.446 70.460 1.00 13.39 383 GLY A O 1
ATOM 2693 N N . GLY A 1 384 ? 19.027 49.105 72.671 1.00 11.05 384 GLY A N 1
ATOM 2694 C CA . GLY A 1 384 ? 20.321 48.472 72.755 1.00 12.20 384 GLY A CA 1
ATOM 2695 C C . GLY A 1 384 ? 20.523 47.670 74.010 1.00 12.13 384 GLY A C 1
ATOM 2696 O O . GLY A 1 384 ? 19.607 46.949 74.493 1.00 12.46 384 GLY A O 1
ATOM 2697 N N . LEU A 1 385 ? 21.742 47.766 74.558 1.00 11.91 385 LEU A N 1
ATOM 2698 C CA . LEU A 1 385 ? 22.117 46.880 75.662 1.00 12.99 385 LEU 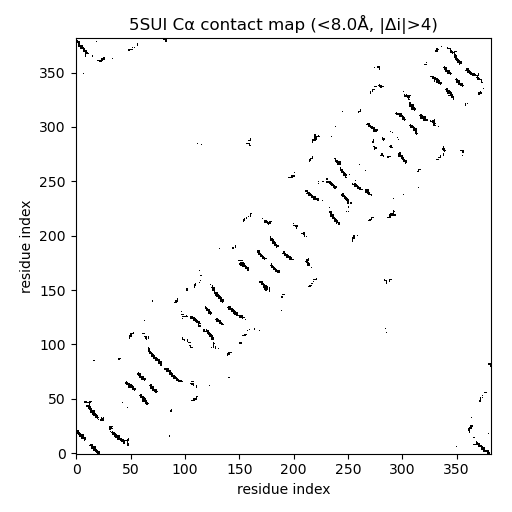A CA 1
ATOM 2699 C C . LEU A 1 385 ? 21.436 47.210 76.952 1.00 13.15 385 LEU A C 1
ATOM 2700 O O . LEU A 1 385 ? 21.389 46.338 77.811 1.00 15.50 385 LEU A O 1
ATOM 2705 N N . ASP A 1 386 ? 20.906 48.420 77.122 1.00 12.95 386 ASP A N 1
ATOM 2706 C CA . ASP A 1 386 ? 20.262 48.777 78.414 1.00 13.67 386 ASP A CA 1
ATOM 2707 C C . ASP A 1 386 ? 18.807 48.342 78.551 1.00 13.28 386 ASP A C 1
ATOM 2708 O O . ASP A 1 386 ? 18.190 48.536 79.593 1.00 15.00 386 ASP A O 1
ATOM 2713 N N . ARG A 1 387 ? 18.267 47.720 77.491 1.00 12.48 387 ARG A N 1
ATOM 2714 C CA . ARG A 1 387 ? 17.023 46.961 77.615 1.00 12.37 387 ARG A CA 1
ATOM 2715 C C . ARG A 1 387 ? 15.762 47.774 77.626 1.00 12.54 387 ARG A C 1
ATOM 2716 O O . ARG A 1 387 ? 14.681 47.227 77.844 1.00 14.09 387 ARG A O 1
ATOM 2724 N N . TYR A 1 388 ? 15.863 49.062 77.298 1.00 12.54 388 TYR A N 1
ATOM 2725 C CA . TYR A 1 388 ? 14.678 49.927 77.124 1.00 13.09 388 TYR A CA 1
ATOM 2726 C C . TYR A 1 388 ? 14.491 50.284 75.628 1.00 12.86 388 TYR A C 1
ATOM 2727 O O . TYR A 1 388 ? 15.419 50.748 74.972 1.00 14.02 388 TYR A O 1
ATOM 2736 N N . VAL A 1 389 ? 13.268 50.114 75.163 1.00 12.52 389 VAL A N 1
ATOM 2737 C CA . VAL A 1 389 ? 12.910 50.646 73.826 1.00 13.77 389 VAL A CA 1
ATOM 2738 C C . VAL A 1 389 ? 12.588 52.107 74.040 1.00 13.78 389 VAL A C 1
ATOM 2739 O O . VAL A 1 389 ? 11.821 52.474 74.951 1.00 14.07 389 VAL A O 1
ATOM 2743 N N . ARG A 1 390 ? 13.147 52.980 73.187 1.00 12.54 390 ARG A N 1
ATOM 2744 C CA . ARG A 1 390 ? 12.880 54.365 73.254 1.00 12.59 390 ARG A CA 1
ATOM 2745 C C . ARG A 1 390 ? 12.485 54.930 71.922 1.00 13.14 390 ARG A C 1
ATOM 2746 O O . ARG A 1 390 ? 12.917 54.473 70.857 1.00 14.08 390 ARG A O 1
ATOM 2754 N N . ILE A 1 391 ? 11.656 55.962 71.965 1.00 13.00 391 ILE A N 1
ATOM 2755 C CA . ILE A 1 391 ? 11.304 56.787 70.825 1.00 13.77 391 ILE A CA 1
ATOM 2756 C C . ILE A 1 391 ? 11.563 58.230 71.132 1.00 13.60 391 ILE A C 1
ATOM 2757 O O . ILE A 1 391 ? 11.125 58.706 72.195 1.00 15.53 391 ILE A O 1
ATOM 2762 N N . PHE A 1 392 ? 12.325 58.904 70.283 1.00 13.95 392 PHE A N 1
ATOM 2763 C CA . PHE A 1 392 ? 12.603 60.318 70.430 1.00 14.59 392 PHE A CA 1
ATOM 2764 C C . PHE A 1 392 ? 11.991 61.136 69.311 1.00 14.83 392 PHE A C 1
ATOM 2765 O O . PHE A 1 392 ? 11.940 60.642 68.172 1.00 16.37 392 PHE A O 1
ATOM 2773 N N . ASP A 1 393 ? 11.657 62.378 69.597 1.00 16.38 393 ASP A N 1
ATOM 2774 C CA . ASP A 1 393 ? 11.262 63.344 68.583 1.00 16.02 393 ASP A CA 1
ATOM 2775 C C . ASP A 1 393 ? 12.538 63.930 67.970 1.00 17.03 393 ASP A C 1
ATOM 2776 O O . ASP A 1 393 ? 13.413 64.433 68.675 1.00 19.25 393 ASP A O 1
ATOM 2781 N N . ILE A 1 394 ? 12.666 63.852 66.649 1.00 15.93 394 ILE A N 1
ATOM 2782 C CA . ILE A 1 394 ? 13.866 64.361 65.970 1.00 17.39 394 ILE A CA 1
ATOM 2783 C C . ILE A 1 394 ? 14.043 65.878 66.148 1.00 18.32 394 ILE A C 1
ATOM 2784 O O . ILE A 1 394 ? 15.083 66.366 66.486 1.00 20.57 394 ILE A O 1
ATOM 2789 N N . LYS A 1 395 ? 12.971 66.637 66.027 1.00 19.53 395 LYS A N 1
ATOM 2790 C CA . LYS A 1 395 ? 13.106 68.103 65.992 1.00 22.54 395 LYS A CA 1
ATOM 2791 C C . LYS A 1 395 ? 13.487 68.637 67.371 1.00 24.21 395 LYS A C 1
ATOM 2792 O O . LYS A 1 395 ? 14.396 69.468 67.476 1.00 27.14 395 LYS A O 1
ATOM 2798 N N . THR A 1 396 ? 12.828 68.113 68.423 1.00 21.67 396 THR A N 1
ATOM 2799 C CA . THR A 1 396 ? 13.011 68.619 69.767 1.00 22.30 396 THR A CA 1
ATOM 2800 C C . THR A 1 396 ? 14.028 67.877 70.556 1.00 22.82 396 THR A C 1
ATOM 2801 O O . THR A 1 396 ? 14.446 68.344 71.632 1.00 25.22 396 THR A O 1
ATOM 2805 N N . ASN A 1 397 ? 14.381 66.658 70.114 1.00 21.82 397 ASN A N 1
ATOM 2806 C CA . ASN A 1 397 ? 15.252 65.781 70.870 1.00 20.75 397 ASN A CA 1
ATOM 2807 C C . ASN A 1 397 ? 14.612 65.198 72.147 1.00 22.03 397 ASN A C 1
ATOM 2808 O O . ASN A 1 397 ? 15.229 64.477 72.904 1.00 26.44 397 ASN A O 1
ATOM 2813 N N . LYS A 1 398 ? 13.314 65.353 72.311 1.00 20.03 398 LYS A N 1
ATOM 2814 C CA . LYS A 1 398 ? 12.609 64.848 73.493 1.00 21.65 398 LYS A CA 1
ATOM 2815 C C . LYS A 1 398 ? 12.381 63.361 73.421 1.00 18.20 398 LYS A C 1
ATOM 2816 O O . LYS A 1 398 ? 11.976 62.852 72.399 1.00 18.48 398 LYS A O 1
ATOM 2822 N N . MET A 1 399 ? 12.553 62.682 74.543 1.00 18.53 399 MET A N 1
ATOM 2823 C CA . MET A 1 399 ? 12.175 61.296 74.701 1.00 16.32 399 MET A CA 1
ATOM 2824 C C . MET A 1 399 ? 10.660 61.215 74.829 1.00 20.19 399 MET A C 1
ATOM 2825 O O . MET A 1 399 ? 10.092 61.768 75.773 1.00 25.62 399 MET A O 1
ATOM 2830 N N . LEU A 1 400 ? 10.012 60.538 73.913 1.00 16.78 400 LEU A N 1
ATOM 2831 C CA . LEU A 1 400 ? 8.575 60.399 73.861 1.00 17.37 400 LEU A CA 1
ATOM 2832 C C . LEU A 1 400 ? 8.101 59.098 74.535 1.00 16.85 400 LEU A C 1
ATOM 2833 O O . LEU A 1 400 ? 6.997 59.062 75.099 1.00 18.22 400 LEU A O 1
ATOM 2838 N N . VAL A 1 401 ? 8.918 58.035 74.415 1.00 14.88 401 VAL A N 1
ATOM 2839 C CA . VAL A 1 401 ? 8.544 56.700 74.908 1.00 14.75 401 VAL A CA 1
ATOM 2840 C C . VAL A 1 401 ? 9.812 56.083 75.481 1.00 14.44 401 VAL A C 1
ATOM 2841 O O . VAL A 1 401 ? 10.873 56.150 74.852 1.00 14.34 401 VAL A O 1
ATOM 2845 N N . LYS A 1 402 ? 9.629 55.411 76.623 1.00 14.55 402 LYS A N 1
ATOM 2846 C CA . LYS A 1 402 ? 10.675 54.559 77.200 1.00 14.01 402 LYS A CA 1
ATOM 2847 C C . LYS A 1 402 ? 9.981 53.355 77.838 1.00 13.94 402 LYS A C 1
ATOM 2848 O O . LYS A 1 402 ? 9.171 53.534 78.802 1.00 15.67 402 LYS A O 1
ATOM 2854 N N . VAL A 1 403 ? 10.236 52.167 77.357 1.00 12.68 403 VAL A N 1
ATOM 2855 C CA . VAL A 1 403 ? 9.571 50.939 77.856 1.00 13.97 403 VAL A CA 1
ATOM 2856 C C . VAL A 1 403 ? 10.635 49.850 78.073 1.00 12.55 403 VAL A C 1
ATOM 2857 O O . VAL A 1 403 ? 11.341 49.473 77.126 1.00 13.33 403 VAL A O 1
ATOM 2861 N N . TYR A 1 404 ? 10.757 49.374 79.289 1.00 12.92 404 TYR A N 1
ATOM 2862 C CA . TYR A 1 404 ? 11.634 48.241 79.559 1.00 12.66 404 TYR A CA 1
ATOM 2863 C C . TYR A 1 404 ? 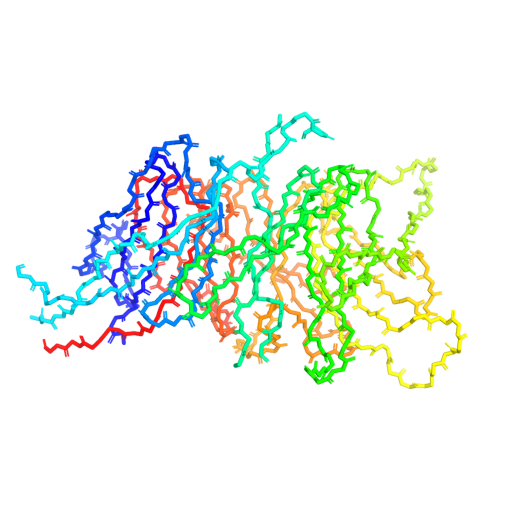11.135 46.985 78.919 1.00 13.60 404 TYR A C 1
ATOM 2864 O O . TYR A 1 404 ? 9.969 46.669 79.046 1.00 13.90 404 TYR A O 1
ATOM 2873 N N . VAL A 1 405 ? 12.041 46.217 78.224 1.00 13.52 405 VAL A N 1
ATOM 2874 C CA . VAL A 1 405 ? 11.611 44.976 77.610 1.00 13.64 405 VAL A CA 1
ATOM 2875 C C . VAL A 1 405 ? 12.347 43.760 78.129 1.00 13.64 405 VAL A C 1
ATOM 2876 O O . VAL A 1 405 ? 12.089 42.655 77.703 1.00 14.97 405 VAL A O 1
ATOM 2880 N N . GLY A 1 406 ? 13.249 43.958 79.088 1.00 13.85 406 GLY A N 1
ATOM 2881 C CA . GLY A 1 406 ? 13.930 42.807 79.729 1.00 15.65 406 GLY A CA 1
ATOM 2882 C C . GLY A 1 406 ? 14.839 41.993 78.884 1.00 16.77 406 GLY A C 1
ATOM 2883 O O . GLY A 1 406 ? 15.167 40.848 79.233 1.00 20.49 406 GLY A O 1
ATOM 2884 N N . SER A 1 407 ? 15.355 42.582 77.836 1.00 13.90 407 SER A N 1
ATOM 2885 C CA . SER A 1 407 ? 16.264 41.960 76.886 1.00 13.26 407 SER A CA 1
ATOM 2886 C C . SER A 1 407 ? 17.079 43.001 76.220 1.00 12.48 407 SER A C 1
ATOM 2887 O O . SER A 1 407 ? 16.608 44.108 75.992 1.00 13.19 407 SER A O 1
ATOM 2890 N N . ARG A 1 408 ? 18.303 42.612 75.816 1.00 12.25 408 ARG A N 1
ATOM 2891 C CA . ARG A 1 408 ? 19.008 43.395 74.811 1.00 12.34 408 ARG A CA 1
ATOM 2892 C C . ARG A 1 408 ? 18.126 43.565 73.567 1.00 11.76 408 ARG A C 1
ATOM 2893 O O . ARG A 1 408 ? 17.417 42.618 73.194 1.00 12.55 408 ARG A O 1
ATOM 2901 N N . ILE A 1 409 ? 18.174 44.713 72.938 1.00 11.38 409 ILE A N 1
ATOM 2902 C CA . ILE A 1 409 ? 17.370 45.024 71.746 1.00 10.90 409 ILE A CA 1
ATOM 2903 C C . ILE A 1 409 ? 18.283 45.209 70.566 1.00 10.82 409 ILE A C 1
ATOM 2904 O O . ILE A 1 409 ? 19.317 45.895 70.694 1.00 11.34 409 ILE A O 1
ATOM 2909 N N . ASN A 1 410 ? 17.903 44.696 69.383 1.00 10.77 410 ASN A N 1
ATOM 2910 C CA . ASN A 1 410 ? 18.708 44.954 68.171 1.00 11.62 410 ASN A CA 1
ATOM 2911 C C . ASN A 1 410 ? 17.861 45.375 66.998 1.00 10.84 410 ASN A C 1
ATOM 2912 O O . ASN A 1 410 ? 18.424 45.534 65.902 1.00 11.54 410 ASN A O 1
ATOM 2917 N N . PHE A 1 411 ? 16.558 45.632 67.134 1.00 10.82 411 PHE A N 1
ATOM 2918 C CA . PHE A 1 411 ? 15.732 46.011 66.002 1.00 10.73 411 PHE A CA 1
ATOM 2919 C C . PHE A 1 411 ? 14.395 46.477 66.538 1.00 11.01 411 PHE A C 1
ATOM 2920 O O . PHE A 1 411 ? 13.910 45.856 67.503 1.00 11.89 411 PHE A O 1
ATOM 2928 N N . ILE A 1 412 ? 13.814 47.500 65.916 1.00 11.84 412 ILE A N 1
ATOM 2929 C CA . ILE A 1 412 ? 12.504 47.983 66.283 1.00 11.96 412 ILE A CA 1
ATOM 2930 C C . ILE A 1 412 ? 11.810 48.406 64.986 1.00 13.36 412 ILE A C 1
ATOM 2931 O O . ILE A 1 412 ? 12.467 49.012 64.139 1.00 13.94 412 ILE A O 1
ATOM 2936 N N . VAL A 1 413 ? 10.511 48.151 64.873 1.00 13.14 413 VAL A N 1
ATOM 2937 C CA . VAL A 1 413 ? 9.708 48.778 63.832 1.00 13.74 413 VAL A CA 1
ATOM 2938 C C . VAL A 1 413 ? 8.482 49.426 64.447 1.00 14.48 413 VAL A C 1
ATOM 2939 O O . VAL A 1 413 ? 7.961 48.936 65.468 1.00 15.46 413 VAL A O 1
ATOM 2943 N N . MET A 1 414 ? 8.052 50.513 63.829 1.00 15.63 414 MET A N 1
ATOM 2944 C CA . MET A 1 414 ? 6.839 51.185 64.214 1.00 16.60 414 MET A CA 1
ATOM 2945 C C . MET A 1 414 ? 5.728 50.923 63.207 1.00 17.39 414 MET A C 1
ATOM 2946 O O . MET A 1 414 ? 5.952 51.245 62.002 1.00 20.83 414 MET A O 1
ATOM 2951 N N . LEU A 1 415 ? 4.667 50.231 63.620 1.00 18.10 415 LEU A N 1
ATOM 2952 C CA . LEU A 1 415 ? 3.537 49.938 62.751 1.00 20.37 415 LEU A CA 1
ATOM 2953 C C . LEU A 1 415 ? 2.548 51.104 62.778 1.00 20.42 415 LEU A C 1
ATOM 2954 O O . LEU A 1 415 ? 2.840 52.201 63.345 1.00 23.40 415 LEU A O 1
ATOM 2959 N N . ASP A 1 416 ? 1.409 51.000 62.097 1.00 21.87 416 ASP A N 1
ATOM 2960 C CA . ASP A 1 416 ? 0.341 52.059 62.253 1.00 24.79 416 ASP A CA 1
ATOM 2961 C C . ASP A 1 416 ? -0.111 52.186 63.723 1.00 23.04 416 ASP A C 1
ATOM 2962 O O . ASP A 1 416 ? -0.086 51.288 64.509 1.00 25.06 416 ASP A O 1
ATOM 2967 N N . ASP A 1 417 ? -0.676 53.334 63.986 1.00 27.13 417 ASP A N 1
ATOM 2968 C CA . ASP A 1 417 ? -1.260 53.618 65.289 1.00 25.05 417 ASP A CA 1
ATOM 2969 C C . ASP A 1 417 ? -2.501 52.772 65.543 1.00 27.26 417 ASP A C 1
ATOM 2970 O O . ASP A 1 417 ? -3.143 52.292 64.602 1.00 29.59 417 ASP A O 1
ATOM 2975 N N . VAL A 1 418 ? -2.778 52.592 66.818 1.00 26.82 418 VAL A N 1
ATOM 2976 C CA . VAL A 1 418 ? -3.782 51.631 67.305 1.00 26.61 418 VAL A CA 1
ATOM 2977 C C . VAL A 1 418 ? -5.142 52.286 67.436 1.00 26.58 418 VAL A C 1
ATOM 2978 O O . VAL A 1 418 ? -5.270 53.249 68.154 1.00 27.38 418 VAL A O 1
ATOM 2982 N N . GLU A 1 419 ? -6.171 51.782 66.771 1.00 30.21 419 GLU A N 1
ATOM 2983 C CA . GLU A 1 419 ? -7.556 52.240 66.992 1.00 28.24 419 GLU A CA 1
ATOM 2984 C C . GLU A 1 419 ? -8.038 51.751 68.353 1.00 27.76 419 GLU A C 1
ATOM 2985 O O . GLU A 1 419 ? -7.803 50.598 68.736 1.00 28.86 419 GLU A O 1
ATOM 2991 N N . ILE A 1 420 ? -8.648 52.616 69.105 1.00 31.89 420 ILE A N 1
ATOM 2992 C CA . ILE A 1 420 ? -9.033 52.258 70.465 1.00 32.09 420 ILE A CA 1
ATOM 2993 C C . ILE A 1 420 ? -10.438 52.663 70.641 1.00 37.69 420 ILE A C 1
ATOM 2994 O O . ILE A 1 420 ? -10.921 53.634 70.060 1.00 39.83 420 ILE A O 1
ATOM 2999 N N . GLU A 1 421 ? -11.158 51.931 71.480 1.00 30.19 421 GLU A N 1
ATOM 3000 C CA . GLU A 1 421 ? -12.462 52.523 71.908 1.00 39.89 421 GLU A CA 1
ATOM 3001 C C . GLU A 1 421 ? -12.498 52.827 73.366 1.00 45.03 421 GLU A C 1
ATOM 3002 O O . GLU A 1 421 ? -11.988 51.960 74.091 1.00 42.57 421 GLU A O 1
#

Solvent-accessible surface area: 16940 Å² total; per-residue (Å²): 70,3,6,10,0,4,0,0,0,13,50,48,0,1,3,42,0,0,1,0,44,86,40,2,21,44,58,75,78,83,28,94,79,34,81,15,61,20,88,18,36,70,46,28,97,163,2,52,0,18,72,6,62,44,65,49,57,95,28,5,1,4,0,0,26,51,1,26,1,8,2,2,94,4,28,71,86,105,66,129,128,97,19,59,25,0,79,29,92,64,47,14,56,18,52,136,0,41,55,71,94,77,88,142,100,4,3,10,23,12,6,10,18,2,75,192,166,48,70,13,14,1,0,0,1,86,1,0,34,0,5,0,3,78,35,10,188,105,132,108,15,91,84,53,10,53,23,53,18,106,20,53,2,41,15,4,20,10,34,38,16,129,78,82,76,75,110,107,36,6,2,0,6,0,0,78,82,0,50,3,2,0,2,40,1,70,46,57,18,102,66,53,122,99,47,23,43,1,92,35,34,178,77,32,194,127,116,108,128,13,28,14,50,5,18,7,0,37,0,0,46,30,30,89,69,210,77,112,205,85,93,63,32,24,10,0,0,0,0,9,66,79,1,4,0,1,12,14,11,4,33,124,17,106,102,16,78,27,52,43,98,14,27,100,143,85,35,56,0,17,35,1,18,6,6,31,63,130,10,90,90,30,37,11,51,28,19,0,9,91,5,77,52,18,117,109,0,21,0,0,0,2,4,96,128,72,15,1,11,27,0,32,3,94,12,157,63,70,23,60,5,13,149,118,38,2,100,12,14,1,65,18,3,66,14,36,95,4,97,34,1,0,0,0,0,87,21,80,51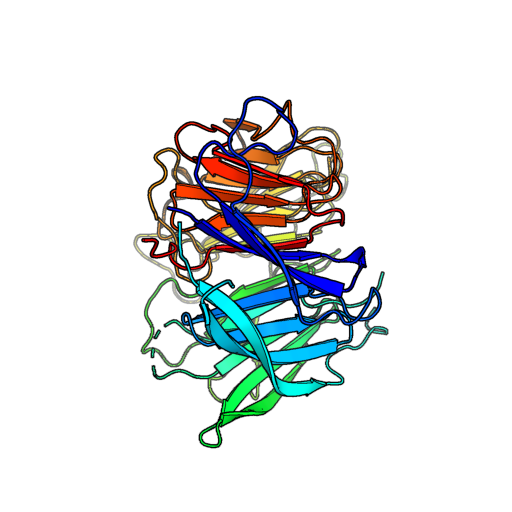,0,1,0,4,19,10,121,87,52,126,56,15,0,16,1,110,9,41,4,79,1,21,9,1,20,20,11,90,89,6,161,73,173

Nearest PDB structures (foldseek):
  5sui-assembly1_A  TM=1.003E+00  e=1.680E-71  Saccharomyces cerevisiae S288C
  8v83-assembly1_I  TM=9.943E-01  e=4.450E-64  Saccharomyces cerevisiae BY4741
  6en7-assembly1_A  TM=9.956E-01  e=7.891E-64  Saccharomyces cerevisiae
  5sum-assembly3_A  TM=9.747E-01  e=4.354E-62  Saccharomyces cerevisiae S288C
  5z3g-assembly1_V  TM=9.906E-01  e=5.101E-59  Saccharomyces cerevisiae S288C

B-factor: mean 22.62, std 11.07, range [10.15, 89.21]

Organism: Saccharomyces cerevisiae (strain ATCC 204508 / S288c) (NCBI:txid559292)

GO terms:
  GO:0030687 preribosome, large subunit precursor (C, IDA)
  GO:1990275 preribosome binding (F, IDA)
  GO:0005634 nucleus (C, HDA)
  GO:0005730 nucleolus (C, HDA)
  GO:0042273 ribosomal large subunit biogenesis (P, IMP)
  GO:0030687 preribosome, large subunit precursor (C, HDA)
  GO:0005515 protein binding (F, IPI)

Sequence (382 aa):
GSMRLLVSCVDSGSIKEVLCNIGTDTSVQSALQPFHVAPHLAEGLKAYVDRMWVISEDEAILARNSGVVELVKISKHLKEPKFDISEFEITSSVSDLFDDAKLLVDGFVTLCPIKKSNNTFVAATKSGLLHIIKKGEDKKLIKLASLGLKAPVEFLQLYDLEDTDTDKYIFAYGGEENLIKLVEIDSSFQSLKQIWEAKNVKNDRLDMRVPVWPMALRFLEPSPGKTEKGKLNYQFAAITRWSHLTKYSTQHGRKPFAQIDLLPNREPLSQMEVFDAKGENVVSSLGNFQSETFNELNVITTDYKKNVFKFDGNGRMLGKVGRDDITGSSTYIHVHDGKYLLQGGLDRYVRIFDIKTNKMLVKVYVGSRINFIVMLDDVEIE

Foldseek 3Di:
DFWWKWFFFLQQLWIKIWTFFFQAAPVDPVTGHTPDIDIADGDHNCWHWQAKAAPAQQWIWTQTNQAKIFIKGWDWDWPVLIFTDIYIDTPEMDGPRDDCVLHVGKGWADWAFQAPVGFKIWTAMQSFWTWIWGLDPVRYIDIQDIDGDRHGWQHKAWDDQDDDPDQWTWIWIAFFQGFIWIKTAGPSNYDIDTDATADEDAQDPVRHGDGDGWRDKAWEDFADDDADPPWDTTWMWTAGQQQWIFTDGRSVNRYTPDIDRQDPPSQGKHDKAWAALQLADQADPRRHGHHNDQQRTKIWIWGQFFWIWIAGSRNHTPDTACPPNTGGTFQDWYRDNRFWIWTFFDVQWTWIAGRNVSDIGHTHGDPGGTRYMDIHDHIDRD

Radius of gyration: 20.58 Å; Cα contacts (8 Å, |Δi|>4): 1094; chains: 1; bounding box: 66×43×58 Å

Secondary structure (DSSP, 8-state):
--EEEEEEEGGGTEEEEEEE-TTEETTSTTSB--SEEEEE----GGG-EEEEEEEETTEEEEEETTTEEEEEEEEEEE----BEEEEEEEEEEE-----STT-----EEEEEES-----EEEEEETTSEEEEEEE-TTSSEEEEEEEE-PSP-SEEEE--SS-SSSS-EEEEEEETTEEEEEEEE-TTSS-EEEEEE--PPPP-TTS-PPP--EEEEEEEPPPPS---TTS---EEEEEETTSEEEEEETTT-SS-SEEEE-SGGG--EEEEEE--TT----B-TTS-B--S-GGG-EEEEEESSS-EEEEETT--EEEESSTTT--S---EEEEETTTEEEEE-TT-EEEEEETTT--EEEEEE-SS-EEEEEE-PPPPB-

InterPro domains:
  IPR036322 WD40-repeat-containing domain superfamily [SSF50978] (151-404)
  IPR037379 WDR74/Nsa1 [PTHR16038] (5-462)